Protein AF-0000000066118627 (afdb_homodimer)

Radius of gyration: 27.51 Å; Cα contacts (8 Å, |Δi|>4): 1069; chains: 2; bounding box: 54×76×59 Å

Organism: Salmonella typhi (NCBI:txid90370)

Structure (mmCIF, N/CA/C/O backbone):
data_AF-0000000066118627-model_v1
#
loop_
_entity.id
_entity.type
_entity.pdbx_description
1 polymer 'CDP-paratose synthase'
#
loop_
_atom_site.group_PDB
_atom_site.id
_atom_site.type_symbol
_atom_site.label_atom_id
_atom_site.label_alt_id
_atom_site.label_comp_id
_atom_site.label_asym_id
_atom_site.label_entity_id
_atom_site.label_seq_id
_atom_site.pdbx_PDB_ins_code
_atom_site.Cartn_x
_atom_site.Cartn_y
_atom_site.Cartn_z
_atom_site.occupancy
_atom_site.B_iso_or_equiv
_atom_site.auth_seq_id
_atom_site.auth_comp_id
_atom_site.auth_asym_id
_atom_site.auth_atom_id
_atom_site.pdbx_PDB_model_num
ATOM 1 N N . MET A 1 1 ? -20.125 -21.922 -14.266 1 96.94 1 MET A N 1
ATOM 2 C CA . MET A 1 1 ? -19.953 -20.672 -13.531 1 96.94 1 MET A CA 1
ATOM 3 C C . MET A 1 1 ? -19.266 -19.625 -14.398 1 96.94 1 MET A C 1
ATOM 5 O O . MET A 1 1 ? -18.734 -19.953 -15.469 1 96.94 1 MET A O 1
ATOM 9 N N . LYS A 1 2 ? -19.391 -18.406 -14 1 98.25 2 LYS A N 1
ATOM 10 C CA . LYS A 1 2 ? -18.656 -17.312 -14.641 1 98.25 2 LYS A CA 1
ATOM 11 C C . LYS A 1 2 ? -17.391 -16.969 -13.867 1 98.25 2 LYS A C 1
ATOM 13 O O . LYS A 1 2 ? -17.453 -16.641 -12.68 1 98.25 2 LYS A O 1
ATOM 18 N N . ILE A 1 3 ? -16.219 -17.047 -14.547 1 98.38 3 ILE A N 1
ATOM 19 C CA . ILE A 1 3 ? -14.938 -16.859 -13.891 1 98.38 3 ILE A CA 1
ATOM 20 C C . ILE A 1 3 ? -14.172 -15.727 -14.578 1 98.38 3 ILE A C 1
ATOM 22 O O . ILE A 1 3 ? -14.039 -15.711 -15.805 1 98.38 3 ILE A O 1
ATOM 26 N N . LEU A 1 4 ? -13.797 -14.734 -13.828 1 98.62 4 LEU A N 1
ATOM 27 C CA . LEU A 1 4 ? -12.906 -13.68 -14.305 1 98.62 4 LEU A CA 1
ATOM 28 C C . LEU A 1 4 ? -11.461 -13.969 -13.898 1 98.62 4 LEU A C 1
ATOM 30 O O . LEU A 1 4 ? -11.172 -14.141 -12.711 1 98.62 4 LEU A O 1
ATOM 34 N N . ILE A 1 5 ? -10.586 -14.055 -14.844 1 98.38 5 ILE A N 1
ATOM 35 C CA . ILE A 1 5 ? -9.164 -14.273 -14.578 1 98.38 5 ILE A CA 1
ATOM 36 C C . ILE A 1 5 ? -8.391 -12.977 -14.812 1 98.38 5 ILE A C 1
ATOM 38 O O . ILE A 1 5 ? -8.25 -12.531 -15.953 1 98.38 5 ILE A O 1
ATOM 42 N N . MET A 1 6 ? -7.891 -12.383 -13.703 1 98.5 6 MET A N 1
ATOM 43 C CA . MET A 1 6 ? -7.043 -11.195 -13.797 1 98.5 6 MET A CA 1
ATOM 44 C C . MET A 1 6 ? -5.594 -11.586 -14.07 1 98.5 6 MET A C 1
ATOM 46 O O . MET A 1 6 ? -5.031 -12.43 -13.367 1 98.5 6 MET A O 1
ATOM 50 N N . GLY A 1 7 ? -4.957 -10.938 -15 1 96.88 7 GLY A N 1
ATOM 51 C CA . GLY A 1 7 ? -3.639 -11.367 -15.438 1 96.88 7 GLY A CA 1
ATOM 52 C C . GLY A 1 7 ? -3.676 -12.539 -16.391 1 96.88 7 GLY A C 1
ATOM 53 O O . GLY A 1 7 ? -2.9 -13.492 -16.25 1 96.88 7 GLY A O 1
ATOM 54 N N . ALA A 1 8 ? -4.527 -12.469 -17.359 1 95.12 8 ALA A N 1
ATOM 55 C CA . ALA A 1 8 ? -4.887 -13.609 -18.188 1 95.12 8 ALA A CA 1
ATOM 56 C C . ALA A 1 8 ? -3.736 -14 -19.125 1 95.12 8 ALA A C 1
ATOM 58 O O . ALA A 1 8 ? -3.639 -15.156 -19.547 1 95.12 8 ALA A O 1
ATOM 59 N N . PHE A 1 9 ? -2.84 -13.07 -19.406 1 93.31 9 PHE A N 1
ATOM 60 C CA . PHE A 1 9 ? -1.783 -13.352 -20.359 1 93.31 9 PHE A CA 1
ATOM 61 C C . PHE A 1 9 ? -0.543 -13.891 -19.672 1 93.31 9 PHE A C 1
ATOM 63 O O . PHE A 1 9 ? 0.384 -14.375 -20.312 1 93.31 9 PHE A O 1
ATOM 70 N N . GLY A 1 10 ? -0.504 -13.797 -18.328 1 94.19 10 GLY A N 1
ATOM 71 C CA . GLY A 1 10 ? 0.622 -14.359 -17.609 1 94.19 10 GLY A CA 1
ATOM 72 C C . GLY A 1 10 ? 0.639 -15.875 -17.609 1 94.19 10 GLY A C 1
ATOM 73 O O . GLY A 1 10 ? -0.329 -16.516 -18.031 1 94.19 10 GLY A O 1
ATOM 74 N N . PHE A 1 11 ? 1.68 -16.438 -17.125 1 95.75 11 PHE A N 1
ATOM 75 C CA . PHE A 1 11 ? 1.848 -17.891 -17.125 1 95.75 11 PHE A CA 1
ATOM 76 C C . PHE A 1 11 ? 0.705 -18.578 -16.391 1 95.75 11 PHE A C 1
ATOM 78 O O . PHE A 1 11 ? -0.033 -19.375 -16.969 1 95.75 11 PHE A O 1
ATOM 85 N N . LEU A 1 12 ? 0.477 -18.188 -15.109 1 97.62 12 LEU A N 1
ATOM 86 C CA . LEU A 1 12 ? -0.581 -18.812 -14.32 1 97.62 12 LEU A CA 1
ATOM 87 C C . LEU A 1 12 ? -1.955 -18.469 -14.875 1 97.62 12 LEU A C 1
ATOM 89 O O . LEU A 1 12 ? -2.828 -19.328 -14.992 1 97.62 12 LEU A O 1
ATOM 93 N N . GLY A 1 13 ? -2.152 -17.188 -15.25 1 96.81 13 GLY A N 1
ATOM 94 C CA . GLY A 1 13 ? -3.43 -16.75 -15.789 1 96.81 13 GLY A CA 1
ATOM 95 C C . GLY A 1 13 ? -3.838 -17.5 -17.047 1 96.81 13 GLY A C 1
ATOM 96 O O . GLY A 1 13 ? -4.992 -17.922 -17.172 1 96.81 13 GLY A O 1
ATOM 97 N N . SER A 1 14 ? -2.863 -17.672 -17.938 1 95 14 SER A N 1
ATOM 98 C CA . SER A 1 14 ? -3.162 -18.375 -19.188 1 95 14 SER A CA 1
ATOM 99 C C . SER A 1 14 ? -3.471 -19.844 -18.938 1 95 14 SER A C 1
ATOM 101 O O . SER A 1 14 ? -4.355 -20.422 -19.578 1 95 14 SER A O 1
ATOM 103 N N . ARG A 1 15 ? -2.766 -20.469 -17.969 1 96.75 15 ARG A N 1
ATOM 104 C CA . ARG A 1 15 ? -3.006 -21.859 -17.625 1 96.75 15 ARG A CA 1
ATOM 105 C C . ARG A 1 15 ? -4.383 -22.047 -17 1 96.75 15 ARG A C 1
ATOM 107 O O . ARG A 1 15 ? -5.09 -23.016 -17.297 1 96.75 15 ARG A O 1
ATOM 114 N N . LEU A 1 16 ? -4.723 -21.109 -16.172 1 97.94 16 LEU A N 1
ATOM 115 C CA . LEU A 1 16 ? -6.031 -21.156 -15.531 1 97.94 16 LEU A CA 1
ATOM 116 C C . LEU A 1 16 ? -7.145 -20.953 -16.547 1 97.94 16 LEU A C 1
ATOM 118 O O . LEU A 1 16 ? -8.172 -21.625 -16.5 1 97.94 16 LEU A O 1
ATOM 122 N N . THR A 1 17 ? -6.926 -20.016 -17.438 1 96.44 17 THR A N 1
ATOM 123 C CA . THR A 1 17 ? -7.914 -19.766 -18.484 1 96.44 17 THR A CA 1
ATOM 124 C C . THR A 1 17 ? -8.164 -21.031 -19.297 1 96.44 17 THR A C 1
ATOM 126 O O . THR A 1 17 ? -9.312 -21.469 -19.438 1 96.44 17 THR A O 1
ATOM 129 N N . SER A 1 18 ? -7.125 -21.688 -19.75 1 94.88 18 SER A N 1
ATOM 130 C CA . SER A 1 18 ? -7.23 -22.906 -20.531 1 94.88 18 SER A CA 1
ATOM 131 C C . SER A 1 18 ? -7.891 -24.031 -19.734 1 94.88 18 SER A C 1
ATOM 133 O O . SER A 1 18 ? -8.695 -24.797 -20.266 1 94.88 18 SER A O 1
ATOM 135 N N . TYR A 1 19 ? -7.57 -24.109 -18.5 1 96.75 19 TYR A N 1
ATOM 136 C CA . TYR A 1 19 ? -8.062 -25.172 -17.625 1 96.75 19 TYR A CA 1
ATOM 137 C C . TYR A 1 19 ? -9.562 -25.047 -17.406 1 96.75 19 TYR A C 1
ATOM 139 O O . TYR A 1 19 ? -10.281 -26.031 -17.406 1 96.75 19 TYR A O 1
ATOM 147 N N . PHE A 1 20 ? -10.055 -23.812 -17.25 1 97.06 20 PHE A N 1
ATOM 148 C CA . PHE A 1 20 ? -11.43 -23.625 -16.812 1 97.06 20 PHE A CA 1
ATOM 149 C C . PHE A 1 20 ? -12.352 -23.375 -18 1 97.06 20 PHE A C 1
ATOM 151 O O . PHE A 1 20 ? -13.57 -23.531 -17.891 1 97.06 20 PHE A O 1
ATOM 158 N N . GLU A 1 21 ? -11.852 -23 -19.141 1 94.75 21 GLU A N 1
ATOM 159 C CA . GLU A 1 21 ? -12.664 -22.547 -20.25 1 94.75 21 GLU A CA 1
ATOM 160 C C . GLU A 1 21 ? -13.539 -23.672 -20.797 1 94.75 21 GLU A C 1
ATOM 162 O O . GLU A 1 21 ? -14.609 -23.422 -21.344 1 94.75 21 GLU A O 1
ATOM 167 N N . SER A 1 22 ? -13.141 -24.969 -20.625 1 93.31 22 SER A N 1
ATOM 168 C CA . SER A 1 22 ? -13.898 -26.094 -21.156 1 93.31 22 SER A CA 1
ATOM 169 C C . SER A 1 22 ? -15.141 -26.359 -20.312 1 93.31 22 SER A C 1
ATOM 171 O O . SER A 1 22 ? -16.094 -27 -20.766 1 93.31 22 SER A O 1
ATOM 173 N N . ARG A 1 23 ? -15.234 -25.812 -19.062 1 96.75 23 ARG A N 1
ATOM 174 C CA . ARG A 1 23 ? -16.297 -26.188 -18.141 1 96.75 23 ARG A CA 1
ATOM 175 C C . ARG A 1 23 ? -17.047 -24.953 -17.641 1 96.75 23 ARG A C 1
ATOM 177 O O . ARG A 1 23 ? -18.141 -25.062 -17.078 1 96.75 23 ARG A O 1
ATOM 184 N N . HIS A 1 24 ? -16.422 -23.812 -17.781 1 97.06 24 HIS A N 1
ATOM 185 C CA . HIS A 1 24 ? -16.984 -22.578 -17.266 1 97.06 24 HIS A CA 1
ATOM 186 C C . HIS A 1 24 ? -16.953 -21.469 -18.312 1 97.06 24 HIS A C 1
ATOM 188 O O . HIS A 1 24 ? -16.312 -21.625 -19.359 1 97.06 24 HIS A O 1
ATOM 194 N N . THR A 1 25 ? -17.766 -20.406 -18.141 1 97.38 25 THR A N 1
ATOM 195 C CA . THR A 1 25 ? -17.609 -19.172 -18.922 1 97.38 25 THR A CA 1
ATOM 196 C C . THR A 1 25 ? -16.5 -18.312 -18.344 1 97.38 25 THR A C 1
ATOM 198 O O . THR A 1 25 ? -16.609 -17.828 -17.219 1 97.38 25 THR A O 1
ATOM 201 N N . VAL A 1 26 ? -15.422 -18.156 -19.141 1 97.56 26 VAL A N 1
ATOM 202 C CA . VAL A 1 26 ? -14.234 -17.484 -18.625 1 97.56 26 VAL A CA 1
ATOM 203 C C . VAL A 1 26 ? -13.977 -16.203 -19.422 1 97.56 26 VAL A C 1
ATOM 205 O O . VAL A 1 26 ? -14.047 -16.188 -20.656 1 97.56 26 VAL A O 1
ATOM 208 N N . ILE A 1 27 ? -13.773 -15.094 -18.75 1 97.31 27 ILE A N 1
ATOM 209 C CA . ILE A 1 27 ? -13.281 -13.852 -19.344 1 97.31 27 ILE A CA 1
ATOM 210 C C . ILE A 1 27 ? -11.969 -13.445 -18.672 1 97.31 27 ILE A C 1
ATOM 212 O O . ILE A 1 27 ? -11.812 -13.602 -17.453 1 97.31 27 ILE A O 1
ATOM 216 N N . GLY A 1 28 ? -11.031 -12.977 -19.469 1 97.19 28 GLY A N 1
ATOM 217 C CA . GLY A 1 28 ? -9.766 -12.5 -18.938 1 97.19 28 GLY A CA 1
ATOM 218 C C . GLY A 1 28 ? -9.711 -11 -18.781 1 97.19 28 GLY A C 1
ATOM 219 O O . GLY A 1 28 ? -10.453 -10.266 -19.438 1 97.19 28 GLY A O 1
ATOM 220 N N . LEU A 1 29 ? -8.953 -10.531 -17.859 1 97.31 29 LEU A N 1
ATOM 221 C CA . LEU A 1 29 ? -8.578 -9.133 -17.703 1 97.31 29 LEU A CA 1
ATOM 222 C C . LEU A 1 29 ? -7.086 -8.938 -17.953 1 97.31 29 LEU A C 1
ATOM 224 O O . LEU A 1 29 ? -6.258 -9.688 -17.422 1 97.31 29 LEU A O 1
ATOM 228 N N . ALA A 1 30 ? -6.789 -8.008 -18.812 1 95.19 30 ALA A N 1
ATOM 229 C CA . ALA A 1 30 ? -5.387 -7.758 -19.141 1 95.19 30 ALA A CA 1
ATOM 230 C C . ALA A 1 30 ? -5.148 -6.273 -19.422 1 95.19 30 ALA A C 1
ATOM 232 O O . ALA A 1 30 ? -6.098 -5.52 -19.656 1 95.19 30 ALA A O 1
ATOM 233 N N . ARG A 1 31 ? -3.867 -5.812 -19.297 1 88.56 31 ARG A N 1
ATOM 234 C CA . ARG A 1 31 ? -3.504 -4.418 -19.531 1 88.56 31 ARG A CA 1
ATOM 235 C C . ARG A 1 31 ? -3.309 -4.141 -21.016 1 88.56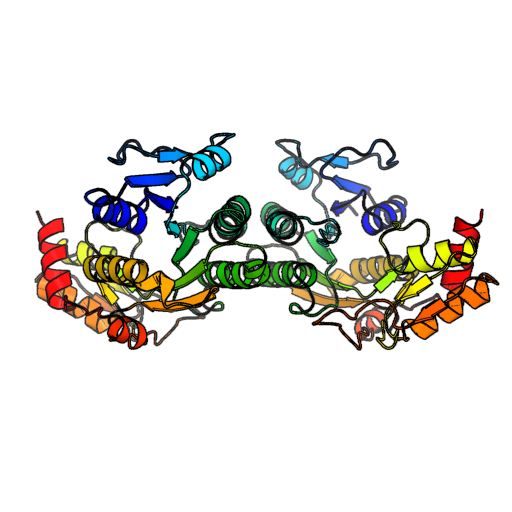 31 ARG A C 1
ATOM 237 O O . ARG A 1 31 ? -3.799 -3.139 -21.547 1 88.56 31 ARG A O 1
ATOM 244 N N . LYS A 1 32 ? -2.533 -4.961 -21.625 1 83.19 32 LYS A N 1
ATOM 245 C CA . LYS A 1 32 ? -2.197 -4.754 -23.031 1 83.19 32 LYS A CA 1
ATOM 246 C C . LYS A 1 32 ? -2.578 -5.973 -23.875 1 83.19 32 LYS A C 1
ATOM 248 O O . LYS A 1 32 ? -2.586 -7.098 -23.375 1 83.19 32 LYS A O 1
ATOM 253 N N . ARG A 1 33 ? -2.791 -5.648 -25.094 1 76.69 33 ARG A N 1
ATOM 254 C CA . ARG A 1 33 ? -3.131 -6.715 -26.031 1 76.69 33 ARG A CA 1
ATOM 255 C C . ARG A 1 33 ? -1.941 -7.641 -26.266 1 76.69 33 ARG A C 1
ATOM 257 O O . ARG A 1 33 ? -0.789 -7.203 -26.203 1 76.69 33 ARG A O 1
ATOM 264 N N . ASN A 1 34 ? -2.293 -8.812 -26.234 1 72.69 34 ASN A N 1
ATOM 265 C CA . ASN A 1 34 ? -1.331 -9.852 -26.594 1 72.69 34 ASN A CA 1
ATOM 266 C C . ASN A 1 34 ? -1.767 -10.602 -27.844 1 72.69 34 ASN A C 1
ATOM 268 O O . ASN A 1 34 ? -2.643 -11.469 -27.781 1 72.69 34 ASN A O 1
ATOM 272 N N . ASN A 1 35 ? -1.153 -10.203 -28.828 1 65.06 35 ASN A N 1
ATOM 273 C CA . ASN A 1 35 ? -1.538 -10.742 -30.125 1 65.06 35 ASN A CA 1
ATOM 274 C C . ASN A 1 35 ? -1.291 -12.25 -30.203 1 65.06 35 ASN A C 1
ATOM 276 O O . ASN A 1 35 ? -1.873 -12.938 -31.031 1 65.06 35 ASN A O 1
ATOM 280 N N . GLU A 1 36 ? -0.533 -12.727 -29.422 1 66.75 36 GLU A N 1
ATOM 281 C CA . GLU A 1 36 ? -0.174 -14.141 -29.469 1 66.75 36 GLU A CA 1
ATOM 282 C C . GLU A 1 36 ? -1.096 -14.977 -28.594 1 66.75 36 GLU A C 1
ATOM 284 O O . GLU A 1 36 ? -1.068 -16.203 -28.656 1 66.75 36 GLU A O 1
ATOM 289 N N . ALA A 1 37 ? -1.936 -14.203 -27.953 1 65.75 37 ALA A N 1
ATOM 290 C CA . ALA A 1 37 ? -2.742 -14.953 -27 1 65.75 37 ALA A CA 1
ATOM 291 C C . ALA A 1 37 ? -3.984 -15.539 -27.672 1 65.75 37 ALA A C 1
ATOM 293 O O . ALA A 1 37 ? -4.566 -14.914 -28.562 1 65.75 37 ALA A O 1
ATOM 294 N N . THR A 1 38 ? -4.301 -16.734 -27.297 1 64.94 38 THR A N 1
ATOM 295 C CA . THR A 1 38 ? -5.434 -17.469 -27.844 1 64.94 38 THR A CA 1
ATOM 296 C C . THR A 1 38 ? -6.688 -17.234 -27 1 64.94 38 THR A C 1
ATOM 298 O O . THR A 1 38 ? -7.719 -17.875 -27.234 1 64.94 38 THR A O 1
ATOM 301 N N . ILE A 1 39 ? -6.555 -16.328 -26.188 1 71.12 39 ILE A N 1
ATOM 302 C CA . ILE A 1 39 ? -7.699 -16.094 -25.312 1 71.12 39 ILE A CA 1
ATOM 303 C C . ILE A 1 39 ? -8.695 -15.172 -26 1 71.12 39 ILE A C 1
ATOM 305 O O . ILE A 1 39 ? -8.328 -14.078 -26.453 1 71.12 39 ILE A O 1
ATOM 309 N N . ASN A 1 40 ? -9.898 -15.594 -26.188 1 74 40 ASN A N 1
ATOM 310 C CA . ASN A 1 40 ? -10.852 -14.883 -27.031 1 74 40 ASN A CA 1
ATOM 311 C C . ASN A 1 40 ? -11.609 -13.82 -26.25 1 74 40 ASN A C 1
ATOM 313 O O . ASN A 1 40 ? -11.906 -12.742 -26.781 1 74 40 ASN A O 1
ATOM 317 N N . ASN A 1 41 ? -11.852 -14.023 -25.047 1 91.12 41 ASN A N 1
ATOM 318 C CA . ASN A 1 41 ? -12.688 -13.086 -24.297 1 91.12 41 ASN A CA 1
ATOM 319 C C . ASN A 1 41 ? -11.875 -12.336 -23.25 1 91.12 41 ASN A C 1
ATOM 321 O O . ASN A 1 41 ? -11.633 -12.852 -22.156 1 91.12 41 ASN A O 1
ATOM 325 N N . ILE A 1 42 ? -11.43 -11.062 -23.656 1 95.06 42 ILE A N 1
ATOM 326 C CA . ILE A 1 42 ? -10.555 -10.305 -22.766 1 95.06 42 ILE A CA 1
ATOM 327 C C . ILE A 1 42 ? -11.109 -8.898 -22.578 1 95.06 42 ILE A C 1
ATOM 329 O O . ILE A 1 42 ? -11.508 -8.242 -23.547 1 95.06 42 ILE A O 1
ATOM 333 N N . ILE A 1 43 ? -11.234 -8.516 -21.344 1 96.31 43 ILE A N 1
ATOM 334 C CA . ILE A 1 43 ? -11.438 -7.117 -20.984 1 96.31 43 ILE A CA 1
ATOM 335 C C . ILE A 1 43 ? -10.086 -6.43 -20.812 1 96.31 43 ILE A C 1
ATOM 337 O O . ILE A 1 43 ? -9.219 -6.926 -20.094 1 96.31 43 ILE A O 1
ATOM 341 N N . TYR A 1 44 ? -9.93 -5.34 -21.484 1 94.94 44 TYR A N 1
ATOM 342 C CA . TYR A 1 44 ? -8.68 -4.598 -21.359 1 94.94 44 TYR A CA 1
ATOM 343 C C . TYR A 1 44 ? -8.836 -3.424 -20.406 1 94.94 44 TYR A C 1
ATOM 345 O O . TYR A 1 44 ? -9.781 -2.646 -20.516 1 94.94 44 TYR A O 1
ATOM 353 N N . THR A 1 45 ? -7.875 -3.236 -19.453 1 95.25 45 THR A N 1
ATOM 354 C CA . THR A 1 45 ? -7.957 -2.203 -18.422 1 95.25 45 THR A CA 1
ATOM 355 C C . THR A 1 45 ? -7.75 -0.819 -19.031 1 95.25 45 THR A C 1
ATOM 357 O O . THR A 1 45 ? -7.984 0.196 -18.375 1 95.25 45 THR A O 1
ATOM 360 N N . THR A 1 46 ? -7.332 -0.715 -20.234 1 92.5 46 THR A N 1
ATOM 361 C CA . THR A 1 46 ? -7.137 0.554 -20.938 1 92.5 46 THR A CA 1
ATOM 362 C C . THR A 1 46 ? -8.469 1.114 -21.422 1 92.5 46 THR A C 1
ATOM 364 O O . THR A 1 46 ? -8.547 2.277 -21.828 1 92.5 46 THR A O 1
ATOM 367 N N . GLU A 1 47 ? -9.406 0.197 -21.391 1 93.12 47 GLU A N 1
ATOM 368 C CA . GLU A 1 47 ? -10.734 0.656 -21.797 1 93.12 47 GLU A CA 1
ATOM 369 C C . GLU A 1 47 ? -11.391 1.473 -20.672 1 93.12 47 GLU A C 1
ATOM 371 O O . GLU A 1 47 ? -11.258 1.144 -19.5 1 93.12 47 GLU A O 1
ATOM 376 N N . ASN A 1 48 ? -12.125 2.523 -21 1 92.88 48 ASN A N 1
ATOM 377 C CA . ASN A 1 48 ? -12.727 3.426 -20.031 1 92.88 48 ASN A CA 1
ATOM 378 C C . ASN A 1 48 ? -13.836 2.734 -19.234 1 92.88 48 ASN A C 1
ATOM 380 O O . ASN A 1 48 ? -14.109 3.104 -18.094 1 92.88 48 ASN A O 1
ATOM 384 N N . ASN A 1 49 ? -14.43 1.67 -19.797 1 96.75 49 ASN A N 1
ATOM 385 C CA . ASN A 1 49 ? -15.578 1.032 -19.156 1 96.75 49 ASN A CA 1
ATOM 386 C C . ASN A 1 49 ? -15.242 -0.386 -18.703 1 96.75 49 ASN A C 1
ATOM 388 O O . ASN A 1 49 ? -16.125 -1.247 -18.656 1 96.75 49 ASN A O 1
ATOM 392 N N . TRP A 1 50 ? -13.938 -0.633 -18.438 1 97.06 50 TRP A N 1
ATOM 393 C CA . TRP A 1 50 ? -13.531 -2.006 -18.156 1 97.06 50 TRP A CA 1
ATOM 394 C C . TRP A 1 50 ? -14.156 -2.502 -16.844 1 97.06 50 TRP A C 1
ATOM 396 O O . TRP A 1 50 ? -14.508 -3.678 -16.734 1 97.06 50 TRP A O 1
ATOM 406 N N . ILE A 1 51 ? -14.398 -1.587 -15.93 1 97.69 51 ILE A N 1
ATOM 407 C CA . ILE A 1 51 ? -15.039 -1.971 -14.68 1 97.69 51 ILE A CA 1
ATOM 408 C C . ILE A 1 51 ? -16.5 -2.336 -14.938 1 97.69 51 ILE A C 1
ATOM 410 O O . ILE A 1 51 ? -17 -3.336 -14.414 1 97.69 51 ILE A O 1
ATOM 414 N N . GLU A 1 52 ? -17.172 -1.525 -15.711 1 97.94 52 GLU A N 1
ATOM 415 C CA . GLU A 1 52 ? -18.562 -1.796 -16.078 1 97.94 52 GLU A CA 1
ATOM 416 C C . GLU A 1 52 ? -18.703 -3.156 -16.766 1 97.94 52 GLU A C 1
ATOM 418 O O . GLU A 1 52 ? -19.672 -3.875 -16.531 1 97.94 52 GLU A O 1
ATOM 423 N N . LYS A 1 53 ? -17.766 -3.494 -17.594 1 97.94 53 LYS A N 1
ATOM 424 C CA . LYS A 1 53 ? -17.781 -4.781 -18.281 1 97.94 53 LYS A CA 1
ATOM 425 C C . LYS A 1 53 ? -17.688 -5.938 -17.297 1 97.94 53 LYS A C 1
ATOM 427 O O . LYS A 1 53 ? -18.328 -6.973 -17.469 1 97.94 53 LYS A O 1
ATOM 432 N N . ILE A 1 54 ? -16.891 -5.773 -16.234 1 98.38 54 ILE A N 1
ATOM 433 C CA . ILE A 1 54 ? -16.766 -6.793 -15.195 1 98.38 54 ILE A CA 1
ATOM 434 C C . ILE A 1 54 ? -18.109 -6.945 -14.469 1 98.38 54 ILE A C 1
ATOM 436 O O . ILE A 1 54 ? -18.578 -8.062 -14.242 1 98.38 54 ILE A O 1
ATOM 440 N N . LEU A 1 55 ? -18.688 -5.801 -14.148 1 98.31 55 LEU A N 1
ATOM 441 C CA . LEU A 1 55 ? -19.969 -5.816 -13.438 1 98.31 55 LEU A CA 1
ATOM 442 C C . LEU A 1 55 ? -21.047 -6.473 -14.281 1 98.31 55 LEU A C 1
ATOM 444 O O . LEU A 1 55 ? -21.875 -7.227 -13.766 1 98.31 55 LEU A O 1
ATOM 448 N N . GLU A 1 56 ? -21.047 -6.184 -15.547 1 97.94 56 GLU A N 1
ATOM 449 C CA . GLU A 1 56 ? -22.016 -6.77 -16.469 1 97.94 56 GLU A CA 1
ATOM 450 C C . GLU A 1 56 ? -21.828 -8.281 -16.578 1 97.94 56 GLU A C 1
ATOM 452 O O . GLU A 1 56 ? -22.797 -9.023 -16.734 1 97.94 56 GLU A O 1
ATOM 457 N N . PHE A 1 57 ? -20.578 -8.734 -16.516 1 97.94 57 PHE A N 1
ATOM 458 C CA . PHE A 1 57 ? -20.25 -10.148 -16.594 1 97.94 57 PHE A CA 1
ATOM 459 C C . PHE A 1 57 ? -20.781 -10.898 -15.375 1 97.94 57 PHE A C 1
ATOM 461 O O . PHE A 1 57 ? -21.109 -12.086 -15.461 1 97.94 57 PHE A O 1
ATOM 468 N N . GLU A 1 58 ? -20.859 -10.172 -14.234 1 98.38 58 GLU A N 1
ATOM 469 C CA . GLU A 1 58 ? -21.344 -10.734 -12.977 1 98.38 58 GLU A CA 1
ATOM 470 C C . GLU A 1 58 ? -20.625 -12.031 -12.633 1 98.38 58 GLU A C 1
ATOM 472 O O . GLU A 1 58 ? -21.266 -13.078 -12.469 1 98.38 58 GLU A O 1
ATOM 477 N N . PRO A 1 59 ? -19.344 -11.969 -12.438 1 98.5 59 PRO A N 1
ATOM 478 C CA . PRO A 1 59 ? -18.609 -13.195 -12.148 1 98.5 59 PRO A CA 1
ATOM 479 C C . PRO A 1 59 ? -19 -13.836 -10.82 1 98.5 59 PRO A C 1
ATOM 481 O O . PRO A 1 59 ? -19.312 -13.125 -9.859 1 98.5 59 PRO A O 1
ATOM 484 N N . ASN A 1 60 ? -19 -15.18 -10.82 1 98.5 60 ASN A N 1
ATOM 485 C CA . ASN A 1 60 ? -19.109 -15.922 -9.57 1 98.5 60 ASN A CA 1
ATOM 486 C C . ASN A 1 60 ? -17.766 -16.016 -8.836 1 98.5 60 ASN A C 1
ATOM 488 O O . ASN A 1 60 ? -17.734 -15.984 -7.609 1 98.5 60 ASN A O 1
ATOM 492 N N . ILE A 1 61 ? -16.734 -16.141 -9.633 1 98.69 61 ILE A N 1
ATOM 493 C CA . ILE A 1 61 ? -15.375 -16.297 -9.141 1 98.69 61 ILE A CA 1
ATOM 494 C C . ILE A 1 61 ? -14.453 -15.32 -9.852 1 98.69 61 ILE A C 1
ATOM 496 O O . ILE A 1 61 ? -14.547 -15.133 -11.07 1 98.69 61 ILE A O 1
ATOM 500 N N . ILE A 1 62 ? -13.625 -14.688 -9.125 1 98.81 62 ILE A N 1
ATOM 501 C CA . ILE A 1 62 ? -12.531 -13.875 -9.648 1 98.81 62 ILE A CA 1
ATOM 502 C C . ILE A 1 62 ? -11.195 -14.422 -9.148 1 98.81 62 ILE A C 1
ATOM 504 O O . ILE A 1 62 ? -11 -14.602 -7.945 1 98.81 62 ILE A O 1
ATOM 508 N N . ILE A 1 63 ? -10.328 -14.734 -10.047 1 98.88 63 ILE A N 1
ATOM 509 C CA . ILE A 1 63 ? -8.984 -15.18 -9.695 1 98.88 63 ILE A CA 1
ATOM 510 C C . ILE A 1 63 ? -7.969 -14.125 -10.117 1 98.88 63 ILE A C 1
ATOM 512 O O . ILE A 1 63 ? -7.816 -13.836 -11.305 1 98.88 63 ILE A O 1
ATOM 516 N N . ASN A 1 64 ? -7.297 -13.578 -9.148 1 98.94 64 ASN A N 1
ATOM 517 C CA . ASN A 1 64 ? -6.277 -12.562 -9.414 1 98.94 64 ASN A CA 1
ATOM 518 C C . ASN A 1 64 ? -4.883 -13.18 -9.477 1 98.94 64 ASN A C 1
ATOM 520 O O . ASN A 1 64 ? -4.344 -13.617 -8.461 1 98.94 64 ASN A O 1
ATOM 524 N N . THR A 1 65 ? -4.316 -13.133 -10.641 1 98.75 65 THR A N 1
ATOM 525 C CA . THR A 1 65 ? -2.965 -13.664 -10.805 1 98.75 65 THR A CA 1
ATOM 526 C C . THR A 1 65 ? -1.987 -12.539 -11.148 1 98.75 65 THR A C 1
ATOM 528 O O . THR A 1 65 ? -0.83 -12.805 -11.484 1 98.75 65 THR A O 1
ATOM 531 N N . ILE A 1 66 ? -2.432 -11.305 -11.078 1 97.94 66 ILE A N 1
ATOM 532 C CA . ILE A 1 66 ? -1.576 -10.172 -11.406 1 97.94 66 ILE A CA 1
ATOM 533 C C . ILE A 1 66 ? -0.396 -10.117 -10.445 1 97.94 66 ILE A C 1
ATOM 535 O O . ILE A 1 66 ? -0.571 -10.258 -9.227 1 97.94 66 ILE A O 1
ATOM 539 N N . ALA A 1 67 ? 0.742 -9.93 -11.023 1 96.69 67 ALA A N 1
ATOM 540 C CA . ALA A 1 67 ? 1.938 -9.781 -10.203 1 96.69 67 ALA A CA 1
ATOM 541 C C . ALA A 1 67 ? 3.002 -8.961 -10.93 1 96.69 67 ALA A C 1
ATOM 543 O O . ALA A 1 67 ? 3.242 -9.156 -12.117 1 96.69 67 ALA A O 1
ATOM 544 N N . CYS A 1 68 ? 3.553 -8 -10.273 1 97.44 68 CYS A N 1
ATOM 545 C CA . CYS A 1 68 ? 4.809 -7.352 -10.633 1 97.44 68 CYS A CA 1
ATOM 546 C C . CYS A 1 68 ? 5.922 -7.742 -9.664 1 97.44 68 CYS A C 1
ATOM 548 O O . CYS A 1 68 ? 5.863 -7.406 -8.484 1 97.44 68 CYS A O 1
ATOM 550 N N . TYR A 1 69 ? 6.934 -8.391 -10.148 1 94.69 69 TYR A N 1
ATOM 551 C CA . TYR A 1 69 ? 7.945 -9 -9.289 1 94.69 69 TYR A CA 1
ATOM 552 C C . TYR A 1 69 ? 9.086 -8.023 -9.016 1 94.69 69 TYR A C 1
ATOM 554 O O . TYR A 1 69 ? 9.867 -8.219 -8.078 1 94.69 69 TYR A O 1
ATOM 562 N N . GLY A 1 70 ? 9.289 -7.031 -9.828 1 93.25 70 GLY A N 1
ATOM 563 C CA . GLY A 1 70 ? 10.352 -6.059 -9.664 1 93.25 70 GLY A CA 1
ATOM 564 C C . GLY A 1 70 ? 11.703 -6.559 -10.133 1 93.25 70 GLY A C 1
ATOM 565 O O . GLY A 1 70 ? 12.75 -6.066 -9.695 1 93.25 70 GLY A O 1
ATOM 566 N N . ARG A 1 71 ? 11.734 -7.57 -11.023 1 89.06 71 ARG A N 1
ATOM 567 C CA . ARG A 1 71 ? 12.977 -8.211 -11.438 1 89.06 71 ARG A CA 1
ATOM 568 C C . ARG A 1 71 ? 13.586 -7.492 -12.641 1 89.06 71 ARG A C 1
ATOM 570 O O . ARG A 1 71 ? 14.75 -7.723 -12.984 1 89.06 71 ARG A O 1
ATOM 577 N N . HIS A 1 72 ? 12.852 -6.645 -13.281 1 90.94 72 HIS A N 1
ATOM 578 C CA . HIS A 1 72 ? 13.312 -5.926 -14.469 1 90.94 72 HIS A CA 1
ATOM 579 C C . HIS A 1 72 ? 13.414 -4.43 -14.195 1 90.94 72 HIS A C 1
ATOM 581 O O . HIS A 1 72 ? 13.039 -3.609 -15.031 1 90.94 72 HIS A O 1
ATOM 587 N N . ASN A 1 73 ? 13.766 -4.07 -12.938 1 90.31 73 ASN A N 1
ATOM 588 C CA . ASN A 1 73 ? 14.016 -2.705 -12.5 1 90.31 73 ASN A CA 1
ATOM 589 C C . ASN A 1 73 ? 12.742 -1.87 -12.5 1 90.31 73 ASN A C 1
ATOM 591 O O . ASN A 1 73 ? 12.781 -0.664 -12.742 1 90.31 73 ASN A O 1
ATOM 595 N N . GLU A 1 74 ? 11.641 -2.574 -12.383 1 95.38 74 GLU A N 1
ATOM 596 C CA . GLU A 1 74 ? 10.406 -1.82 -12.188 1 95.38 74 GLU A CA 1
ATOM 597 C C . GLU A 1 74 ? 10.477 -0.95 -10.938 1 95.38 74 GLU A C 1
ATOM 599 O O . GLU A 1 74 ? 11.016 -1.372 -9.914 1 95.38 74 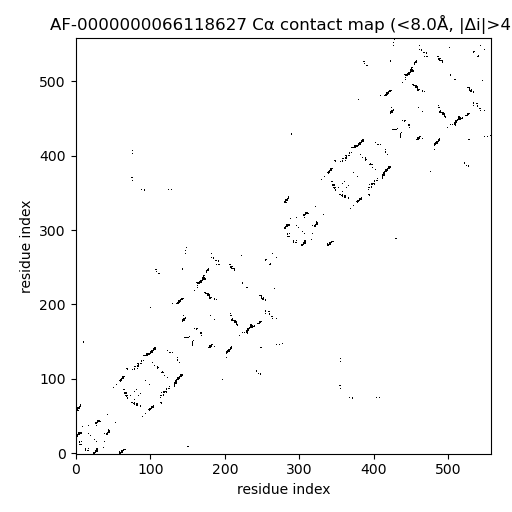GLU A O 1
ATOM 604 N N . PRO A 1 75 ? 9.961 0.265 -11.055 1 96.12 75 PRO A N 1
ATOM 605 C CA . PRO A 1 75 ? 9.906 1.094 -9.852 1 96.12 75 PRO A CA 1
ATOM 606 C C . PRO A 1 75 ? 8.922 0.563 -8.812 1 96.12 75 PRO A C 1
ATOM 608 O O . PRO A 1 75 ? 8.07 -0.265 -9.133 1 96.12 75 PRO A O 1
ATOM 611 N N . ALA A 1 76 ? 9.047 0.98 -7.582 1 97.75 76 ALA A N 1
ATOM 612 C CA . ALA A 1 76 ? 8.156 0.581 -6.496 1 97.75 76 ALA A CA 1
ATOM 613 C C . ALA A 1 76 ? 6.699 0.886 -6.844 1 97.75 76 ALA A C 1
ATOM 615 O O . ALA A 1 76 ? 5.801 0.11 -6.512 1 97.75 76 ALA A O 1
ATOM 616 N N . THR A 1 77 ? 6.473 1.984 -7.555 1 98.12 77 THR A N 1
ATOM 617 C CA . THR A 1 77 ? 5.117 2.391 -7.914 1 98.12 77 THR A CA 1
ATOM 618 C C . THR A 1 77 ? 4.461 1.347 -8.812 1 98.12 77 THR A C 1
ATOM 620 O O . THR A 1 77 ? 3.256 1.105 -8.711 1 98.12 77 THR A O 1
ATOM 623 N N . ALA A 1 78 ? 5.25 0.753 -9.688 1 98 78 ALA A N 1
ATOM 624 C CA . ALA A 1 78 ? 4.711 -0.296 -10.547 1 98 78 ALA A CA 1
ATOM 625 C C . ALA A 1 78 ? 4.242 -1.494 -9.727 1 98 78 ALA A C 1
ATOM 627 O O . ALA A 1 78 ? 3.203 -2.088 -10.023 1 98 78 ALA A O 1
ATOM 628 N N . LEU A 1 79 ? 4.996 -1.849 -8.734 1 98.56 79 LEU A N 1
ATOM 629 C CA . LEU A 1 79 ? 4.617 -2.947 -7.852 1 98.56 79 LEU A CA 1
ATOM 630 C C . LEU A 1 79 ? 3.365 -2.596 -7.055 1 98.56 79 LEU A C 1
ATOM 632 O O . LEU A 1 79 ? 2.445 -3.412 -6.945 1 98.56 79 LEU A O 1
ATOM 636 N N . ILE A 1 80 ? 3.295 -1.401 -6.516 1 98.62 80 ILE A N 1
ATOM 637 C CA . ILE A 1 80 ? 2.141 -0.959 -5.738 1 98.62 80 ILE A CA 1
ATOM 638 C C . ILE A 1 80 ? 0.89 -0.987 -6.613 1 98.62 80 ILE A C 1
ATOM 640 O O . ILE A 1 80 ? -0.158 -1.484 -6.195 1 98.62 80 ILE A O 1
ATOM 644 N N . GLU A 1 81 ? 1.001 -0.472 -7.801 1 98.31 81 GLU A N 1
ATOM 645 C CA . GLU A 1 81 ? -0.131 -0.389 -8.719 1 98.31 81 GLU A CA 1
ATOM 646 C C . GLU A 1 81 ? -0.628 -1.778 -9.109 1 98.31 81 GLU A C 1
ATOM 648 O O . GLU A 1 81 ? -1.832 -2.043 -9.086 1 98.31 81 GLU A O 1
ATOM 653 N N . SER A 1 82 ? 0.28 -2.646 -9.383 1 98.06 82 SER A N 1
ATOM 654 C CA . SER A 1 82 ? -0.073 -3.969 -9.891 1 98.06 82 SER A CA 1
ATOM 655 C C . SER A 1 82 ? -0.513 -4.895 -8.766 1 98.06 82 SER A C 1
ATOM 657 O O . SER A 1 82 ? -1.528 -5.586 -8.883 1 98.06 82 SER A O 1
ATOM 659 N N . ASN A 1 83 ? 0.251 -4.887 -7.676 1 98.62 83 ASN A N 1
ATOM 660 C CA . ASN A 1 83 ? 0.094 -5.922 -6.66 1 98.62 83 ASN A CA 1
ATOM 661 C C . ASN A 1 83 ? -0.891 -5.5 -5.574 1 98.62 83 ASN A C 1
ATOM 663 O O . ASN A 1 83 ? -1.405 -6.34 -4.836 1 98.62 83 ASN A O 1
ATOM 667 N N . ILE A 1 84 ? -1.124 -4.195 -5.441 1 98.69 84 ILE A N 1
ATOM 668 C CA . ILE A 1 84 ? -1.989 -3.727 -4.363 1 98.69 84 ILE A CA 1
ATOM 669 C C . ILE A 1 84 ? -3.211 -3.023 -4.953 1 98.69 84 ILE A C 1
ATOM 671 O O . ILE A 1 84 ? -4.336 -3.516 -4.832 1 98.69 84 ILE A O 1
ATOM 675 N N . LEU A 1 85 ? -2.969 -1.994 -5.719 1 98.56 85 LEU A N 1
ATOM 676 C CA . LEU A 1 85 ? -4.039 -1.089 -6.125 1 98.56 85 LEU A CA 1
ATOM 677 C C . LEU A 1 85 ? -5.027 -1.795 -7.043 1 98.56 85 LEU A C 1
ATOM 679 O O . LEU A 1 85 ? -6.242 -1.697 -6.848 1 98.56 85 LEU A O 1
ATOM 683 N N . MET A 1 86 ? -4.531 -2.498 -8.023 1 98.19 86 MET A N 1
ATOM 684 C CA . MET A 1 86 ? -5.387 -3.119 -9.031 1 98.19 86 MET A CA 1
ATOM 685 C C . MET A 1 86 ? -6.312 -4.152 -8.391 1 98.19 86 MET A C 1
ATOM 687 O O . MET A 1 86 ? -7.531 -4.102 -8.578 1 98.19 86 MET A O 1
ATOM 691 N N . PRO A 1 87 ? -5.785 -5.059 -7.594 1 98.5 87 PRO A N 1
ATOM 692 C CA . PRO A 1 87 ? -6.703 -6.02 -6.977 1 98.5 87 PRO A CA 1
ATOM 693 C C . PRO A 1 87 ? -7.723 -5.355 -6.055 1 98.5 87 PRO A C 1
ATOM 695 O O . PRO A 1 87 ? -8.891 -5.75 -6.031 1 98.5 87 PRO A O 1
ATOM 698 N N . ILE A 1 88 ? -7.328 -4.34 -5.277 1 98.62 88 ILE A N 1
ATOM 699 C CA . ILE A 1 88 ? -8.234 -3.664 -4.359 1 98.62 88 ILE A CA 1
ATOM 700 C C . ILE A 1 88 ? -9.305 -2.908 -5.152 1 98.62 88 ILE A C 1
ATOM 702 O O . ILE A 1 88 ? -10.469 -2.869 -4.75 1 98.62 88 ILE A O 1
ATOM 706 N N . ARG A 1 89 ? -8.898 -2.312 -6.254 1 98.19 89 ARG A N 1
ATOM 707 C CA . ARG A 1 89 ? -9.836 -1.596 -7.113 1 98.19 89 ARG A CA 1
ATOM 708 C C . ARG A 1 89 ? -10.938 -2.523 -7.613 1 98.19 89 ARG A C 1
ATOM 710 O O . ARG A 1 89 ? -12.117 -2.172 -7.57 1 98.19 89 ARG A O 1
ATOM 717 N N . VAL A 1 90 ? -10.578 -3.699 -8.094 1 98.56 90 VAL A N 1
ATOM 718 C CA . VAL A 1 90 ? -11.562 -4.656 -8.586 1 98.56 90 VAL A CA 1
ATOM 719 C C . VAL A 1 90 ? -12.445 -5.133 -7.43 1 98.56 90 VAL A C 1
ATOM 721 O O . VAL A 1 90 ? -13.672 -5.16 -7.547 1 98.56 90 VAL A O 1
ATOM 724 N N . LEU A 1 91 ? -11.812 -5.449 -6.305 1 98.5 91 LEU A N 1
ATOM 725 C CA . LEU A 1 91 ? -12.555 -5.918 -5.141 1 98.5 91 LEU A CA 1
ATOM 726 C C . LEU A 1 91 ? -13.609 -4.902 -4.723 1 98.5 91 LEU A C 1
ATOM 728 O O . LEU A 1 91 ? -14.766 -5.266 -4.488 1 98.5 91 LEU A O 1
ATOM 732 N N . GLU A 1 92 ? -13.242 -3.631 -4.727 1 97.88 92 GLU A N 1
ATOM 733 C CA . GLU A 1 92 ? -14.156 -2.562 -4.336 1 97.88 92 GLU A CA 1
ATOM 734 C C . GLU A 1 92 ? -15.266 -2.383 -5.371 1 97.88 92 GLU A C 1
ATOM 736 O O . GLU A 1 92 ? -16.422 -2.111 -5.016 1 97.88 92 GLU A O 1
ATOM 741 N N . SER A 1 93 ? -14.898 -2.523 -6.594 1 97.19 93 SER A N 1
ATOM 742 C CA . SER A 1 93 ? -15.836 -2.281 -7.684 1 97.19 93 SER A CA 1
ATOM 743 C C . SER A 1 93 ? -16.938 -3.34 -7.711 1 97.19 93 SER A C 1
ATOM 745 O O . SER A 1 93 ? -18.047 -3.074 -8.164 1 97.19 93 SER A O 1
ATOM 747 N N . ILE A 1 94 ? -16.641 -4.508 -7.184 1 97.19 94 ILE A N 1
ATOM 748 C CA . ILE A 1 94 ? -17.609 -5.594 -7.27 1 97.19 94 ILE A CA 1
ATOM 749 C C . ILE A 1 94 ? -18.234 -5.84 -5.895 1 97.19 94 ILE A C 1
ATOM 751 O O . ILE A 1 94 ? -18.719 -6.934 -5.613 1 97.19 94 ILE A O 1
ATOM 755 N N . SER A 1 95 ? -18.141 -4.875 -5.043 1 96 95 SER A N 1
ATOM 756 C CA . SER A 1 95 ? -18.531 -5.023 -3.643 1 96 95 SER A CA 1
ATOM 757 C C . SER A 1 95 ? -19.984 -5.445 -3.512 1 96 95 SER A C 1
ATOM 759 O O . SER A 1 95 ? -20.375 -6.055 -2.51 1 96 95 SER A O 1
ATOM 761 N N . SER A 1 96 ? -20.828 -5.168 -4.488 1 96.12 96 SER A N 1
ATOM 762 C CA . SER A 1 96 ? -22.25 -5.484 -4.422 1 96.12 96 SER A CA 1
ATOM 763 C C . SER A 1 96 ? -22.531 -6.875 -4.977 1 96.12 96 SER A C 1
ATOM 765 O O . SER A 1 96 ? -23.656 -7.379 -4.859 1 96.12 96 SER A O 1
ATOM 767 N N . LEU A 1 97 ? -21.578 -7.5 -5.609 1 97.38 97 LEU A N 1
ATOM 768 C CA . LEU A 1 97 ? -21.734 -8.836 -6.168 1 97.38 97 LEU A CA 1
ATOM 769 C C . LEU A 1 97 ? -21.375 -9.906 -5.141 1 97.38 97 LEU A C 1
ATOM 771 O O . LEU A 1 97 ? -20.422 -9.742 -4.375 1 97.38 97 LEU A O 1
ATOM 775 N N . ASP A 1 98 ? -22.156 -10.93 -5.156 1 97.31 98 ASP A N 1
ATOM 776 C CA . ASP A 1 98 ? -21.797 -12.078 -4.336 1 97.31 98 ASP A CA 1
ATOM 777 C C . ASP A 1 98 ? -20.766 -12.961 -5.039 1 97.31 98 ASP A C 1
ATOM 779 O O . ASP A 1 98 ? -21.078 -14.07 -5.48 1 97.31 98 ASP A O 1
ATOM 783 N N . ALA A 1 99 ? -19.578 -12.492 -5.188 1 98.06 99 ALA A N 1
ATOM 784 C CA . ALA A 1 99 ? -18.469 -13.156 -5.887 1 98.06 99 ALA A CA 1
ATOM 785 C C . ALA A 1 99 ? -17.375 -13.578 -4.906 1 98.06 99 ALA A C 1
ATOM 787 O O . ALA A 1 99 ? -17.203 -12.953 -3.861 1 98.06 99 ALA A O 1
ATOM 788 N N . VAL A 1 100 ? -16.734 -14.656 -5.195 1 98.56 100 VAL A N 1
ATOM 789 C CA . VAL A 1 100 ? -15.562 -15.086 -4.441 1 98.56 100 VAL A CA 1
ATOM 790 C C . VAL A 1 100 ? -14.297 -14.578 -5.129 1 98.56 100 VAL A C 1
ATOM 792 O O . VAL A 1 100 ? -14.047 -14.898 -6.293 1 98.56 100 VAL A O 1
ATOM 795 N N . PHE A 1 101 ? -13.586 -13.734 -4.398 1 98.81 101 PHE A N 1
ATOM 796 C CA . PHE A 1 101 ? -12.328 -13.195 -4.887 1 98.81 101 PHE A CA 1
ATOM 797 C C . PHE A 1 101 ? -11.148 -14.031 -4.391 1 98.81 101 PHE A C 1
ATOM 799 O O . PHE A 1 101 ? -10.836 -14.016 -3.199 1 98.81 101 PHE A O 1
ATOM 806 N N . ILE A 1 102 ? -10.523 -14.781 -5.266 1 98.88 102 ILE A N 1
ATOM 807 C CA . ILE A 1 102 ? -9.352 -15.586 -4.945 1 98.88 102 ILE A CA 1
ATOM 808 C C . ILE A 1 102 ? -8.086 -14.836 -5.355 1 98.88 102 ILE A C 1
ATOM 810 O O . ILE A 1 102 ? -7.855 -14.602 -6.543 1 98.88 102 ILE A O 1
ATOM 814 N N . ASN A 1 103 ? -7.293 -14.453 -4.41 1 98.88 103 ASN A N 1
ATOM 815 C CA . ASN A 1 103 ? -6.062 -13.711 -4.664 1 98.88 103 ASN A CA 1
ATOM 816 C C . ASN A 1 103 ? -4.836 -14.617 -4.605 1 98.88 103 ASN A C 1
ATOM 818 O O . ASN A 1 103 ? -4.551 -15.219 -3.564 1 98.88 103 ASN A O 1
ATOM 822 N N . CYS A 1 104 ? -4.164 -14.711 -5.719 1 98.88 104 CYS A N 1
ATOM 823 C CA . CYS A 1 104 ? -2.904 -15.445 -5.723 1 98.88 104 CYS A CA 1
ATOM 824 C C . CYS A 1 104 ? -1.803 -14.641 -5.043 1 98.88 104 CYS A C 1
ATOM 826 O O . CYS A 1 104 ? -1.178 -13.789 -5.668 1 98.88 104 CYS A O 1
ATOM 828 N N . GLY A 1 105 ? -1.563 -14.961 -3.789 1 98.19 105 GLY A N 1
ATOM 829 C CA . GLY A 1 105 ? -0.504 -14.328 -3.018 1 98.19 105 GLY A CA 1
ATOM 830 C C . GLY A 1 105 ? 0.805 -15.094 -3.064 1 98.19 105 GLY A C 1
ATOM 831 O O . GLY A 1 105 ? 1.161 -15.664 -4.102 1 98.19 105 GLY A O 1
ATOM 832 N N . THR A 1 106 ? 1.576 -14.969 -2.027 1 98.06 106 THR A N 1
ATOM 833 C CA . THR A 1 106 ? 2.881 -15.617 -1.943 1 98.06 106 THR A CA 1
ATOM 834 C C . THR A 1 106 ? 3.133 -16.141 -0.535 1 98.06 106 THR A C 1
ATOM 836 O O . THR A 1 106 ? 2.605 -15.609 0.44 1 98.06 106 THR A O 1
ATOM 839 N N . SER A 1 107 ? 3.879 -17.172 -0.479 1 97.88 107 SER A N 1
ATOM 840 C CA . SER A 1 107 ? 4.289 -17.719 0.806 1 97.88 107 SER A CA 1
ATOM 841 C C . SER A 1 107 ? 5.449 -16.938 1.406 1 97.88 107 SER A C 1
ATOM 843 O O . SER A 1 107 ? 5.781 -17.109 2.58 1 97.88 107 SER A O 1
ATOM 845 N N . LEU A 1 108 ? 6.059 -16.047 0.662 1 96.88 108 LEU A N 1
ATOM 846 C CA . LEU A 1 108 ? 7.23 -15.305 1.1 1 96.88 108 LEU A CA 1
ATOM 847 C C . LEU A 1 108 ? 6.859 -14.281 2.168 1 96.88 108 LEU A C 1
ATOM 849 O O . LEU A 1 108 ? 5.848 -13.586 2.043 1 96.88 108 LEU A O 1
ATOM 853 N N . PRO A 1 109 ? 7.66 -14.195 3.221 1 96.12 109 PRO A N 1
ATOM 854 C CA . PRO A 1 109 ? 7.445 -13.125 4.195 1 96.12 109 PRO A CA 1
ATOM 855 C C . PRO A 1 109 ? 7.652 -11.734 3.596 1 96.12 109 PRO A C 1
ATOM 857 O O . PRO A 1 109 ? 8.438 -11.57 2.656 1 96.12 109 PRO A O 1
ATOM 860 N N . PRO A 1 110 ? 7.004 -10.75 4.23 1 94.25 110 PRO A N 1
ATOM 861 C CA . PRO A 1 110 ? 7.02 -9.414 3.639 1 94.25 110 PRO A CA 1
ATOM 862 C C . PRO A 1 110 ? 8.414 -8.789 3.619 1 94.25 110 PRO A C 1
ATOM 864 O O . PRO A 1 110 ? 8.688 -7.898 2.812 1 94.25 110 PRO A O 1
ATOM 867 N N . ASN A 1 111 ? 9.359 -9.211 4.434 1 92.38 111 ASN A N 1
ATOM 868 C CA . ASN A 1 111 ? 10.688 -8.602 4.508 1 92.38 111 ASN A CA 1
ATOM 869 C C . ASN A 1 111 ? 11.633 -9.195 3.469 1 92.38 111 ASN A C 1
ATOM 871 O O . ASN A 1 111 ? 12.773 -8.734 3.328 1 92.38 111 ASN A O 1
ATOM 875 N N . THR A 1 112 ? 11.164 -10.172 2.666 1 93.69 112 THR A N 1
ATOM 876 C CA . THR A 1 112 ? 12.008 -10.859 1.696 1 93.69 112 THR A CA 1
ATOM 877 C C . THR A 1 112 ? 12.297 -9.961 0.498 1 93.69 112 THR A C 1
ATOM 879 O O . THR A 1 112 ? 13.406 -9.977 -0.044 1 93.69 112 THR A O 1
ATOM 882 N N . SER A 1 113 ? 11.32 -9.219 0.05 1 93.81 113 SER A N 1
ATOM 883 C CA . SER A 1 113 ? 11.422 -8.359 -1.123 1 93.81 113 SER A CA 1
ATOM 884 C C . SER A 1 113 ? 10.258 -7.379 -1.192 1 93.81 113 SER A C 1
ATOM 886 O O . SER A 1 113 ? 9.258 -7.547 -0.493 1 93.81 113 SER A O 1
ATOM 888 N N . LEU A 1 114 ? 10.438 -6.371 -2.029 1 95.69 114 LEU A N 1
ATOM 889 C CA . LEU A 1 114 ? 9.336 -5.43 -2.246 1 95.69 114 LEU A CA 1
ATOM 890 C C . LEU A 1 114 ? 8.133 -6.137 -2.861 1 95.69 114 LEU A C 1
ATOM 892 O O . LEU A 1 114 ? 6.988 -5.797 -2.555 1 95.69 114 LEU A O 1
ATOM 896 N N . TYR A 1 115 ? 8.375 -7.117 -3.668 1 96.62 115 TYR A N 1
ATOM 897 C CA . TYR A 1 115 ? 7.324 -7.965 -4.215 1 96.62 115 TYR A CA 1
ATOM 898 C C . TYR A 1 115 ? 6.535 -8.641 -3.104 1 96.62 115 TYR A C 1
ATOM 900 O O . TYR A 1 115 ? 5.312 -8.492 -3.02 1 96.62 115 TYR A O 1
ATOM 908 N N . ALA A 1 116 ? 7.234 -9.367 -2.279 1 97.06 116 ALA A N 1
ATOM 909 C CA . ALA A 1 116 ? 6.578 -10.078 -1.183 1 97.06 116 ALA A CA 1
ATOM 910 C C . ALA A 1 116 ? 5.801 -9.109 -0.292 1 97.06 116 ALA A C 1
ATOM 912 O O . ALA A 1 116 ? 4.672 -9.398 0.111 1 97.06 116 ALA A O 1
ATOM 913 N N . TYR A 1 117 ? 6.418 -7.988 -0.055 1 97.44 117 TYR A N 1
ATOM 914 C CA . TYR A 1 117 ? 5.777 -6.953 0.75 1 97.44 117 TYR A CA 1
ATOM 915 C C . TYR A 1 117 ? 4.449 -6.531 0.135 1 97.44 117 TYR A C 1
ATOM 917 O O . TYR A 1 117 ? 3.414 -6.555 0.802 1 97.44 117 TYR A O 1
ATOM 925 N N . THR A 1 118 ? 4.453 -6.168 -1.128 1 98.31 118 THR A N 1
ATOM 926 C CA . THR A 1 118 ? 3.258 -5.637 -1.777 1 98.31 118 THR A CA 1
ATOM 927 C C . THR A 1 118 ? 2.176 -6.707 -1.877 1 98.31 118 THR A C 1
ATOM 929 O O . THR A 1 118 ? 0.991 -6.422 -1.693 1 98.31 118 THR A O 1
ATOM 932 N N . LYS A 1 119 ? 2.541 -7.918 -2.133 1 98.38 119 LYS A N 1
ATOM 933 C CA . LYS A 1 119 ? 1.569 -9 -2.207 1 98.38 119 LYS A CA 1
ATOM 934 C C . LYS A 1 119 ? 0.89 -9.227 -0.858 1 98.38 119 LYS A C 1
ATOM 936 O O . LYS A 1 119 ? -0.318 -9.469 -0.798 1 98.38 119 LYS A O 1
ATOM 941 N N . GLN A 1 120 ? 1.67 -9.141 0.146 1 97.62 120 GLN A N 1
ATOM 942 C CA . GLN A 1 120 ? 1.111 -9.336 1.48 1 97.62 120 GLN A CA 1
ATOM 943 C C . GLN A 1 120 ? 0.216 -8.164 1.876 1 97.62 120 GLN A C 1
ATOM 945 O O . GLN A 1 120 ? -0.813 -8.359 2.527 1 97.62 120 GLN A O 1
ATOM 950 N N . LYS A 1 121 ? 0.611 -6.992 1.516 1 97.44 121 LYS A N 1
ATOM 951 C CA . LYS A 1 121 ? -0.163 -5.809 1.887 1 97.44 121 LYS A CA 1
ATOM 952 C C . LYS A 1 121 ? -1.514 -5.793 1.177 1 97.44 121 LYS A C 1
ATOM 954 O O . LYS A 1 121 ? -2.506 -5.316 1.731 1 97.44 121 LYS A O 1
ATOM 959 N N . ALA A 1 122 ? -1.567 -6.324 -0.037 1 98.12 122 ALA A N 1
ATOM 960 C CA . ALA A 1 122 ? -2.846 -6.453 -0.732 1 98.12 122 ALA A CA 1
ATOM 961 C C . ALA A 1 122 ? -3.846 -7.25 0.099 1 98.12 122 ALA A C 1
ATOM 963 O O . ALA A 1 122 ? -5.012 -6.867 0.213 1 98.12 122 ALA A O 1
ATOM 964 N N . ASN A 1 123 ? -3.436 -8.312 0.683 1 98.12 123 ASN A N 1
ATOM 965 C CA . ASN A 1 123 ? -4.297 -9.148 1.515 1 98.12 123 ASN A CA 1
ATOM 966 C C . ASN A 1 123 ? -4.719 -8.422 2.789 1 98.12 123 ASN A C 1
ATOM 968 O O . ASN A 1 123 ? -5.867 -8.531 3.221 1 98.12 123 ASN A O 1
ATOM 972 N N . GLU A 1 124 ? -3.748 -7.742 3.365 1 97 124 GLU A N 1
ATOM 973 C CA . GLU A 1 124 ? -4.055 -6.98 4.57 1 97 124 GLU A CA 1
ATOM 974 C C . GLU A 1 124 ? -5.133 -5.934 4.305 1 97 124 GLU A C 1
ATOM 976 O O . GLU A 1 124 ? -6.051 -5.762 5.109 1 97 124 GLU A O 1
ATOM 981 N N . LEU A 1 125 ? -5.004 -5.277 3.225 1 97.62 125 LEU A N 1
ATOM 982 C CA . LEU A 1 125 ? -5.957 -4.242 2.842 1 97.62 125 LEU A CA 1
ATOM 983 C C . LEU A 1 125 ? -7.32 -4.848 2.521 1 97.62 125 LEU A C 1
ATOM 985 O O . LEU A 1 125 ? -8.352 -4.289 2.891 1 97.62 125 LEU A O 1
ATOM 989 N N . ALA A 1 126 ? -7.277 -5.949 1.826 1 98.06 126 ALA A N 1
ATOM 990 C CA . ALA A 1 126 ? -8.531 -6.648 1.553 1 98.06 126 ALA A CA 1
ATOM 991 C C . ALA A 1 126 ? -9.25 -7.016 2.85 1 98.06 126 ALA A C 1
ATOM 993 O O . ALA A 1 126 ? -10.461 -6.844 2.963 1 98.06 126 ALA A O 1
ATOM 994 N N . ALA A 1 127 ? -8.531 -7.504 3.805 1 97 127 ALA A N 1
ATOM 995 C CA . ALA A 1 127 ? -9.094 -7.859 5.102 1 97 127 ALA A CA 1
ATOM 996 C C . ALA A 1 127 ? -9.734 -6.645 5.77 1 97 127 ALA A C 1
ATOM 998 O O . ALA A 1 127 ? -10.797 -6.758 6.395 1 97 127 ALA A O 1
ATOM 999 N N . ALA A 1 128 ? -9.117 -5.527 5.613 1 94.19 128 ALA A N 1
ATOM 1000 C CA . ALA A 1 128 ? -9.578 -4.297 6.254 1 94.19 128 ALA A CA 1
ATOM 1001 C C . ALA A 1 128 ? -10.906 -3.84 5.664 1 94.19 128 ALA A C 1
ATOM 1003 O O . ALA A 1 128 ? -11.68 -3.135 6.324 1 94.19 128 ALA A O 1
ATOM 1004 N N . ILE A 1 129 ? -11.234 -4.23 4.434 1 95.44 129 ILE A N 1
ATOM 1005 C CA . ILE A 1 129 ? -12.445 -3.709 3.807 1 95.44 129 ILE A CA 1
ATOM 1006 C C . ILE A 1 129 ? -13.43 -4.848 3.566 1 95.44 129 ILE A C 1
ATOM 1008 O O . ILE A 1 129 ? -14.461 -4.652 2.92 1 95.44 129 ILE A O 1
ATOM 1012 N N . ILE A 1 130 ? -13.164 -6.016 4.082 1 96.06 130 ILE A N 1
ATOM 1013 C CA . ILE A 1 130 ? -13.883 -7.234 3.736 1 96.06 130 ILE A CA 1
ATOM 1014 C C . ILE A 1 130 ? -15.352 -7.102 4.145 1 96.06 130 ILE A C 1
ATOM 1016 O O . ILE A 1 130 ? -16.234 -7.629 3.471 1 96.06 130 ILE A O 1
ATOM 1020 N N . ASP A 1 131 ? -15.625 -6.363 5.199 1 94.31 131 ASP A N 1
ATOM 1021 C CA . ASP A 1 131 ? -16.984 -6.211 5.703 1 94.31 131 ASP A CA 1
ATOM 1022 C C . ASP A 1 131 ? -17.844 -5.379 4.742 1 94.31 131 ASP A C 1
ATOM 1024 O O . ASP A 1 131 ? -19.062 -5.398 4.816 1 94.31 131 ASP A O 1
ATOM 1028 N N . LYS A 1 132 ? -17.172 -4.656 3.865 1 93.81 132 LYS A N 1
ATOM 1029 C CA . LYS A 1 132 ? -17.891 -3.795 2.924 1 93.81 132 LYS A CA 1
ATOM 1030 C C . LYS A 1 132 ? -18.203 -4.535 1.625 1 93.81 132 LYS A C 1
ATOM 1032 O O . LYS A 1 132 ? -18.844 -3.984 0.726 1 93.81 132 LYS A O 1
ATOM 1037 N N . VAL A 1 133 ? -17.734 -5.766 1.551 1 94 133 VAL A N 1
ATOM 1038 C CA . VAL A 1 133 ? -17.953 -6.551 0.339 1 94 133 VAL A CA 1
ATOM 1039 C C . VAL A 1 133 ? -19 -7.629 0.599 1 94 133 VAL A C 1
ATOM 1041 O O . VAL A 1 133 ? -19.047 -8.195 1.692 1 94 133 VAL A O 1
ATOM 1044 N N . CYS A 1 134 ? -19.781 -7.957 -0.359 1 92.81 134 CYS A N 1
ATOM 1045 C CA . CYS A 1 134 ? -20.828 -8.961 -0.214 1 92.81 134 CYS A CA 1
ATOM 1046 C C . CYS A 1 134 ? -20.234 -10.367 -0.273 1 92.81 134 CYS A C 1
ATOM 1048 O O . CYS A 1 134 ? -20.625 -11.234 0.514 1 92.81 134 CYS A O 1
ATOM 1050 N N . GLY A 1 135 ? -19.312 -10.578 -1.073 1 96.44 135 GLY A N 1
ATOM 1051 C CA . GLY A 1 135 ? -18.734 -11.898 -1.312 1 96.44 135 GLY A CA 1
ATOM 1052 C C . GLY A 1 135 ? -17.625 -12.25 -0.35 1 96.44 135 GLY A C 1
ATOM 1053 O O . GLY A 1 135 ? -17.641 -11.836 0.812 1 96.44 135 GLY A O 1
ATOM 1054 N N . LYS A 1 136 ? -16.734 -13.203 -0.788 1 98.06 136 LYS A N 1
ATOM 1055 C CA . LYS A 1 136 ? -15.625 -13.727 0.014 1 98.06 136 LYS A CA 1
ATOM 1056 C C . LYS A 1 136 ? -14.281 -13.383 -0.614 1 98.06 136 LYS A C 1
ATOM 1058 O O . LYS A 1 136 ? -14.203 -13.086 -1.808 1 98.06 136 LYS A O 1
ATOM 1063 N N . TYR A 1 137 ? -13.336 -13.32 0.227 1 98.69 137 TYR A N 1
ATOM 1064 C CA . TYR A 1 137 ? -11.945 -13.141 -0.183 1 98.69 137 TYR A CA 1
ATOM 1065 C C . TYR A 1 137 ? -11.078 -14.289 0.322 1 98.69 137 TYR A C 1
ATOM 1067 O O . TYR A 1 137 ? -10.969 -14.508 1.53 1 98.69 137 TYR A O 1
ATOM 1075 N N . ILE A 1 138 ? -10.477 -15.031 -0.602 1 98.75 138 ILE A N 1
ATOM 1076 C CA . ILE A 1 138 ? -9.594 -16.141 -0.259 1 98.75 138 ILE A CA 1
ATOM 1077 C C . ILE A 1 138 ? -8.18 -15.852 -0.737 1 98.75 138 ILE A C 1
ATOM 1079 O O . ILE A 1 138 ? -7.938 -15.695 -1.938 1 98.75 138 ILE A O 1
ATOM 1083 N N . GLU A 1 139 ? -7.238 -15.719 0.143 1 98.75 139 GLU A N 1
ATOM 1084 C CA . GLU A 1 139 ? -5.82 -15.578 -0.174 1 98.75 139 GLU A CA 1
ATOM 1085 C C . GLU A 1 139 ? -5.156 -16.938 -0.335 1 98.75 139 GLU A C 1
ATOM 1087 O O . GLU A 1 139 ? -5.258 -17.797 0.548 1 98.75 139 GLU A O 1
ATOM 1092 N N . LEU A 1 140 ? -4.531 -17.156 -1.408 1 98.88 140 LEU A N 1
ATOM 1093 C CA . LEU A 1 140 ? -3.689 -18.328 -1.582 1 98.88 140 LEU A CA 1
ATOM 1094 C C . LEU A 1 140 ? -2.223 -18 -1.331 1 98.88 140 LEU A C 1
ATOM 1096 O O . LEU A 1 140 ? -1.644 -17.156 -2.031 1 98.88 140 LEU A O 1
ATOM 1100 N N . LYS A 1 141 ? -1.653 -18.578 -0.319 1 98.75 141 LYS A N 1
ATOM 1101 C CA . LYS A 1 141 ? -0.212 -18.5 -0.105 1 98.75 141 LYS A CA 1
ATOM 1102 C C . LYS A 1 141 ? 0.533 -19.531 -0.949 1 98.75 141 LYS A C 1
ATOM 1104 O O . LYS A 1 141 ? 0.791 -20.641 -0.492 1 98.75 141 LYS A O 1
ATOM 1109 N N . LEU A 1 142 ? 0.872 -19.078 -2.115 1 98.81 142 LEU A N 1
ATOM 1110 C C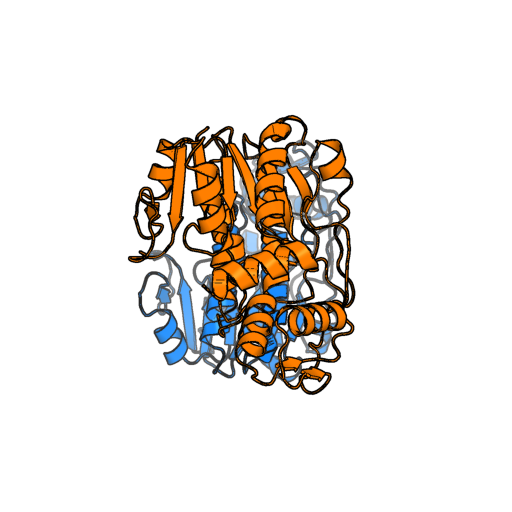A . LEU A 1 142 ? 1.403 -20 -3.115 1 98.81 142 LEU A CA 1
ATOM 1111 C C . LEU A 1 142 ? 2.891 -20.25 -2.889 1 98.81 142 LEU A C 1
ATOM 1113 O O . LEU A 1 1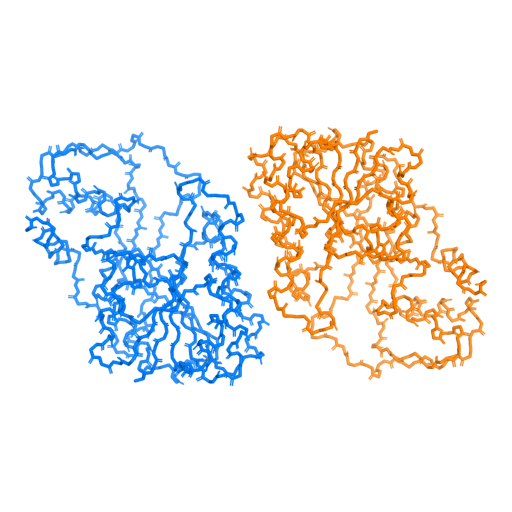42 ? 3.656 -19.312 -2.668 1 98.81 142 LEU A O 1
ATOM 1117 N N . GLU A 1 143 ? 3.252 -21.453 -2.908 1 98.56 143 GLU A N 1
ATOM 1118 C CA . GLU A 1 143 ? 4.656 -21.844 -2.951 1 98.56 143 GLU A CA 1
ATOM 1119 C C . GLU A 1 143 ? 5.203 -21.797 -4.375 1 98.56 143 GLU A C 1
ATOM 1121 O O . GLU A 1 143 ? 4.547 -21.266 -5.277 1 98.56 143 GLU A O 1
ATOM 1126 N N . HIS A 1 144 ? 6.383 -22.266 -4.613 1 97.94 144 HIS A N 1
ATOM 1127 C CA . HIS A 1 144 ? 7.105 -22.125 -5.875 1 97.94 144 HIS A CA 1
ATOM 1128 C C . HIS A 1 144 ? 6.523 -23.062 -6.938 1 97.94 144 HIS A C 1
ATOM 1130 O O . HIS A 1 144 ? 6.984 -24.188 -7.102 1 97.94 144 HIS A O 1
ATOM 1136 N N . PHE A 1 145 ? 5.559 -22.547 -7.695 1 98.44 145 PHE A N 1
ATOM 1137 C CA . PHE A 1 145 ? 4.984 -23.391 -8.734 1 98.44 145 PHE A CA 1
ATOM 1138 C C . PHE A 1 145 ? 5.77 -23.25 -10.039 1 98.44 145 PHE A C 1
ATOM 1140 O O . PHE A 1 145 ? 6.453 -22.25 -10.25 1 98.44 145 PHE A O 1
ATOM 1147 N N . TYR A 1 146 ? 5.672 -24.312 -10.883 1 98.06 146 TYR A N 1
ATOM 1148 C CA . TYR A 1 146 ? 6.461 -24.359 -12.109 1 98.06 146 TYR A CA 1
ATOM 1149 C C . TYR A 1 146 ? 5.781 -25.234 -13.156 1 98.06 146 TYR A C 1
ATOM 1151 O O . TYR A 1 146 ? 4.91 -26.047 -12.828 1 98.06 146 TYR A O 1
ATOM 1159 N N . GLY A 1 147 ? 6.133 -25.047 -14.328 1 97.88 147 GLY A N 1
ATOM 1160 C CA . GLY A 1 147 ? 5.586 -25.797 -15.453 1 97.88 147 GLY A CA 1
ATOM 1161 C C . GLY A 1 147 ? 6.254 -25.453 -16.766 1 97.88 147 GLY A C 1
ATOM 1162 O O . GLY A 1 147 ? 7.094 -24.562 -16.844 1 97.88 147 GLY A O 1
ATOM 1163 N N . ALA A 1 148 ? 5.832 -26.141 -17.797 1 96.88 148 ALA A N 1
ATOM 1164 C CA . ALA A 1 148 ? 6.418 -25.984 -19.125 1 96.88 148 ALA A CA 1
ATOM 1165 C C . ALA A 1 148 ? 6.082 -24.609 -19.719 1 96.88 148 ALA A C 1
ATOM 1167 O O . ALA A 1 148 ? 4.969 -24.109 -19.531 1 96.88 148 ALA A O 1
ATOM 1168 N N . PHE A 1 149 ? 7.035 -23.969 -20.328 1 94.38 149 PHE A N 1
ATOM 1169 C CA . PHE A 1 149 ? 6.902 -22.75 -21.125 1 94.38 149 PHE A CA 1
ATOM 1170 C C . PHE A 1 149 ? 6.684 -21.531 -20.25 1 94.38 149 PHE A C 1
ATOM 1172 O O . PHE A 1 149 ? 6.055 -20.562 -20.656 1 94.38 149 PHE A O 1
ATOM 1179 N N . ASP A 1 150 ? 7.055 -21.719 -18.953 1 95.19 150 ASP A N 1
ATOM 1180 C CA . ASP A 1 150 ? 7.137 -20.516 -18.125 1 95.19 150 ASP A CA 1
ATOM 1181 C C . ASP A 1 150 ? 8.273 -19.609 -18.594 1 95.19 150 ASP A C 1
ATOM 1183 O O . ASP A 1 150 ? 9.094 -20.016 -19.422 1 95.19 150 ASP A O 1
ATOM 1187 N N . GLY A 1 151 ? 8.297 -18.391 -18.203 1 90.62 151 GLY A N 1
ATOM 1188 C CA . GLY A 1 151 ? 9.234 -17.391 -18.688 1 90.62 151 GLY A CA 1
ATOM 1189 C C . GLY A 1 151 ? 10.68 -17.734 -18.375 1 90.62 151 GLY A C 1
ATOM 1190 O O . GLY A 1 151 ? 10.961 -18.438 -17.406 1 90.62 151 GLY A O 1
ATOM 1191 N N . ASP A 1 152 ? 11.578 -17.219 -19.062 1 85.75 152 ASP A N 1
ATOM 1192 C CA . ASP A 1 152 ? 13.008 -17.484 -18.969 1 85.75 152 ASP A CA 1
ATOM 1193 C C . ASP A 1 152 ? 13.594 -16.906 -17.688 1 85.75 152 ASP A C 1
ATOM 1195 O O . ASP A 1 152 ? 14.656 -17.328 -17.234 1 85.75 152 ASP A O 1
ATOM 1199 N N . ASP A 1 153 ? 12.938 -16.016 -17.172 1 88.94 153 ASP A N 1
ATOM 1200 C CA . ASP A 1 153 ? 13.461 -15.352 -15.984 1 88.94 153 ASP A CA 1
ATOM 1201 C C . ASP A 1 153 ? 13.094 -16.125 -14.719 1 88.94 153 ASP A C 1
ATOM 1203 O O . ASP A 1 153 ? 13.531 -15.758 -13.617 1 88.94 153 ASP A O 1
ATOM 1207 N N . LYS A 1 154 ? 12.406 -17.234 -14.93 1 93.88 154 LYS A N 1
ATOM 1208 C CA . LYS A 1 154 ? 12.047 -18.078 -13.805 1 93.88 154 LYS A CA 1
ATOM 1209 C C . LYS A 1 154 ? 13.148 -19.094 -13.5 1 93.88 154 LYS A C 1
ATOM 1211 O O . LYS A 1 154 ? 13.742 -19.656 -14.414 1 93.88 154 LYS A O 1
ATOM 1216 N N . PHE A 1 155 ? 13.367 -19.266 -12.266 1 95.44 155 PHE A N 1
ATOM 1217 C CA . PHE A 1 155 ? 14.453 -20.109 -11.797 1 95.44 155 PHE A CA 1
ATOM 1218 C C . PHE A 1 155 ? 14.352 -21.516 -12.406 1 95.44 155 PHE A C 1
ATOM 1220 O O . PHE A 1 155 ? 15.328 -22.016 -12.969 1 95.44 155 PHE A O 1
ATOM 1227 N N . THR A 1 156 ? 13.188 -22.141 -12.305 1 97.44 156 THR A N 1
ATOM 1228 C CA . THR A 1 156 ? 13.008 -23.516 -12.758 1 97.44 156 THR A CA 1
ATOM 1229 C C . THR A 1 156 ? 13.203 -23.625 -14.266 1 97.44 156 THR A C 1
ATOM 1231 O O . THR A 1 156 ? 13.898 -24.531 -14.75 1 97.44 156 THR A O 1
ATOM 1234 N N . SER A 1 157 ? 12.602 -22.672 -15 1 96.25 157 SER A N 1
ATOM 1235 C CA . SER A 1 157 ? 12.758 -22.641 -16.453 1 96.25 157 SER A CA 1
ATOM 1236 C C . SER A 1 157 ? 14.211 -22.453 -16.859 1 96.25 157 SER A C 1
ATOM 1238 O O . SER A 1 157 ? 14.703 -23.125 -17.766 1 96.25 157 SER A O 1
ATOM 1240 N N . MET A 1 158 ? 14.867 -21.547 -16.172 1 96.12 158 MET A N 1
ATOM 1241 C CA . MET A 1 158 ? 16.266 -21.266 -16.453 1 96.12 158 MET A CA 1
ATOM 1242 C C . MET A 1 158 ? 17.141 -22.5 -16.266 1 96.12 158 MET A C 1
ATOM 1244 O O . MET A 1 158 ? 17.938 -22.844 -17.141 1 96.12 158 MET A O 1
ATOM 1248 N N . VAL A 1 159 ? 16.969 -23.219 -15.203 1 97.25 159 VAL A N 1
ATOM 1249 C CA . VAL A 1 159 ? 17.766 -24.391 -14.898 1 97.25 159 VAL A CA 1
ATOM 1250 C C . VAL A 1 159 ? 17.5 -25.484 -15.945 1 97.25 159 VAL A C 1
ATOM 1252 O O . VAL A 1 159 ? 18.453 -26.047 -16.5 1 97.25 159 VAL A O 1
ATOM 1255 N N . ILE A 1 160 ? 16.25 -25.766 -16.25 1 97.31 160 ILE A N 1
ATOM 1256 C CA . ILE A 1 160 ? 15.859 -26.812 -17.188 1 97.31 160 ILE A CA 1
ATOM 1257 C C . ILE A 1 160 ? 16.469 -26.516 -18.562 1 97.31 160 ILE A C 1
ATOM 1259 O O . ILE A 1 160 ? 17.109 -27.375 -19.156 1 97.31 160 ILE A O 1
ATOM 1263 N N . ARG A 1 161 ? 16.328 -25.312 -19 1 97.25 161 ARG A N 1
ATOM 1264 C CA . ARG A 1 161 ? 16.75 -24.953 -20.344 1 97.25 161 ARG A CA 1
ATOM 1265 C C . ARG A 1 161 ? 18.266 -24.938 -20.453 1 97.25 161 ARG A C 1
ATOM 1267 O O . ARG A 1 161 ? 18.828 -25.344 -21.469 1 97.25 161 ARG A O 1
ATOM 1274 N N . ARG A 1 162 ? 18.922 -24.484 -19.438 1 96.88 162 ARG A N 1
ATOM 1275 C CA . ARG A 1 162 ? 20.375 -24.5 -19.453 1 96.88 162 ARG A CA 1
ATOM 1276 C C . ARG A 1 162 ? 20.906 -25.922 -19.453 1 96.88 162 ARG A C 1
ATOM 1278 O O . ARG A 1 162 ? 21.875 -26.234 -20.141 1 96.88 162 ARG A O 1
ATOM 1285 N N . CYS A 1 163 ? 20.328 -26.781 -18.719 1 96.88 163 CYS A N 1
ATOM 1286 C CA . CYS A 1 163 ? 20.734 -28.172 -18.703 1 96.88 163 CYS A CA 1
ATOM 1287 C C . CYS A 1 163 ? 20.484 -28.844 -20.062 1 96.88 163 CYS A C 1
ATOM 1289 O O . CYS A 1 163 ? 21.328 -29.562 -20.562 1 96.88 163 CYS A O 1
ATOM 1291 N N . LEU A 1 164 ? 19.328 -28.562 -20.625 1 96.38 164 LEU A N 1
ATOM 1292 C CA . LEU A 1 164 ? 18.984 -29.141 -21.922 1 96.38 164 LEU A CA 1
ATOM 1293 C C . LEU A 1 164 ? 19.984 -28.719 -23 1 96.38 164 LEU A C 1
ATOM 1295 O O . LEU A 1 164 ? 20.266 -29.469 -23.938 1 96.38 164 LEU A O 1
ATOM 1299 N N . SER A 1 165 ? 20.516 -27.562 -22.828 1 96.44 165 SER A N 1
ATOM 1300 C CA . SER A 1 165 ? 21.438 -27.016 -23.812 1 96.44 165 SER A CA 1
ATOM 1301 C C . SER A 1 165 ? 22.891 -27.203 -23.375 1 96.44 165 SER A C 1
ATOM 1303 O O . SER A 1 165 ? 23.812 -26.656 -24 1 96.44 165 SER A O 1
ATOM 1305 N N . ASN A 1 166 ? 23.094 -27.828 -22.328 1 97.5 166 ASN A N 1
ATOM 1306 C CA . ASN A 1 166 ? 24.406 -28.109 -21.766 1 97.5 166 ASN A CA 1
ATOM 1307 C C . ASN A 1 166 ? 25.188 -26.828 -21.469 1 97.5 166 ASN A C 1
ATOM 1309 O O . ASN A 1 166 ? 26.391 -26.75 -21.734 1 97.5 166 ASN A O 1
ATOM 1313 N N . GLN A 1 167 ? 24.484 -25.812 -21.094 1 97.56 167 GLN A N 1
ATOM 1314 C CA . GLN A 1 167 ? 25.094 -24.562 -20.672 1 97.56 167 GLN A CA 1
ATOM 1315 C C . GLN A 1 167 ? 25.359 -24.562 -19.156 1 97.56 167 GLN A C 1
ATOM 1317 O O . GLN A 1 167 ? 24.656 -25.234 -18.406 1 97.56 167 GLN A O 1
ATOM 1322 N N . PRO A 1 168 ? 26.359 -23.812 -18.75 1 97.88 168 PRO A N 1
ATOM 1323 C CA . PRO A 1 168 ? 26.625 -23.75 -17.312 1 97.88 168 PRO A CA 1
ATOM 1324 C C . PRO A 1 168 ? 25.469 -23.141 -16.516 1 97.88 168 PRO A C 1
ATOM 1326 O O . PRO A 1 168 ? 24.781 -22.25 -17.016 1 97.88 168 PRO A O 1
ATOM 1329 N N . VAL A 1 169 ? 25.266 -23.625 -15.344 1 97.5 169 VAL A N 1
ATOM 1330 C CA . VAL A 1 169 ? 24.266 -23.094 -14.43 1 97.5 169 VAL A CA 1
ATOM 1331 C C . VAL A 1 169 ? 24.938 -22.484 -13.211 1 97.5 169 VAL A C 1
ATOM 1333 O O . VAL A 1 169 ? 25.531 -23.188 -12.391 1 97.5 169 VAL A O 1
ATOM 1336 N N . LYS A 1 170 ? 24.922 -21.172 -13.117 1 97 170 LYS A N 1
ATOM 1337 C CA . LYS A 1 170 ? 25.531 -20.453 -12 1 97 170 LYS A CA 1
ATOM 1338 C C . LYS A 1 170 ? 24.5 -20.188 -10.898 1 97 170 LYS A C 1
ATOM 1340 O O . LYS A 1 170 ? 23.438 -19.625 -11.164 1 97 170 LYS A O 1
ATOM 1345 N N . LEU A 1 171 ? 24.859 -20.562 -9.68 1 97.12 171 LEU A N 1
ATOM 1346 C CA . LEU A 1 171 ? 23.859 -20.516 -8.609 1 97.12 171 LEU A CA 1
ATOM 1347 C C . LEU A 1 171 ? 24.469 -19.984 -7.32 1 97.12 171 LEU A C 1
ATOM 1349 O O . LEU A 1 171 ? 25.688 -19.797 -7.227 1 97.12 171 LEU A O 1
ATOM 1353 N N . THR A 1 172 ? 23.594 -19.688 -6.379 1 95.94 172 THR A N 1
ATOM 1354 C CA . THR A 1 172 ? 24 -19.469 -4.992 1 95.94 172 THR A CA 1
ATOM 1355 C C . THR A 1 172 ? 24.469 -20.781 -4.363 1 95.94 172 THR A C 1
ATOM 1357 O O . THR A 1 172 ? 24.844 -21.719 -5.07 1 95.94 172 THR A O 1
ATOM 1360 N N . SER A 1 173 ? 24.5 -20.844 -3.029 1 95.31 173 SER A N 1
ATOM 1361 C CA . SER A 1 173 ? 24.922 -22.078 -2.363 1 95.31 173 SER A CA 1
ATOM 1362 C C . SER A 1 173 ? 23.953 -23.203 -2.643 1 95.31 173 SER A C 1
ATOM 1364 O O . SER A 1 173 ? 24.328 -24.375 -2.6 1 95.31 173 SER A O 1
ATOM 1366 N N . GLY A 1 174 ? 22.734 -22.812 -2.822 1 96.44 174 GLY A N 1
ATOM 1367 C CA . GLY A 1 174 ? 21.703 -23.797 -3.143 1 96.44 174 GLY A CA 1
ATOM 1368 C C . GLY A 1 174 ? 21.203 -24.547 -1.93 1 96.44 174 GLY A C 1
ATOM 1369 O O . GLY A 1 174 ? 20.578 -25.609 -2.064 1 96.44 174 GLY A O 1
ATOM 1370 N N . LEU A 1 175 ? 21.438 -24 -0.828 1 96.56 175 LEU A N 1
ATOM 1371 C CA . LEU A 1 175 ? 21.062 -24.688 0.405 1 96.56 175 LEU A CA 1
ATOM 1372 C C . LEU A 1 175 ? 19.625 -24.359 0.805 1 96.56 175 LEU A C 1
ATOM 1374 O O . LEU A 1 175 ? 19.031 -25.078 1.612 1 96.56 175 LEU A O 1
ATOM 1378 N N . GLN A 1 176 ? 19.078 -23.281 0.35 1 96.75 176 GLN A N 1
ATOM 1379 C CA . GLN A 1 176 ? 17.703 -22.891 0.654 1 96.75 176 GLN A CA 1
ATOM 1380 C C . GLN A 1 176 ? 16.719 -23.953 0.156 1 96.75 176 GLN A C 1
ATOM 1382 O O . GLN A 1 176 ? 16.953 -24.578 -0.884 1 96.75 176 GLN A O 1
ATOM 1387 N N . GLN A 1 177 ? 15.75 -24.203 0.921 1 98.44 177 GLN A N 1
ATOM 1388 C CA . GLN A 1 177 ? 14.734 -25.203 0.602 1 98.44 177 GLN A CA 1
ATOM 1389 C C . GLN A 1 177 ? 13.422 -24.547 0.19 1 98.44 177 GLN A C 1
ATOM 1391 O O . GLN A 1 177 ? 12.984 -23.578 0.814 1 98.44 177 GLN A O 1
ATOM 1396 N N . ARG A 1 178 ? 12.867 -25.062 -0.859 1 98.25 178 ARG A N 1
ATOM 1397 C CA . ARG A 1 178 ? 11.617 -24.547 -1.407 1 98.25 178 ARG A CA 1
ATOM 1398 C C . ARG A 1 178 ? 10.617 -25.672 -1.638 1 98.25 178 ARG A C 1
ATOM 1400 O O . ARG A 1 178 ? 11.008 -26.812 -1.871 1 98.25 178 ARG A O 1
ATOM 1407 N N . ASP A 1 179 ? 9.422 -25.375 -1.455 1 98.75 179 ASP A N 1
ATOM 1408 C CA . ASP A 1 179 ? 8.305 -26.234 -1.832 1 98.75 179 ASP A CA 1
ATOM 1409 C C . ASP A 1 179 ? 7.883 -25.984 -3.277 1 98.75 179 ASP A C 1
ATOM 1411 O O . ASP A 1 179 ? 7.18 -25.016 -3.562 1 98.75 179 ASP A O 1
ATOM 1415 N N . PHE A 1 180 ? 8.328 -26.891 -4.207 1 98.56 180 PHE A N 1
ATOM 1416 C CA . PHE A 1 180 ? 8.008 -26.781 -5.625 1 98.56 180 PHE A CA 1
ATOM 1417 C C . PHE A 1 180 ? 6.68 -27.469 -5.934 1 98.56 180 PHE A C 1
ATOM 1419 O O . PHE A 1 180 ? 6.508 -28.656 -5.652 1 98.56 180 PHE A O 1
ATOM 1426 N N . LEU A 1 181 ? 5.789 -26.75 -6.473 1 98.69 181 LEU A N 1
ATOM 1427 C CA . LEU A 1 181 ? 4.469 -27.281 -6.805 1 98.69 181 LEU A CA 1
ATOM 1428 C C . LEU A 1 181 ? 4.246 -27.281 -8.312 1 98.69 181 LEU A C 1
ATOM 1430 O O . LEU A 1 181 ? 4.27 -26.219 -8.945 1 98.69 181 LEU A O 1
ATOM 1434 N N . TYR A 1 182 ? 4.039 -28.438 -8.867 1 98.75 182 TYR A N 1
ATOM 1435 C CA . TYR A 1 182 ? 3.811 -28.547 -10.305 1 98.75 182 TYR A CA 1
ATOM 1436 C C . TYR A 1 182 ? 2.521 -27.844 -10.703 1 98.75 182 TYR A C 1
ATOM 1438 O O . TYR A 1 182 ? 1.505 -27.953 -10.016 1 98.75 182 TYR A O 1
ATOM 1446 N N . ILE A 1 183 ? 2.473 -27.141 -11.875 1 98.69 183 ILE A N 1
ATOM 1447 C CA . ILE A 1 183 ? 1.384 -26.297 -12.344 1 98.69 183 ILE A CA 1
ATOM 1448 C C . ILE A 1 183 ? 0.098 -27.109 -12.445 1 98.69 183 ILE A C 1
ATOM 1450 O O . ILE A 1 183 ? -0.985 -26.625 -12.117 1 98.69 183 ILE A O 1
ATOM 1454 N N . LYS A 1 184 ? 0.154 -28.344 -12.852 1 98.62 184 LYS A N 1
ATOM 1455 C CA . LYS A 1 184 ? -1.045 -29.172 -12.992 1 98.62 184 LYS A CA 1
ATOM 1456 C C . LYS A 1 184 ? -1.67 -29.469 -11.633 1 98.62 184 LYS A C 1
ATOM 1458 O O . LYS A 1 184 ? -2.895 -29.531 -11.508 1 98.62 184 LYS A O 1
ATOM 1463 N N . ASP A 1 185 ? -0.821 -29.703 -10.633 1 98.81 185 ASP A N 1
ATOM 1464 C CA . ASP A 1 185 ? -1.334 -29.875 -9.273 1 98.81 185 ASP A CA 1
ATOM 1465 C C . ASP A 1 185 ? -1.952 -28.578 -8.75 1 98.81 185 ASP A C 1
ATOM 1467 O O . ASP A 1 185 ? -2.963 -28.609 -8.047 1 98.81 185 ASP A O 1
ATOM 1471 N N . LEU A 1 186 ? -1.335 -27.453 -9.062 1 98.88 186 LEU A N 1
ATOM 1472 C CA . LEU A 1 186 ? -1.876 -26.156 -8.648 1 98.88 186 LEU A CA 1
ATOM 1473 C C . LEU A 1 186 ? -3.26 -25.938 -9.242 1 98.88 186 LEU A C 1
ATOM 1475 O O . LEU A 1 186 ? -4.168 -25.469 -8.555 1 98.88 186 LEU A O 1
ATOM 1479 N N . LEU A 1 187 ? -3.457 -26.281 -10.547 1 98.75 187 LEU A N 1
ATOM 1480 C CA . LEU A 1 187 ? -4.738 -26.109 -11.219 1 98.75 187 LEU A CA 1
ATOM 1481 C C . LEU A 1 187 ? -5.832 -26.922 -10.539 1 98.75 187 LEU A C 1
ATOM 1483 O O . LEU A 1 187 ? -6.949 -26.438 -10.344 1 98.75 187 LEU A O 1
ATOM 1487 N N . THR A 1 188 ? -5.469 -28.172 -10.133 1 98.62 188 THR A N 1
ATOM 1488 C CA . THR A 1 188 ? -6.461 -29 -9.461 1 98.62 188 THR A CA 1
ATOM 1489 C C . THR A 1 188 ? -6.758 -28.469 -8.062 1 98.62 188 THR A C 1
ATOM 1491 O O . THR A 1 188 ? -7.863 -28.641 -7.547 1 98.62 188 THR A O 1
ATOM 1494 N N . ALA A 1 189 ? -5.766 -27.797 -7.434 1 98.81 189 ALA A N 1
ATOM 1495 C CA . ALA A 1 189 ? -6.008 -27.156 -6.141 1 98.81 189 ALA A CA 1
ATOM 1496 C C . ALA A 1 189 ? -7.043 -26.047 -6.266 1 98.81 189 ALA A C 1
ATOM 1498 O O . ALA A 1 189 ? -7.941 -25.922 -5.43 1 98.81 189 ALA A O 1
ATOM 1499 N N . PHE A 1 190 ? -6.941 -25.188 -7.324 1 98.81 190 PHE A N 1
ATOM 1500 C CA . PHE A 1 190 ? -7.938 -24.156 -7.578 1 98.81 190 PHE A CA 1
ATOM 1501 C C . PHE A 1 190 ? -9.328 -24.766 -7.703 1 98.81 190 PHE A C 1
ATOM 1503 O O . PHE A 1 190 ? -10.289 -24.266 -7.105 1 98.81 190 PHE A O 1
ATOM 1510 N N . ASP A 1 191 ? -9.383 -25.844 -8.5 1 97.88 191 ASP A N 1
ATOM 1511 C CA . ASP A 1 191 ? -10.656 -26.516 -8.734 1 97.88 191 ASP A CA 1
ATOM 1512 C C . ASP A 1 191 ? -11.273 -26.984 -7.414 1 97.88 191 ASP A C 1
ATOM 1514 O O . ASP A 1 191 ? -12.461 -26.766 -7.176 1 97.88 191 ASP A O 1
ATOM 1518 N N . CYS A 1 192 ? -10.461 -27.578 -6.594 1 98.38 192 CYS A N 1
ATOM 1519 C CA . CYS A 1 192 ? -10.906 -28.094 -5.305 1 98.38 192 CYS A CA 1
ATOM 1520 C C . CYS A 1 192 ? -11.359 -26.953 -4.395 1 98.38 192 CYS A C 1
ATOM 1522 O O . CYS A 1 192 ? -12.406 -27.047 -3.754 1 98.38 192 CYS A O 1
ATOM 1524 N N . ILE A 1 193 ? -10.633 -25.859 -4.297 1 98.69 193 ILE A N 1
ATOM 1525 C CA . ILE A 1 193 ? -10.953 -24.703 -3.467 1 98.69 193 ILE A CA 1
ATOM 1526 C C . ILE A 1 193 ? -12.266 -24.078 -3.928 1 98.69 193 ILE A C 1
ATOM 1528 O O . ILE A 1 193 ? -13.148 -23.797 -3.111 1 98.69 193 ILE A O 1
ATOM 1532 N N . ILE A 1 194 ? -12.445 -23.906 -5.258 1 98.5 194 ILE A N 1
ATOM 1533 C CA . ILE A 1 194 ? -13.633 -23.281 -5.84 1 98.5 194 ILE A CA 1
ATOM 1534 C C . ILE A 1 194 ? -14.859 -24.141 -5.516 1 98.5 194 ILE A C 1
ATOM 1536 O O . ILE A 1 194 ? -15.914 -23.609 -5.172 1 98.5 194 ILE A O 1
ATOM 1540 N N . SER A 1 195 ? -14.68 -25.484 -5.535 1 97.81 195 SER A N 1
ATOM 1541 C CA . SER A 1 195 ? -15.781 -26.391 -5.27 1 97.81 195 SER A CA 1
ATOM 1542 C C . SER A 1 195 ? -16.188 -26.359 -3.801 1 97.81 195 SER A C 1
ATOM 1544 O O . SER A 1 195 ? -17.266 -26.828 -3.439 1 97.81 195 SER A O 1
ATOM 1546 N N . ASN A 1 196 ? -15.305 -25.828 -2.967 1 98.12 196 ASN A N 1
ATOM 1547 C CA . ASN A 1 196 ? -15.555 -25.875 -1.53 1 98.12 196 ASN A CA 1
ATOM 1548 C C . ASN A 1 196 ? -15.625 -24.469 -0.936 1 98.12 196 ASN A C 1
ATOM 1550 O O . ASN A 1 196 ? -15.461 -24.281 0.271 1 98.12 196 ASN A O 1
ATOM 1554 N N . VAL A 1 197 ? -15.82 -23.453 -1.686 1 96.56 197 VAL A N 1
ATOM 1555 C CA . VAL A 1 197 ? -15.711 -22.062 -1.249 1 96.56 197 VAL A CA 1
ATOM 1556 C C . VAL A 1 197 ? -16.719 -21.781 -0.136 1 96.56 197 VAL A C 1
ATOM 1558 O O . VAL A 1 197 ? -16.453 -20.984 0.76 1 96.56 197 VAL A O 1
ATOM 1561 N N . ASN A 1 198 ? -17.859 -22.391 -0.177 1 95.44 198 ASN A N 1
ATOM 1562 C CA . ASN A 1 198 ? -18.922 -22.172 0.804 1 95.44 198 ASN A CA 1
ATOM 1563 C C . ASN A 1 198 ? -18.484 -22.578 2.207 1 95.44 198 ASN A C 1
ATOM 1565 O O . ASN A 1 198 ? -19.031 -22.109 3.199 1 95.44 198 ASN A O 1
ATOM 1569 N N . ASN A 1 199 ? -17.438 -23.438 2.283 1 96 199 ASN A N 1
ATOM 1570 C CA . ASN A 1 199 ? -16.969 -23.938 3.568 1 96 199 ASN A CA 1
ATOM 1571 C C . ASN A 1 199 ? -15.984 -22.953 4.219 1 96 199 ASN A C 1
ATOM 1573 O O . ASN A 1 199 ? -15.617 -23.125 5.383 1 96 199 ASN A O 1
ATOM 1577 N N . PHE A 1 200 ? -15.562 -21.953 3.561 1 97.31 200 PHE A N 1
ATOM 1578 C CA . PHE A 1 200 ? -14.578 -21 4.078 1 97.31 200 PHE A CA 1
ATOM 1579 C C . PHE A 1 200 ? -15.258 -19.766 4.641 1 97.31 200 PHE A C 1
ATOM 1581 O O . PHE A 1 200 ? -16.344 -19.391 4.188 1 97.31 200 PHE A O 1
ATOM 1588 N N . PRO A 1 201 ? -14.68 -19.203 5.637 1 97.44 201 PRO A N 1
ATOM 1589 C CA . PRO A 1 201 ? -15.203 -17.922 6.109 1 97.44 201 PRO A CA 1
ATOM 1590 C C . PRO A 1 201 ? -15.07 -16.812 5.07 1 97.44 201 PRO A C 1
ATOM 1592 O O . PRO A 1 201 ? -14.531 -17.031 3.988 1 97.44 201 PRO A O 1
ATOM 1595 N N . LYS A 1 202 ? -15.68 -15.68 5.383 1 97.44 202 LYS A N 1
ATOM 1596 C CA . LYS A 1 202 ? -15.734 -14.539 4.477 1 97.44 202 LYS A CA 1
ATOM 1597 C C . LYS A 1 202 ? -14.336 -14.133 4.016 1 97.44 202 LYS A C 1
ATOM 1599 O O . LYS A 1 202 ? -14.133 -13.805 2.846 1 97.44 202 LYS A O 1
ATOM 1604 N N . PHE A 1 203 ? -13.344 -14.109 4.934 1 98.44 203 PHE A N 1
ATOM 1605 C CA . PHE A 1 203 ? -11.93 -13.914 4.656 1 98.44 203 PHE A CA 1
ATOM 1606 C C . PHE A 1 203 ? -11.117 -15.117 5.121 1 98.44 203 PHE A C 1
ATOM 1608 O O . PHE A 1 203 ? -11.211 -15.523 6.281 1 98.44 203 PHE A O 1
ATOM 1615 N N . HIS A 1 204 ? -10.289 -15.672 4.211 1 98.31 204 HIS A N 1
ATOM 1616 C CA . HIS A 1 204 ? -9.547 -16.875 4.566 1 98.31 204 HIS A CA 1
ATOM 1617 C C . HIS A 1 204 ? -8.242 -16.969 3.787 1 98.31 204 HIS A C 1
ATOM 1619 O O . HIS A 1 204 ? -8.164 -16.516 2.643 1 98.31 204 HIS A O 1
ATOM 1625 N N . SER A 1 205 ? -7.211 -17.5 4.426 1 98.38 205 SER A N 1
ATOM 1626 C CA . SER A 1 205 ? -5.93 -17.766 3.781 1 98.38 205 SER A CA 1
ATOM 1627 C C . SER A 1 205 ? -5.652 -19.266 3.711 1 98.38 205 SER A C 1
ATOM 1629 O O . SER A 1 205 ? -5.883 -20 4.68 1 98.38 205 SER A O 1
ATOM 1631 N N . ILE A 1 206 ? -5.211 -19.719 2.623 1 98.62 206 ILE A N 1
ATOM 1632 C CA . ILE A 1 206 ? -4.891 -21.125 2.406 1 98.62 206 ILE A CA 1
ATOM 1633 C C . ILE A 1 206 ? -3.457 -21.266 1.895 1 98.62 206 ILE A C 1
ATOM 1635 O O . ILE A 1 206 ? -3.066 -20.578 0.947 1 98.62 206 ILE A O 1
ATOM 1639 N N . GLU A 1 207 ? -2.648 -22.062 2.521 1 98.81 207 GLU A N 1
ATOM 1640 C CA . GLU A 1 207 ? -1.332 -22.391 1.985 1 98.81 207 GLU A CA 1
ATOM 1641 C C . GLU A 1 207 ? -1.435 -23.422 0.872 1 98.81 207 GLU A C 1
ATOM 1643 O O . GLU A 1 207 ? -2.156 -24.422 1.004 1 98.81 207 GLU A O 1
ATOM 1648 N N . VAL A 1 208 ? -0.782 -23.172 -0.233 1 98.88 208 VAL A N 1
ATOM 1649 C CA . VAL A 1 208 ? -0.854 -24.062 -1.383 1 98.88 208 VAL A CA 1
ATOM 1650 C C . VAL A 1 208 ? 0.555 -24.453 -1.831 1 98.88 208 VAL A C 1
ATOM 1652 O O . VAL A 1 208 ? 1.333 -23.594 -2.252 1 98.88 208 VAL A O 1
ATOM 1655 N N . GLY A 1 209 ? 0.906 -25.641 -1.779 1 98.75 209 GLY A N 1
ATOM 1656 C CA . GLY A 1 209 ? 2.186 -26.219 -2.156 1 98.75 209 GLY A CA 1
ATOM 1657 C C . GLY A 1 209 ? 2.145 -27.734 -2.281 1 98.75 209 GLY A C 1
ATOM 1658 O O . GLY A 1 209 ? 1.066 -28.328 -2.268 1 98.75 209 GLY A O 1
ATOM 1659 N N . SER A 1 210 ? 3.273 -28.312 -2.479 1 98.25 210 SER A N 1
ATOM 1660 C CA . SER A 1 210 ? 3.369 -29.766 -2.553 1 98.25 210 SER A CA 1
ATOM 1661 C C . SER A 1 210 ? 3.334 -30.391 -1.165 1 98.25 210 SER A C 1
ATOM 1663 O O . SER A 1 210 ? 3.033 -31.578 -1.022 1 98.25 210 SER A O 1
ATOM 1665 N N . GLY A 1 211 ? 3.695 -29.625 -0.186 1 98.12 211 GLY A N 1
ATOM 1666 C CA . GLY A 1 211 ? 3.791 -30.141 1.174 1 98.12 211 GLY A CA 1
ATOM 1667 C C . GLY A 1 211 ? 5.156 -30.703 1.505 1 98.12 211 GLY A C 1
ATOM 1668 O O . GLY A 1 211 ? 5.371 -31.219 2.605 1 98.12 211 GLY A O 1
ATOM 1669 N N . GLU A 1 212 ? 6.039 -30.609 0.516 1 97.81 212 GLU A N 1
ATOM 1670 C CA . GLU A 1 212 ? 7.41 -31.062 0.688 1 97.81 212 GLU A CA 1
ATOM 1671 C C . GLU A 1 212 ? 8.414 -30.031 0.185 1 97.81 212 GLU A C 1
ATOM 1673 O O . GLU A 1 212 ? 8.227 -29.453 -0.885 1 97.81 212 GLU A O 1
ATOM 1678 N N . ALA A 1 213 ? 9.398 -29.781 1.002 1 98.5 213 ALA A N 1
ATOM 1679 C CA . ALA A 1 213 ? 10.453 -28.859 0.598 1 98.5 213 ALA A CA 1
ATOM 1680 C C . ALA A 1 213 ? 11.742 -29.594 0.269 1 98.5 213 ALA A C 1
ATOM 1682 O O . ALA A 1 213 ? 12.117 -30.547 0.964 1 98.5 213 ALA A O 1
ATOM 1683 N N . ILE A 1 214 ? 12.352 -29.188 -0.781 1 98.38 214 ILE A N 1
ATOM 1684 C CA . ILE A 1 214 ? 13.656 -29.719 -1.153 1 98.38 214 ILE A CA 1
ATOM 1685 C C . ILE A 1 214 ? 14.641 -28.578 -1.37 1 98.38 214 ILE A C 1
ATOM 1687 O O . ILE A 1 214 ? 14.227 -27.438 -1.577 1 98.38 214 ILE A O 1
ATOM 1691 N N . SER A 1 215 ? 15.891 -28.859 -1.311 1 98.19 215 SER A N 1
ATOM 1692 C CA . SER A 1 215 ? 16.891 -27.828 -1.531 1 98.19 215 SER A CA 1
ATOM 1693 C C . SER A 1 215 ? 16.984 -27.453 -3.008 1 98.19 215 SER A C 1
ATOM 1695 O O . SER A 1 215 ? 16.641 -28.25 -3.877 1 98.19 215 SER A O 1
ATOM 1697 N N . ILE A 1 216 ? 17.453 -26.281 -3.24 1 97.94 216 ILE A N 1
ATOM 1698 C CA . ILE A 1 216 ? 17.734 -25.844 -4.602 1 97.94 216 ILE A CA 1
ATOM 1699 C C . ILE A 1 216 ? 18.719 -26.812 -5.254 1 97.94 216 ILE A C 1
ATOM 1701 O O . ILE A 1 216 ? 18.562 -27.156 -6.43 1 97.94 216 ILE A O 1
ATOM 1705 N N . ARG A 1 217 ? 19.672 -27.297 -4.504 1 98 217 ARG A N 1
ATOM 1706 C CA . ARG A 1 217 ? 20.641 -28.266 -5 1 98 217 ARG A CA 1
ATOM 1707 C C . ARG A 1 217 ? 19.953 -29.531 -5.492 1 98 217 ARG A C 1
ATOM 1709 O O . ARG A 1 217 ? 20.281 -30.047 -6.57 1 98 217 ARG A O 1
ATOM 1716 N N . GLU A 1 218 ? 19.094 -30 -4.637 1 98 218 GLU A N 1
ATOM 1717 C CA . GLU A 1 218 ? 18.375 -31.219 -5 1 98 218 GLU A CA 1
ATOM 1718 C C . GLU A 1 218 ? 17.578 -31.016 -6.285 1 98 218 GLU A C 1
ATOM 1720 O O . GLU A 1 218 ? 17.531 -31.906 -7.141 1 98 218 GLU A O 1
ATOM 1725 N N . TYR A 1 219 ? 16.875 -29.859 -6.422 1 98.38 219 TYR A N 1
ATOM 1726 C CA . TYR A 1 219 ? 16.141 -29.547 -7.633 1 98.38 219 TYR A CA 1
ATOM 1727 C C . TYR A 1 219 ? 17.047 -29.578 -8.859 1 98.38 219 TYR A C 1
ATOM 1729 O O . TYR A 1 219 ? 16.734 -30.234 -9.852 1 98.38 219 TYR A O 1
ATOM 1737 N N . VAL A 1 220 ? 18.172 -28.891 -8.734 1 98.25 220 VAL A N 1
ATOM 1738 C CA . VAL A 1 220 ? 19.094 -28.734 -9.859 1 98.25 220 VAL A CA 1
ATOM 1739 C C . VAL A 1 220 ? 19.688 -30.094 -10.234 1 98.25 220 VAL A C 1
ATOM 1741 O O . VAL A 1 220 ? 19.766 -30.438 -11.414 1 98.25 220 VAL A O 1
ATOM 1744 N N . ASP A 1 221 ? 20.047 -30.812 -9.25 1 97.88 221 ASP A N 1
ATOM 1745 C CA . ASP A 1 221 ? 20.594 -32.156 -9.484 1 97.88 221 ASP A CA 1
ATOM 1746 C C . ASP A 1 221 ? 19.578 -33.062 -10.18 1 97.88 221 ASP A C 1
ATOM 1748 O O . ASP A 1 221 ? 19.938 -33.812 -11.07 1 97.88 221 ASP A O 1
ATOM 1752 N N . THR A 1 222 ? 18.375 -33 -9.727 1 98.25 222 THR A N 1
ATOM 1753 C CA . THR A 1 222 ? 17.312 -33.781 -10.336 1 98.25 222 THR A CA 1
ATOM 1754 C C . THR A 1 222 ? 17.125 -33.406 -11.805 1 98.25 222 THR A C 1
ATOM 1756 O O . THR A 1 222 ? 17.016 -34.312 -12.664 1 98.25 222 THR A O 1
ATOM 1759 N N . VAL A 1 223 ? 17.109 -32.125 -12.109 1 98.06 223 VAL A N 1
ATOM 1760 C CA . VAL A 1 223 ? 16.953 -31.656 -13.484 1 98.06 223 VAL A CA 1
ATOM 1761 C C . VAL A 1 223 ? 18.125 -32.156 -14.336 1 98.06 223 VAL A C 1
ATOM 1763 O O . VAL A 1 223 ? 17.906 -32.688 -15.438 1 98.06 223 VAL A O 1
ATOM 1766 N N . LYS A 1 224 ? 19.344 -32.062 -13.797 1 98.06 224 LYS A N 1
ATOM 1767 C CA . LYS A 1 224 ? 20.516 -32.5 -14.531 1 98.06 224 LYS A CA 1
ATOM 1768 C C . LYS A 1 224 ? 20.453 -33.969 -14.844 1 98.06 224 LYS A C 1
ATOM 1770 O O . LYS A 1 224 ? 20.781 -34.406 -15.953 1 98.06 224 LYS A O 1
ATOM 1775 N N . ASN A 1 225 ? 20.078 -34.688 -13.867 1 97.62 225 ASN A N 1
ATOM 1776 C CA . ASN A 1 225 ? 20 -36.156 -14.023 1 97.62 225 ASN A CA 1
ATOM 1777 C C . ASN A 1 225 ? 18.969 -36.531 -15.086 1 97.62 225 ASN A C 1
ATOM 1779 O O . ASN A 1 225 ? 19.25 -37.375 -15.953 1 97.62 225 ASN A O 1
ATOM 1783 N N . ILE A 1 226 ? 17.766 -35.938 -15.039 1 97.19 226 ILE A N 1
ATOM 1784 C CA . ILE A 1 226 ? 16.688 -36.281 -15.945 1 97.19 226 ILE A CA 1
ATOM 1785 C C . ILE A 1 226 ? 17.047 -35.875 -17.375 1 97.19 226 ILE A C 1
ATOM 1787 O O . ILE A 1 226 ? 16.734 -36.594 -18.328 1 97.19 226 ILE A O 1
ATOM 1791 N N . THR A 1 227 ? 17.75 -34.781 -17.531 1 96.75 227 THR A N 1
ATOM 1792 C CA . THR A 1 227 ? 18.109 -34.25 -18.844 1 96.75 227 THR A CA 1
ATOM 1793 C C . THR A 1 227 ? 19.359 -34.938 -19.375 1 96.75 227 THR A C 1
ATOM 1795 O O . THR A 1 227 ? 19.75 -34.781 -20.531 1 96.75 227 THR A O 1
ATOM 1798 N N . LYS A 1 228 ? 20.016 -35.719 -18.484 1 96.88 228 LYS A N 1
ATOM 1799 C CA . LYS A 1 228 ? 21.312 -36.281 -18.812 1 96.88 228 LYS A CA 1
ATOM 1800 C C . LYS A 1 228 ? 22.281 -35.219 -19.344 1 96.88 228 LYS A C 1
ATOM 1802 O O . LYS A 1 228 ? 22.938 -35.406 -20.359 1 96.88 228 LYS A O 1
ATOM 1807 N N . SER A 1 229 ? 22.297 -34.125 -18.672 1 96.5 229 SER A N 1
ATOM 1808 C CA . SER A 1 229 ? 23.016 -32.938 -19.109 1 96.5 229 SER A CA 1
ATOM 1809 C C . SER A 1 229 ? 24.5 -33.031 -18.766 1 96.5 229 SER A C 1
ATOM 1811 O O . SER A 1 229 ? 24.859 -33.562 -17.719 1 96.5 229 SER A O 1
ATOM 1813 N N . ASN A 1 230 ? 25.312 -32.438 -19.578 1 97.31 230 ASN A N 1
ATOM 1814 C CA . ASN A 1 230 ? 26.734 -32.25 -19.281 1 97.31 230 ASN A CA 1
ATOM 1815 C C . ASN A 1 230 ? 27 -30.844 -18.734 1 97.31 230 ASN A C 1
ATOM 1817 O O . ASN A 1 230 ? 28.156 -30.422 -18.656 1 97.31 230 ASN A O 1
ATOM 1821 N N . SER A 1 231 ? 25.984 -30.141 -18.375 1 97.12 231 SER A N 1
ATOM 1822 C CA . SER A 1 231 ? 26.125 -28.781 -17.859 1 97.12 231 SER A CA 1
ATOM 1823 C C . SER A 1 231 ? 27 -28.75 -16.609 1 97.12 231 SER A C 1
ATOM 1825 O O . SER A 1 231 ? 26.875 -29.625 -15.742 1 97.12 231 SER A O 1
ATOM 1827 N N . ILE A 1 232 ? 27.844 -27.781 -16.484 1 97.81 232 ILE A N 1
ATOM 1828 C CA . ILE A 1 232 ? 28.594 -27.547 -15.266 1 97.81 232 ILE A CA 1
ATOM 1829 C C . ILE A 1 232 ? 27.75 -26.766 -14.273 1 97.81 232 ILE A C 1
ATOM 1831 O O . ILE A 1 232 ? 27.281 -25.656 -14.57 1 97.81 232 ILE A O 1
ATOM 1835 N N . ILE A 1 233 ? 27.469 -27.375 -13.148 1 97.75 233 ILE A N 1
ATOM 1836 C CA . ILE A 1 233 ? 26.703 -26.719 -12.094 1 97.75 233 ILE A CA 1
ATOM 1837 C C . ILE A 1 233 ? 27.656 -26 -11.133 1 97.75 233 ILE A C 1
ATOM 1839 O O . ILE A 1 233 ? 28.5 -26.641 -10.5 1 97.75 233 ILE A O 1
ATOM 1843 N N . GLU A 1 234 ? 27.547 -24.734 -11.078 1 97.69 234 GLU A N 1
ATOM 1844 C CA . GLU A 1 234 ? 28.438 -23.953 -10.227 1 97.69 234 GLU A CA 1
ATOM 1845 C C . GLU A 1 234 ? 27.672 -23.359 -9.039 1 97.69 234 GLU A C 1
ATOM 1847 O O . GLU A 1 234 ? 27.141 -22.25 -9.125 1 97.69 234 GLU A O 1
ATOM 1852 N N . PHE A 1 235 ? 27.797 -24.016 -7.867 1 96.75 235 PHE A N 1
ATOM 1853 C CA . PHE A 1 235 ? 27.172 -23.516 -6.648 1 96.75 235 PHE A CA 1
ATOM 1854 C C . PHE A 1 235 ? 28.062 -22.5 -5.961 1 96.75 235 PHE A C 1
ATOM 1856 O O . PHE A 1 235 ? 29.281 -22.672 -5.91 1 96.75 235 PHE A O 1
ATOM 1863 N N . GLY A 1 236 ? 27.484 -21.406 -5.465 1 95.62 236 GLY A N 1
ATOM 1864 C CA . GLY A 1 236 ? 28.203 -20.453 -4.633 1 95.62 236 GLY A CA 1
ATOM 1865 C C . GLY A 1 236 ? 28.812 -19.312 -5.422 1 95.62 236 GLY A C 1
ATOM 1866 O O . GLY A 1 236 ? 29.453 -18.422 -4.848 1 95.62 236 GLY A O 1
ATOM 1867 N N . VAL A 1 237 ? 28.625 -19.312 -6.754 1 96.06 237 VAL A N 1
ATOM 1868 C CA . VAL A 1 237 ? 29.266 -18.297 -7.582 1 96.06 237 VAL A CA 1
ATOM 1869 C C . VAL A 1 237 ? 28.375 -17.047 -7.621 1 96.06 237 VAL A C 1
ATOM 1871 O O . VAL A 1 237 ? 28.859 -15.945 -7.922 1 96.06 237 VAL A O 1
ATOM 1874 N N . VAL A 1 238 ? 27.125 -17.281 -7.395 1 94.5 238 VAL A N 1
ATOM 1875 C CA . VAL A 1 238 ? 26.203 -16.156 -7.281 1 94.5 238 VAL A CA 1
ATOM 1876 C C . VAL A 1 238 ? 26.031 -15.773 -5.812 1 94.5 238 VAL A C 1
ATOM 1878 O O . VAL A 1 238 ? 25.875 -16.641 -4.949 1 94.5 238 VAL A O 1
ATOM 1881 N N . LYS A 1 239 ? 26.125 -14.477 -5.477 1 92.25 239 LYS A N 1
ATOM 1882 C CA . LYS A 1 239 ? 25.953 -13.992 -4.109 1 92.25 239 LYS A CA 1
ATOM 1883 C C . LYS A 1 239 ? 24.531 -14.266 -3.6 1 92.25 239 LYS A C 1
ATOM 1885 O O . LYS A 1 239 ? 23.562 -14.117 -4.344 1 92.25 239 LYS A O 1
ATOM 1890 N N . GLU A 1 240 ? 24.469 -14.633 -2.316 1 89.5 240 GLU A N 1
ATOM 1891 C CA . GLU A 1 240 ? 23.156 -14.812 -1.702 1 89.5 240 GLU A CA 1
ATOM 1892 C C . GLU A 1 240 ? 22.406 -13.484 -1.61 1 89.5 240 GLU A C 1
ATOM 1894 O O . GLU A 1 240 ? 23.016 -12.422 -1.489 1 89.5 240 GLU A O 1
ATOM 1899 N N . ARG A 1 241 ? 21.188 -13.531 -1.565 1 85 241 ARG A N 1
ATOM 1900 C CA . ARG A 1 241 ? 20.375 -12.344 -1.312 1 85 241 ARG A CA 1
ATOM 1901 C C . ARG A 1 241 ? 20.391 -11.977 0.169 1 85 241 ARG A C 1
ATOM 1903 O O . ARG A 1 241 ? 20.406 -12.859 1.031 1 85 241 ARG A O 1
ATOM 1910 N N . VAL A 1 242 ? 20.5 -10.734 0.616 1 80.81 242 VAL A N 1
ATOM 1911 C CA . VAL A 1 242 ? 20.594 -10.234 1.985 1 80.81 242 VAL A CA 1
ATOM 1912 C C . VAL A 1 242 ? 19.469 -10.828 2.826 1 80.81 242 VAL A C 1
ATOM 1914 O O . VAL A 1 242 ? 19.703 -11.266 3.959 1 80.81 242 VAL A O 1
ATOM 1917 N N . ASN A 1 243 ? 18.172 -11.086 2.33 1 86.94 243 ASN A N 1
ATOM 1918 C CA . ASN A 1 243 ? 17.016 -11.609 3.049 1 86.94 243 ASN A CA 1
ATOM 1919 C C . ASN A 1 243 ? 16.516 -12.914 2.434 1 86.94 243 ASN A C 1
ATOM 1921 O O . ASN A 1 243 ? 15.305 -13.148 2.371 1 86.94 243 ASN A O 1
ATOM 1925 N N . GLU A 1 244 ? 17.516 -13.75 2.289 1 90.69 244 GLU A N 1
ATOM 1926 C CA . GLU A 1 244 ? 17.156 -15.008 1.647 1 90.69 244 GLU A CA 1
ATOM 1927 C C . GLU A 1 244 ? 16.359 -15.906 2.6 1 90.69 244 GLU A C 1
ATOM 1929 O O . GLU A 1 244 ? 16.781 -16.125 3.738 1 90.69 244 GLU A O 1
ATOM 1934 N N . LEU A 1 245 ? 15.258 -16.344 2.117 1 94.12 245 LEU A N 1
ATOM 1935 C CA . LEU A 1 245 ? 14.469 -17.328 2.854 1 94.12 245 LEU A CA 1
ATOM 1936 C C . LEU A 1 245 ? 15.078 -18.719 2.73 1 94.12 245 LEU A C 1
ATOM 1938 O O . LEU A 1 245 ? 15.203 -19.25 1.626 1 94.12 245 LEU A O 1
ATOM 1942 N N . MET A 1 246 ? 15.383 -19.297 3.859 1 96 246 MET A N 1
ATOM 1943 C CA . MET A 1 246 ? 16.141 -20.547 3.809 1 96 246 MET A CA 1
ATOM 1944 C C . MET A 1 246 ? 15.195 -21.734 3.771 1 96 246 MET A C 1
ATOM 1946 O O . MET A 1 246 ? 15.602 -22.844 3.395 1 96 246 MET A O 1
ATOM 1950 N N . TYR A 1 247 ? 14.008 -21.547 4.289 1 98 247 TYR A N 1
ATOM 1951 C CA . TYR A 1 247 ? 13.055 -22.656 4.305 1 98 247 TYR A CA 1
ATOM 1952 C C . TYR A 1 247 ? 11.641 -22.156 4.039 1 98 247 TYR A C 1
ATOM 1954 O O . TYR A 1 247 ? 11.18 -21.203 4.68 1 98 247 TYR A O 1
ATOM 1962 N N . SER A 1 248 ? 10.953 -22.688 3.115 1 98.19 248 SER A N 1
ATOM 1963 C CA . SER A 1 248 ? 9.555 -22.422 2.807 1 98.19 248 SER A CA 1
ATOM 1964 C C . SER A 1 248 ? 8.828 -23.688 2.383 1 98.19 248 SER A C 1
ATOM 1966 O O . SER A 1 248 ? 9.266 -24.391 1.468 1 98.19 248 SER A O 1
ATOM 1968 N N . CYS A 1 249 ? 7.734 -24 3.074 1 98.75 249 CYS A N 1
ATOM 1969 C CA . CYS A 1 249 ? 6.945 -25.188 2.807 1 98.75 249 CYS A CA 1
ATOM 1970 C C . CYS A 1 249 ? 5.5 -25 3.25 1 98.75 249 CYS A C 1
ATOM 1972 O O . CYS A 1 249 ? 5.242 -24.531 4.359 1 98.75 249 CYS A O 1
ATOM 1974 N N . ALA A 1 250 ? 4.586 -25.391 2.422 1 98.75 250 ALA A N 1
ATOM 1975 C CA . ALA A 1 250 ? 3.168 -25.203 2.725 1 98.75 250 ALA A CA 1
ATOM 1976 C C . ALA A 1 250 ? 2.668 -26.297 3.674 1 98.75 250 ALA A C 1
ATOM 1978 O O . ALA A 1 250 ? 3.047 -27.453 3.547 1 98.75 250 ALA A O 1
ATOM 1979 N N . ASP A 1 251 ? 1.881 -25.906 4.621 1 98.62 251 ASP A N 1
ATOM 1980 C CA . ASP A 1 251 ? 1.015 -26.844 5.312 1 98.62 251 ASP A CA 1
ATOM 1981 C C . ASP A 1 251 ? -0.235 -27.156 4.488 1 98.62 251 ASP A C 1
ATOM 1983 O O . ASP A 1 251 ? -1.147 -26.328 4.406 1 98.62 251 ASP A O 1
ATOM 1987 N N . ILE A 1 252 ? -0.327 -28.375 3.955 1 98.38 252 ILE A N 1
ATOM 1988 C CA . ILE A 1 252 ? -1.371 -28.656 2.975 1 98.38 252 ILE A CA 1
ATOM 1989 C C . ILE A 1 252 ? -2.527 -29.391 3.643 1 98.38 252 ILE A C 1
ATOM 1991 O O . ILE A 1 252 ? -3.383 -29.969 2.963 1 98.38 252 ILE A O 1
ATOM 1995 N N . ALA A 1 253 ? -2.574 -29.406 4.93 1 98 253 ALA A N 1
ATOM 1996 C CA . ALA A 1 253 ? -3.609 -30.125 5.672 1 98 253 ALA A CA 1
ATOM 1997 C C . ALA A 1 253 ? -5 -29.641 5.273 1 98 253 ALA A C 1
ATOM 1999 O O . ALA A 1 253 ? -5.918 -30.453 5.109 1 98 253 ALA A O 1
ATOM 2000 N N . GLU A 1 254 ? -5.188 -28.391 5.148 1 97.5 254 GLU A N 1
ATOM 2001 C CA . GLU A 1 254 ? -6.484 -27.828 4.797 1 97.5 254 GLU A CA 1
ATOM 2002 C C . GLU A 1 254 ? -6.922 -28.266 3.404 1 97.5 254 GLU A C 1
ATOM 2004 O O . GLU A 1 254 ? -8.102 -28.531 3.174 1 97.5 254 GLU A O 1
ATOM 2009 N N . LEU A 1 255 ? -6.039 -28.266 2.463 1 98.31 255 LEU A N 1
ATOM 2010 C CA . LEU A 1 255 ? -6.34 -28.734 1.118 1 98.31 255 LEU A CA 1
ATOM 2011 C C . LEU A 1 255 ? -6.738 -30.219 1.14 1 98.31 255 LEU A C 1
ATOM 2013 O O . LEU A 1 255 ? -7.703 -30.609 0.48 1 98.31 255 LEU A O 1
ATOM 2017 N N . GLU A 1 256 ? -5.992 -30.969 1.93 1 98.12 256 GLU A N 1
ATOM 2018 C CA . GLU A 1 256 ? -6.301 -32.375 2.055 1 98.12 256 GLU A CA 1
ATOM 2019 C C . GLU A 1 256 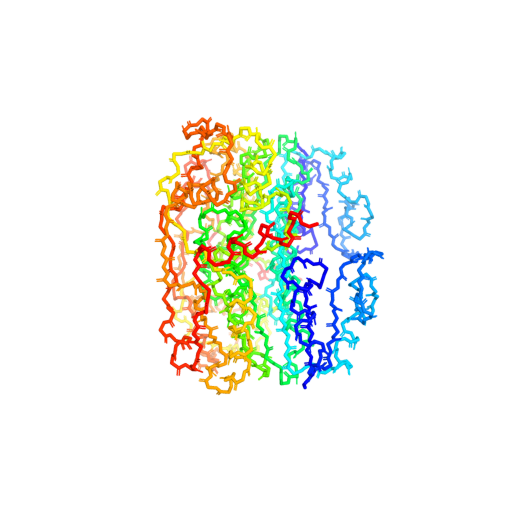? -7.684 -32.594 2.654 1 98.12 256 GLU A C 1
ATOM 2021 O O . GLU A 1 256 ? -8.422 -33.5 2.23 1 98.12 256 GLU A O 1
ATOM 2026 N N . LYS A 1 257 ? -8.023 -31.797 3.57 1 97.5 257 LYS A N 1
ATOM 2027 C CA . LYS A 1 257 ? -9.32 -31.891 4.242 1 97.5 257 LYS A CA 1
ATOM 2028 C C . LYS A 1 257 ? -10.469 -31.703 3.256 1 97.5 257 LYS A C 1
ATOM 2030 O O . LYS A 1 257 ? -11.531 -32.312 3.416 1 97.5 257 LYS A O 1
ATOM 2035 N N . ILE A 1 258 ? -10.258 -30.938 2.246 1 97.62 258 ILE A N 1
ATOM 2036 C CA . ILE A 1 258 ? -11.352 -30.672 1.312 1 97.62 258 ILE A CA 1
ATOM 2037 C C . ILE A 1 258 ? -11.227 -31.594 0.1 1 97.62 258 ILE A C 1
ATOM 2039 O O . ILE A 1 258 ? -11.891 -31.375 -0.919 1 97.62 258 ILE A O 1
ATOM 2043 N N . GLY A 1 259 ? -10.25 -32.531 0.141 1 97.94 259 GLY A N 1
ATOM 2044 C CA . GLY A 1 259 ? -10.227 -33.594 -0.842 1 97.94 259 GLY A CA 1
ATOM 2045 C C . GLY A 1 259 ? -9.133 -33.438 -1.874 1 97.94 259 GLY A C 1
ATOM 2046 O O . GLY A 1 259 ? -9.039 -34.219 -2.816 1 97.94 259 GLY A O 1
ATOM 2047 N N . TRP A 1 260 ? -8.281 -32.406 -1.778 1 98.44 260 TRP A N 1
ATOM 2048 C CA . TRP A 1 260 ? -7.195 -32.219 -2.738 1 98.44 260 TRP A CA 1
ATOM 2049 C C . TRP A 1 260 ? -6.043 -33.156 -2.447 1 98.44 260 TRP A C 1
ATOM 2051 O O . TRP A 1 260 ? -5.719 -33.406 -1.284 1 98.44 260 TRP A O 1
ATOM 2061 N N . LYS A 1 261 ? -5.395 -33.656 -3.494 1 96.81 261 LYS A N 1
ATOM 2062 C CA . LYS A 1 261 ? -4.199 -34.5 -3.396 1 96.81 261 LYS A CA 1
ATOM 2063 C C . LYS A 1 261 ? -3.199 -34.156 -4.496 1 96.81 261 LYS A C 1
ATOM 2065 O O . LYS A 1 261 ? -3.58 -33.969 -5.656 1 96.81 261 LYS A O 1
ATOM 2070 N N . ARG A 1 262 ? -2.033 -34.031 -4.055 1 96.44 262 ARG A N 1
ATOM 2071 C CA . ARG A 1 262 ? -0.967 -33.875 -5.039 1 96.44 262 ARG A CA 1
ATOM 2072 C C . ARG A 1 262 ? -0.834 -35.156 -5.898 1 96.44 262 ARG A C 1
ATOM 2074 O O . ARG A 1 262 ? -0.907 -36.25 -5.383 1 96.44 262 ARG A O 1
ATOM 2081 N N . GLU A 1 263 ? -0.6 -34.969 -7.188 1 97.75 263 GLU A N 1
ATOM 2082 C CA . GLU A 1 263 ? -0.557 -36.156 -8.07 1 97.75 263 GLU A CA 1
ATOM 2083 C C . GLU A 1 263 ? 0.827 -36.312 -8.688 1 97.75 263 GLU A C 1
ATOM 2085 O O . GLU A 1 263 ? 1.168 -37.406 -9.172 1 97.75 263 GLU A O 1
ATOM 2090 N N . PHE A 1 264 ? 1.626 -35.312 -8.688 1 98.12 264 PHE A N 1
ATOM 2091 C CA . PHE A 1 264 ? 2.9 -35.344 -9.398 1 98.12 264 PHE A CA 1
ATOM 2092 C C . PHE A 1 264 ? 4.066 -35.25 -8.422 1 98.12 264 PHE A C 1
ATOM 2094 O O . PHE A 1 264 ? 4.098 -34.375 -7.562 1 98.12 264 PHE A O 1
ATOM 2101 N N . SER A 1 265 ? 5 -36.156 -8.516 1 97.5 265 SER A N 1
ATOM 2102 C CA . SER A 1 265 ? 6.301 -36 -7.875 1 97.5 265 SER A CA 1
ATOM 2103 C C . SER A 1 265 ? 7.184 -35.031 -8.648 1 97.5 265 SER A C 1
ATOM 2105 O O . SER A 1 265 ? 6.859 -34.656 -9.781 1 97.5 265 SER A O 1
ATOM 2107 N N . LEU A 1 266 ? 8.273 -34.656 -7.988 1 97.88 266 LEU A N 1
ATOM 2108 C CA . LEU A 1 266 ? 9.211 -33.781 -8.672 1 97.88 266 LEU A CA 1
ATOM 2109 C C . LEU A 1 266 ? 9.703 -34.406 -9.969 1 97.88 266 LEU A C 1
ATOM 2111 O O . LEU A 1 266 ? 9.711 -33.75 -11.016 1 97.88 266 LEU A O 1
ATOM 2115 N N . VAL A 1 267 ? 10.039 -35.656 -9.953 1 97.81 267 VAL A N 1
ATOM 2116 C CA . VAL A 1 267 ? 10.602 -36.344 -11.102 1 97.81 267 VAL A CA 1
ATOM 2117 C C . VAL A 1 267 ? 9.547 -36.469 -12.211 1 97.81 267 VAL A C 1
ATOM 2119 O O . VAL A 1 267 ? 9.844 -36.219 -13.375 1 97.81 267 VAL A O 1
ATOM 2122 N N . ASP A 1 268 ? 8.266 -36.844 -11.852 1 98 268 ASP A N 1
ATOM 2123 C CA . ASP A 1 268 ? 7.188 -36.969 -12.828 1 98 268 ASP A CA 1
ATOM 2124 C C . ASP A 1 268 ? 6.938 -35.625 -13.523 1 98 268 ASP A C 1
ATOM 2126 O O . ASP A 1 268 ? 6.793 -35.562 -14.742 1 98 268 ASP A O 1
ATOM 2130 N N . ALA A 1 269 ? 6.875 -34.562 -12.719 1 98.31 269 ALA A N 1
ATOM 2131 C CA . ALA A 1 269 ? 6.609 -33.219 -13.242 1 98.31 269 ALA A CA 1
ATOM 2132 C C . ALA A 1 269 ? 7.711 -32.781 -14.195 1 98.31 269 ALA A C 1
ATOM 2134 O O . ALA A 1 269 ? 7.43 -32.344 -15.312 1 98.31 269 ALA A O 1
ATOM 2135 N N . LEU A 1 270 ? 8.961 -32.969 -13.797 1 98.12 270 LEU A N 1
ATOM 2136 C CA . LEU A 1 270 ? 10.102 -32.562 -14.594 1 98.12 270 LEU A CA 1
ATOM 2137 C C . LEU A 1 270 ? 10.203 -33.375 -15.883 1 98.12 270 LEU A C 1
ATOM 2139 O O . LEU A 1 270 ? 10.516 -32.812 -16.938 1 98.12 270 LEU A O 1
ATOM 2143 N N . THR A 1 271 ? 9.953 -34.656 -15.773 1 97.94 271 THR A N 1
ATOM 2144 C CA . THR A 1 271 ? 9.961 -35.5 -16.969 1 97.94 271 THR A CA 1
ATOM 2145 C C . THR A 1 271 ? 8.945 -35 -17.984 1 97.94 271 THR A C 1
ATOM 2147 O O . THR A 1 271 ? 9.266 -34.875 -19.172 1 97.94 271 THR A O 1
ATOM 2150 N N . GLU A 1 272 ? 7.781 -34.719 -17.5 1 97.81 272 GLU A N 1
ATOM 2151 C CA . GLU A 1 272 ? 6.734 -34.219 -18.375 1 97.81 272 GLU A CA 1
ATOM 2152 C C . GLU A 1 272 ? 7.129 -32.875 -19 1 97.81 272 GLU A C 1
ATOM 2154 O O . GLU A 1 272 ? 6.926 -32.656 -20.203 1 97.81 272 GLU A O 1
ATOM 2159 N N . ILE A 1 273 ? 7.656 -31.953 -18.203 1 97.88 273 ILE A N 1
ATOM 2160 C CA . ILE A 1 273 ? 8.047 -30.609 -18.656 1 97.88 273 ILE A CA 1
ATOM 2161 C C . ILE A 1 273 ? 9.109 -30.734 -19.75 1 97.88 273 ILE A C 1
ATOM 2163 O O . ILE A 1 273 ? 9.016 -30.094 -20.797 1 97.88 273 ILE A O 1
ATOM 2167 N N . ILE A 1 274 ? 10.102 -31.594 -19.484 1 96.06 274 ILE A N 1
ATOM 2168 C CA . ILE A 1 274 ? 11.227 -31.766 -20.406 1 96.06 274 ILE A CA 1
ATOM 2169 C C . ILE A 1 274 ? 10.742 -32.375 -21.719 1 96.06 274 ILE A C 1
ATOM 2171 O O . ILE A 1 274 ? 11.203 -32 -22.797 1 96.06 274 ILE A O 1
ATOM 2175 N N . GLU A 1 275 ? 9.789 -33.312 -21.594 1 96.12 275 GLU A N 1
ATOM 2176 C CA . GLU A 1 275 ? 9.195 -33.906 -22.797 1 96.12 275 GLU A CA 1
ATOM 2177 C C . GLU A 1 275 ? 8.43 -32.844 -23.594 1 96.12 275 GLU A C 1
ATOM 2179 O O . GLU A 1 275 ? 8.523 -32.812 -24.828 1 96.12 275 GLU A O 1
ATOM 2184 N N . GLU A 1 276 ? 7.688 -32 -22.906 1 94.44 276 GLU A N 1
ATOM 2185 C CA . GLU A 1 276 ? 6.902 -30.969 -23.562 1 94.44 276 GLU A CA 1
ATOM 2186 C C . GLU A 1 276 ? 7.801 -29.922 -24.219 1 94.44 276 GLU A C 1
ATOM 2188 O O . GLU A 1 276 ? 7.508 -29.453 -25.328 1 94.44 276 GLU A O 1
ATOM 2193 N N . GLU A 1 277 ? 8.82 -29.547 -23.531 1 91.25 277 GLU A N 1
ATOM 2194 C CA . GLU A 1 277 ? 9.68 -28.469 -24.031 1 91.25 277 GLU A CA 1
ATOM 2195 C C . GLU A 1 277 ? 10.688 -28.984 -25.031 1 91.25 277 GLU A C 1
ATOM 2197 O O . GLU A 1 277 ? 11.18 -28.234 -25.875 1 91.25 277 GLU A O 1
ATOM 2202 N N . GLY A 1 278 ? 11.242 -30.25 -24.766 1 79.69 278 GLY A N 1
ATOM 2203 C CA . GLY A 1 278 ? 12.156 -30.859 -25.703 1 79.69 278 GLY A CA 1
ATOM 2204 C C . GLY A 1 278 ? 11.508 -31.219 -27.031 1 79.69 278 GLY A C 1
ATOM 2205 O O . GLY A 1 278 ? 12.195 -31.578 -27.984 1 79.69 278 GLY A O 1
ATOM 2206 N N . LYS A 1 279 ? 10.117 -31.25 -27.188 1 64.06 279 LYS A N 1
ATOM 2207 C CA . LYS A 1 279 ? 9.414 -31.484 -28.453 1 64.06 279 LYS A CA 1
ATOM 2208 C C . LYS A 1 279 ? 9.344 -30.203 -29.281 1 64.06 279 LYS A C 1
ATOM 2210 O O . LYS A 1 279 ? 9.227 -29.109 -28.734 1 64.06 279 LYS A O 1
ATOM 2215 N N . MET B 1 1 ? 15.914 28.922 -0.631 1 96.94 1 MET B N 1
ATOM 2216 C CA . MET B 1 1 ? 15.812 27.547 -1.108 1 96.94 1 MET B CA 1
ATOM 2217 C C . MET B 1 1 ? 14.57 27.359 -1.975 1 96.94 1 MET B C 1
ATOM 2219 O O . MET B 1 1 ? 13.695 28.219 -2.008 1 96.94 1 MET B O 1
ATOM 2223 N N . LYS B 1 2 ? 14.586 26.312 -2.744 1 98.25 2 LYS B N 1
ATOM 2224 C CA . LYS B 1 2 ? 13.414 25.906 -3.508 1 98.25 2 LYS B CA 1
ATOM 2225 C C . LYS B 1 2 ? 12.625 24.828 -2.775 1 98.25 2 LYS B C 1
ATOM 2227 O O . LYS B 1 2 ? 13.164 23.766 -2.467 1 98.25 2 LYS B O 1
ATOM 2232 N N . ILE B 1 3 ? 11.328 25.125 -2.496 1 98.38 3 ILE B N 1
ATOM 2233 C CA . ILE B 1 3 ? 10.5 24.203 -1.711 1 98.38 3 ILE B CA 1
ATOM 2234 C C . ILE B 1 3 ? 9.266 23.812 -2.512 1 98.38 3 ILE B C 1
ATOM 2236 O O . ILE B 1 3 ? 8.562 24.672 -3.049 1 98.38 3 ILE B O 1
ATOM 2240 N N . LEU B 1 4 ? 9.07 22.547 -2.699 1 98.62 4 LEU B N 1
ATOM 2241 C CA . LEU B 1 4 ? 7.836 22.016 -3.277 1 98.62 4 LEU B CA 1
ATOM 2242 C C . LEU B 1 4 ? 6.875 21.562 -2.184 1 98.62 4 LEU B C 1
ATOM 2244 O O . LEU B 1 4 ? 7.234 20.734 -1.339 1 98.62 4 LEU B O 1
ATOM 2248 N N . ILE B 1 5 ? 5.703 22.109 -2.156 1 98.38 5 ILE B N 1
ATOM 2249 C CA . ILE B 1 5 ? 4.676 21.719 -1.194 1 98.38 5 ILE B CA 1
ATOM 2250 C C . ILE B 1 5 ? 3.605 20.875 -1.892 1 98.38 5 ILE B C 1
ATOM 2252 O O . ILE B 1 5 ? 2.834 21.406 -2.703 1 98.38 5 ILE B O 1
ATOM 2256 N N . MET B 1 6 ? 3.574 19.578 -1.558 1 98.5 6 MET B N 1
ATOM 2257 C CA . MET B 1 6 ? 2.531 18.688 -2.074 1 98.5 6 MET B CA 1
ATOM 2258 C C . MET B 1 6 ? 1.264 18.797 -1.233 1 98.5 6 MET B C 1
ATOM 2260 O O . MET B 1 6 ? 1.315 18.688 -0.007 1 98.5 6 MET B O 1
ATOM 2264 N N . GLY B 1 7 ? 0.13 18.922 -1.866 1 96.81 7 GLY B N 1
ATOM 2265 C CA . GLY B 1 7 ? -1.097 19.203 -1.139 1 96.81 7 GLY B CA 1
ATOM 2266 C C . GLY B 1 7 ? -1.242 20.656 -0.757 1 96.81 7 GLY B C 1
ATOM 2267 O O . GLY B 1 7 ? -1.607 20.984 0.376 1 96.81 7 GLY B O 1
ATOM 2268 N N . ALA B 1 8 ? -0.99 21.531 -1.679 1 95.12 8 ALA B N 1
ATOM 2269 C CA . ALA B 1 8 ? -0.808 22.953 -1.406 1 95.12 8 ALA B CA 1
ATOM 2270 C C . ALA B 1 8 ? -2.131 23.609 -1.021 1 95.12 8 ALA B C 1
ATOM 2272 O O . ALA B 1 8 ? -2.145 24.625 -0.335 1 95.12 8 ALA B O 1
ATOM 2273 N N . PHE B 1 9 ? -3.246 23.016 -1.421 1 93.25 9 PHE B N 1
ATOM 2274 C CA . PHE B 1 9 ? -4.531 23.656 -1.176 1 93.25 9 PHE B CA 1
ATOM 2275 C C . PHE B 1 9 ? -5.129 23.188 0.147 1 93.25 9 PHE B C 1
ATOM 2277 O O . PHE B 1 9 ? -6.113 23.75 0.624 1 93.25 9 PHE B O 1
ATOM 2284 N N . GLY B 1 10 ? -4.555 22.141 0.745 1 94.19 10 GLY B N 1
ATOM 2285 C CA . GLY B 1 10 ? -5.035 21.703 2.045 1 94.19 10 GLY B CA 1
ATOM 2286 C C . GLY B 1 10 ? -4.699 22.656 3.166 1 94.19 10 GLY B C 1
ATOM 2287 O O . GLY B 1 10 ? -3.936 23.609 2.967 1 94.19 10 GLY B O 1
ATOM 2288 N N . PHE B 1 11 ? -5.203 22.422 4.32 1 95.69 11 PHE B N 1
ATOM 2289 C CA . PHE B 1 11 ? -5.004 23.297 5.465 1 95.69 11 PHE B CA 1
ATOM 2290 C C . PHE B 1 11 ? -3.523 23.453 5.781 1 95.69 11 PHE B C 1
ATOM 2292 O O . PHE B 1 11 ? -2.988 24.562 5.742 1 95.69 11 PHE B O 1
ATOM 2299 N N . LEU B 1 12 ? -2.82 22.328 6.012 1 97.62 12 LEU B N 1
ATOM 2300 C CA . LEU B 1 12 ? -1.403 22.406 6.348 1 97.62 12 LEU B CA 1
ATOM 2301 C C . LEU B 1 12 ? -0.588 22.906 5.164 1 97.62 12 LEU B C 1
ATOM 2303 O O . LEU B 1 12 ? 0.304 23.734 5.328 1 97.62 12 LEU B O 1
ATOM 2307 N N . GLY B 1 13 ? -0.9 22.406 3.959 1 96.81 13 GLY B N 1
ATOM 2308 C CA . GLY B 1 13 ? -0.178 22.828 2.768 1 96.81 13 GLY B CA 1
ATOM 2309 C C . GLY B 1 13 ? -0.25 24.328 2.521 1 96.81 13 GLY B C 1
ATOM 2310 O O . GLY B 1 13 ? 0.763 24.969 2.217 1 96.81 13 GLY B O 1
ATOM 2311 N N . SER B 1 14 ? -1.452 24.859 2.674 1 95 14 SER B N 1
ATOM 2312 C CA . SER B 1 14 ? -1.623 26.297 2.441 1 95 14 SER B CA 1
ATOM 2313 C C . SER B 1 14 ? -0.897 27.125 3.5 1 95 14 SER B C 1
ATOM 2315 O O . SER B 1 14 ? -0.315 28.156 3.193 1 95 14 SER B O 1
ATOM 2317 N N . ARG B 1 15 ? -0.9 26.641 4.754 1 96.75 15 ARG B N 1
ATOM 2318 C CA . ARG B 1 15 ? -0.204 27.344 5.832 1 96.75 15 ARG B CA 1
ATOM 2319 C C . ARG B 1 15 ? 1.305 27.312 5.617 1 96.75 15 ARG B C 1
ATOM 2321 O O . ARG B 1 15 ? 1.987 28.312 5.848 1 96.75 15 ARG B O 1
ATOM 2328 N N . LEU B 1 16 ? 1.771 26.188 5.168 1 97.94 16 LEU B N 1
ATOM 2329 C CA . LEU B 1 16 ? 3.197 26.047 4.887 1 97.94 16 LEU B CA 1
ATOM 2330 C C . LEU B 1 16 ? 3.607 26.938 3.715 1 97.94 16 LEU B C 1
ATOM 2332 O O . LEU B 1 16 ? 4.664 27.578 3.75 1 97.94 16 LEU B O 1
ATOM 2336 N N . THR B 1 17 ? 2.773 26.938 2.699 1 96.38 17 THR B N 1
ATOM 2337 C CA . THR B 1 17 ? 3.057 27.797 1.546 1 96.38 17 THR B CA 1
ATOM 2338 C C . THR B 1 17 ? 3.186 29.25 1.968 1 96.38 17 THR B C 1
ATOM 2340 O O . THR B 1 17 ? 4.188 29.906 1.667 1 96.38 17 THR B O 1
ATOM 2343 N N . SER B 1 18 ? 2.246 29.75 2.721 1 94.94 18 SER B N 1
ATOM 2344 C CA . SER B 1 18 ? 2.25 31.125 3.189 1 94.94 18 SER B CA 1
ATOM 2345 C C . SER B 1 18 ? 3.455 31.406 4.082 1 94.94 18 SER B C 1
ATOM 2347 O O . SER B 1 18 ? 4.059 32.469 4.004 1 94.94 18 SER B O 1
ATOM 2349 N N . TYR B 1 19 ? 3.785 30.469 4.883 1 96.75 19 TYR B N 1
ATOM 2350 C CA . TYR B 1 19 ? 4.863 30.625 5.855 1 96.75 19 TYR B CA 1
ATOM 2351 C C . TYR B 1 19 ? 6.215 30.734 5.156 1 96.75 19 TYR B C 1
ATOM 2353 O O . TYR B 1 19 ? 7.062 31.531 5.543 1 96.75 19 TYR B O 1
ATOM 2361 N N . PHE B 1 20 ? 6.414 29.953 4.094 1 97.06 20 PHE B N 1
ATOM 2362 C CA . PHE B 1 20 ? 7.746 29.828 3.516 1 97.06 20 PHE B CA 1
ATOM 2363 C C . PHE B 1 20 ? 7.91 30.75 2.32 1 97.06 20 PHE B C 1
ATOM 2365 O O . PHE B 1 20 ? 9.031 31.062 1.909 1 97.06 20 PHE B O 1
ATOM 2372 N N . GLU B 1 21 ? 6.848 31.234 1.735 1 94.75 21 GLU B N 1
ATOM 2373 C CA . GLU B 1 21 ? 6.898 31.953 0.47 1 94.75 21 GLU B CA 1
ATOM 2374 C C . GLU B 1 21 ? 7.648 33.281 0.622 1 94.75 21 GLU B C 1
ATOM 2376 O O . GLU B 1 21 ? 8.234 33.781 -0.339 1 94.75 21 GLU B O 1
ATOM 2381 N N . SER B 1 22 ? 7.691 33.906 1.841 1 93.31 22 SER B N 1
ATOM 2382 C CA . SER B 1 22 ? 8.352 35.188 2.053 1 93.31 22 SER B CA 1
ATOM 2383 C C . SER B 1 22 ? 9.867 35.031 2.072 1 93.31 22 SER B C 1
ATOM 2385 O O . SER B 1 22 ? 10.594 36 1.867 1 93.31 22 SER B O 1
ATOM 2387 N N . ARG B 1 23 ? 10.422 33.781 2.227 1 96.75 23 ARG B N 1
ATOM 2388 C CA . ARG B 1 23 ? 11.852 33.594 2.436 1 96.75 23 ARG B CA 1
ATOM 2389 C C . ARG B 1 23 ? 12.43 32.625 1.419 1 96.75 23 ARG B C 1
ATOM 2391 O O . ARG B 1 23 ? 13.648 32.531 1.245 1 96.75 23 ARG B O 1
ATOM 2398 N N . HIS B 1 24 ? 11.555 31.844 0.807 1 97.06 24 HIS B N 1
ATOM 2399 C CA . HIS B 1 24 ? 11.984 30.797 -0.112 1 97.06 24 HIS B CA 1
ATOM 2400 C C . HIS B 1 24 ? 11.195 30.859 -1.417 1 97.06 24 HIS B C 1
ATOM 2402 O O . HIS B 1 24 ? 10.203 31.578 -1.516 1 97.06 24 HIS B O 1
ATOM 2408 N N . THR B 1 25 ? 11.719 30.266 -2.51 1 97.31 25 THR B N 1
ATOM 2409 C CA . THR B 1 25 ? 10.938 30.016 -3.719 1 97.31 25 THR B CA 1
ATOM 2410 C C . THR B 1 25 ? 10.062 28.766 -3.551 1 97.31 25 THR B C 1
ATOM 2412 O O . THR B 1 25 ? 10.578 27.656 -3.414 1 97.31 25 THR B O 1
ATOM 2415 N N . VAL B 1 26 ? 8.734 29 -3.539 1 97.56 26 VAL B N 1
ATOM 2416 C CA . VAL B 1 26 ? 7.809 27.922 -3.215 1 97.56 26 VAL B CA 1
ATOM 2417 C C . VAL B 1 26 ? 6.918 27.625 -4.418 1 97.56 26 VAL B C 1
ATOM 2419 O O . VAL B 1 26 ? 6.391 28.531 -5.051 1 97.56 26 VAL B O 1
ATOM 2422 N N . ILE B 1 27 ? 6.793 26.391 -4.809 1 97.31 27 ILE B N 1
ATOM 2423 C CA . ILE B 1 27 ? 5.805 25.906 -5.77 1 97.31 27 ILE B CA 1
ATOM 2424 C C . ILE B 1 27 ? 4.918 24.859 -5.117 1 97.31 27 ILE B C 1
ATOM 2426 O O . ILE B 1 27 ? 5.398 24.031 -4.34 1 97.31 27 ILE B O 1
ATOM 2430 N N . GLY B 1 28 ? 3.631 24.922 -5.414 1 97.19 28 GLY B N 1
ATOM 2431 C CA . GLY B 1 28 ? 2.695 23.938 -4.898 1 97.19 28 GLY B CA 1
ATOM 2432 C C . GLY B 1 28 ? 2.369 22.844 -5.902 1 97.19 28 GLY B C 1
ATOM 2433 O O . GLY B 1 28 ? 2.516 23.047 -7.109 1 97.19 28 GLY B O 1
ATOM 2434 N N . LEU B 1 29 ? 2.066 21.703 -5.438 1 97.25 29 LEU B N 1
ATOM 2435 C CA . LEU B 1 29 ? 1.491 20.594 -6.203 1 97.25 29 LEU B CA 1
ATOM 2436 C C . LEU B 1 29 ? 0.059 20.328 -5.762 1 97.25 29 LEU B C 1
ATOM 2438 O O . LEU B 1 29 ? -0.216 20.219 -4.566 1 97.25 29 LEU B O 1
ATOM 2442 N N . ALA B 1 30 ? -0.823 20.281 -6.711 1 95.25 30 ALA B N 1
ATOM 2443 C CA . ALA B 1 30 ? -2.227 20.047 -6.391 1 95.25 30 ALA B CA 1
ATOM 2444 C C . ALA B 1 30 ? -2.908 19.25 -7.5 1 95.25 30 ALA B C 1
ATOM 2446 O O . ALA B 1 30 ? -2.395 19.156 -8.617 1 95.25 30 ALA B O 1
ATOM 2447 N N . ARG B 1 31 ? -4.047 18.562 -7.164 1 89.19 31 ARG B N 1
ATOM 2448 C CA . ARG B 1 31 ? -4.793 17.766 -8.125 1 89.19 31 ARG B CA 1
ATOM 2449 C C . ARG B 1 31 ? -5.738 18.625 -8.945 1 89.19 31 ARG B C 1
ATOM 2451 O O . ARG B 1 31 ? -5.82 18.484 -10.172 1 89.19 31 ARG B O 1
ATOM 2458 N N . LYS B 1 32 ? -6.543 19.438 -8.297 1 83.94 32 LYS B N 1
ATOM 2459 C CA . LYS B 1 32 ? -7.555 20.25 -8.953 1 83.94 32 LYS B CA 1
ATOM 2460 C C . LYS B 1 32 ? -7.328 21.734 -8.664 1 83.94 32 LYS B C 1
ATOM 2462 O O . LYS B 1 32 ? -6.797 22.094 -7.617 1 83.94 32 LYS B O 1
ATOM 2467 N N . ARG B 1 33 ? -7.742 22.453 -9.617 1 76.25 33 ARG B N 1
ATOM 2468 C CA . ARG B 1 33 ? -7.645 23.906 -9.461 1 76.25 33 ARG B CA 1
ATOM 2469 C C . ARG B 1 33 ? -8.539 24.391 -8.336 1 76.25 33 ARG B C 1
ATOM 2471 O O . ARG B 1 33 ? -9.594 23.812 -8.07 1 76.25 33 ARG B O 1
ATOM 2478 N N . ASN B 1 34 ? -7.949 25.188 -7.582 1 71.94 34 ASN B N 1
ATOM 2479 C CA . ASN B 1 34 ? -8.695 25.906 -6.543 1 71.94 34 ASN B CA 1
ATOM 2480 C C . ASN B 1 34 ? -8.734 27.406 -6.809 1 71.94 34 ASN B C 1
ATOM 2482 O O . ASN B 1 34 ? -7.754 28.109 -6.555 1 71.94 34 ASN B O 1
ATOM 2486 N N . ASN B 1 35 ? -9.805 27.719 -7.301 1 64.25 35 ASN B N 1
ATOM 2487 C CA . ASN B 1 35 ? -9.961 29.109 -7.719 1 64.25 35 ASN B CA 1
ATOM 2488 C C . ASN B 1 35 ? -9.859 30.062 -6.531 1 64.25 35 ASN B C 1
ATOM 2490 O O . ASN B 1 35 ? -9.586 31.25 -6.707 1 64.25 35 ASN B O 1
ATOM 2494 N N . GLU B 1 36 ? -10.016 29.625 -5.445 1 66.19 36 GLU B N 1
ATOM 2495 C CA . GLU B 1 36 ? -10.016 30.484 -4.266 1 66.19 36 GLU B CA 1
ATOM 2496 C C . GLU B 1 36 ? -8.617 30.578 -3.66 1 66.19 36 GLU B C 1
ATOM 2498 O O . GLU B 1 36 ? -8.375 31.406 -2.777 1 66.19 36 GLU B O 1
ATOM 2503 N N . ALA B 1 37 ? -7.789 29.797 -4.316 1 65.12 37 ALA B N 1
ATOM 2504 C CA . ALA B 1 37 ? -6.477 29.766 -3.68 1 65.12 37 ALA B CA 1
ATOM 2505 C C . ALA B 1 37 ? -5.598 30.922 -4.172 1 65.12 37 ALA B C 1
ATOM 2507 O O . ALA B 1 37 ? -5.672 31.297 -5.34 1 65.12 37 ALA B O 1
ATOM 2508 N N . THR B 1 38 ? -4.867 31.484 -3.266 1 64.38 38 THR B N 1
ATOM 2509 C CA . THR B 1 38 ? -3.988 32.625 -3.529 1 64.38 38 THR B CA 1
ATOM 2510 C C . THR B 1 38 ? -2.586 32.156 -3.896 1 64.38 38 THR B C 1
ATOM 2512 O O . THR B 1 38 ? -1.666 32.969 -4.031 1 64.38 38 THR B O 1
ATOM 2515 N N . ILE B 1 39 ? -2.521 30.938 -4.09 1 70.38 39 ILE B N 1
ATOM 2516 C CA . ILE B 1 39 ? -1.189 30.422 -4.383 1 70.38 39 ILE B CA 1
ATOM 2517 C C . ILE B 1 39 ? -0.896 30.562 -5.875 1 70.38 39 ILE B C 1
ATOM 2519 O O . ILE B 1 39 ? -1.679 30.109 -6.711 1 70.38 39 ILE B O 1
ATOM 2523 N N . ASN B 1 40 ? 0.123 31.266 -6.223 1 73.62 40 ASN B N 1
ATOM 2524 C CA . ASN B 1 40 ? 0.358 31.656 -7.609 1 73.62 40 ASN B CA 1
ATOM 2525 C C . ASN B 1 40 ? 1.118 30.562 -8.375 1 73.62 40 ASN B C 1
ATOM 2527 O O . ASN B 1 40 ? 0.866 30.344 -9.555 1 73.62 40 ASN B O 1
ATOM 2531 N N . ASN B 1 41 ? 1.938 29.875 -7.754 1 91.06 41 ASN B N 1
ATOM 2532 C CA . ASN B 1 41 ? 2.777 28.922 -8.477 1 91.06 41 ASN B CA 1
ATOM 2533 C C . ASN B 1 41 ? 2.412 27.484 -8.125 1 91.06 41 ASN B C 1
ATOM 2535 O O . ASN B 1 41 ? 2.836 26.953 -7.098 1 91.06 41 ASN B O 1
ATOM 2539 N N . ILE B 1 42 ? 1.543 26.859 -9.047 1 95 42 ILE B N 1
ATOM 2540 C CA . ILE B 1 42 ? 1.042 25.531 -8.75 1 95 42 ILE B CA 1
ATOM 2541 C C . ILE B 1 42 ? 1.271 24.609 -9.953 1 95 42 ILE B C 1
ATOM 2543 O O . ILE B 1 42 ? 0.997 25 -11.094 1 95 42 ILE B O 1
ATOM 2547 N N . ILE B 1 43 ? 1.867 23.5 -9.695 1 96.31 43 ILE B N 1
ATOM 2548 C CA . ILE B 1 43 ? 1.882 22.391 -10.641 1 96.31 43 ILE B CA 1
ATOM 2549 C C . ILE B 1 43 ? 0.657 21.5 -10.414 1 96.31 43 ILE B C 1
ATOM 2551 O O . ILE B 1 43 ? 0.381 21.094 -9.289 1 96.31 43 ILE B O 1
ATOM 2555 N N . TYR B 1 44 ? -0.059 21.281 -11.469 1 94.88 44 TYR B N 1
ATOM 2556 C CA . TYR B 1 44 ? -1.234 20.422 -11.359 1 94.88 44 TYR B CA 1
ATOM 2557 C C . TYR B 1 44 ? -0.924 19 -11.828 1 94.88 44 TYR B C 1
ATOM 2559 O O . TYR B 1 44 ? -0.357 18.812 -12.906 1 94.88 44 TYR B O 1
ATOM 2567 N N . THR B 1 45 ? -1.329 17.953 -11.055 1 95.31 45 THR B N 1
ATOM 2568 C CA . THR B 1 45 ? -1.015 16.562 -11.352 1 95.31 45 THR B CA 1
ATOM 2569 C C . THR B 1 45 ? -1.806 16.078 -12.562 1 95.31 45 THR B C 1
ATOM 2571 O O . THR B 1 45 ? -1.527 15 -13.102 1 95.31 45 THR B O 1
ATOM 2574 N N . THR B 1 46 ? -2.766 16.797 -13.016 1 92.5 46 THR B N 1
ATOM 2575 C CA . THR B 1 46 ? -3.562 16.453 -14.188 1 92.5 46 THR B CA 1
ATOM 2576 C C . THR B 1 46 ? -2.803 16.766 -15.477 1 92.5 46 THR B C 1
ATOM 2578 O O . THR B 1 46 ? -3.203 16.344 -16.562 1 92.5 46 THR B O 1
ATOM 2581 N N . GLU B 1 47 ? -1.776 17.562 -15.234 1 93.06 47 GLU B N 1
ATOM 2582 C CA . GLU B 1 47 ? -0.943 17.859 -16.391 1 93.06 47 GLU B CA 1
ATOM 2583 C C . GLU B 1 47 ? -0.054 16.672 -16.766 1 93.06 47 GLU B C 1
ATOM 2585 O O . GLU B 1 47 ? 0.47 15.992 -15.875 1 93.06 47 GLU B O 1
ATOM 2590 N N . ASN B 1 48 ? 0.173 16.406 -18.031 1 92.88 48 ASN B N 1
ATOM 2591 C CA . ASN B 1 48 ? 0.937 15.258 -18.5 1 92.88 48 ASN B CA 1
ATOM 2592 C C . ASN B 1 48 ? 2.414 15.375 -18.141 1 92.88 48 ASN B C 1
ATOM 2594 O O . ASN B 1 48 ? 3.104 14.367 -17.984 1 92.88 48 ASN B O 1
ATOM 2598 N N . ASN B 1 49 ? 2.904 16.609 -17.922 1 96.69 49 ASN B N 1
ATOM 2599 C CA . ASN B 1 49 ? 4.328 16.828 -17.688 1 96.69 49 ASN B CA 1
ATOM 2600 C C . ASN B 1 49 ? 4.598 17.312 -16.266 1 96.69 49 ASN B C 1
ATOM 2602 O O . ASN B 1 49 ? 5.57 18.031 -16.031 1 96.69 49 ASN B O 1
ATOM 2606 N N . TRP B 1 50 ? 3.672 16.969 -15.344 1 97 50 TRP B N 1
ATOM 2607 C CA . TRP B 1 50 ? 3.783 17.547 -14.008 1 97 50 TRP B CA 1
ATOM 2608 C C . TRP B 1 50 ? 5.047 17.047 -13.305 1 97 50 TRP B C 1
ATOM 2610 O O . TRP B 1 50 ? 5.68 17.797 -12.555 1 97 50 TRP B O 1
ATOM 2620 N N . ILE B 1 51 ? 5.477 15.836 -13.648 1 97.69 51 ILE B N 1
ATOM 2621 C CA . ILE B 1 51 ? 6.707 15.312 -13.062 1 97.69 51 ILE B CA 1
ATOM 2622 C C . ILE B 1 51 ? 7.906 16.078 -13.609 1 97.69 51 ILE B C 1
ATOM 2624 O O . ILE B 1 51 ? 8.812 16.453 -12.859 1 97.69 51 ILE B O 1
ATOM 2628 N N . GLU B 1 52 ? 7.918 16.297 -14.906 1 97.94 52 GLU B N 1
ATOM 2629 C CA . GLU B 1 52 ? 8.984 17.062 -15.547 1 97.94 52 GLU B CA 1
ATOM 2630 C C . GLU B 1 52 ? 9.094 18.453 -14.945 1 97.94 52 GLU B C 1
ATOM 2632 O O . GLU B 1 52 ? 10.203 18.969 -14.766 1 97.94 52 GLU B O 1
ATOM 2637 N N . LYS B 1 53 ? 7.996 19.078 -14.656 1 97.94 53 LYS B N 1
ATOM 2638 C CA . LYS B 1 53 ? 7.984 20.406 -14.055 1 97.94 53 LYS B CA 1
ATOM 2639 C C . LYS B 1 53 ? 8.641 20.391 -12.68 1 97.94 53 LYS B C 1
ATOM 2641 O O . LYS B 1 53 ? 9.344 21.328 -12.312 1 97.94 53 LYS B O 1
ATOM 2646 N N . ILE B 1 54 ? 8.438 19.328 -11.906 1 98.38 54 ILE B N 1
ATOM 2647 C CA . ILE B 1 54 ? 9.078 19.188 -10.602 1 98.38 54 ILE B CA 1
ATOM 2648 C C . ILE B 1 54 ? 10.586 19.062 -10.781 1 98.38 54 ILE B C 1
ATOM 2650 O O . ILE B 1 54 ? 11.352 19.719 -10.07 1 98.38 54 ILE B O 1
ATOM 2654 N N . LEU B 1 55 ? 10.961 18.219 -11.734 1 98.31 55 LEU B N 1
ATOM 2655 C CA . LEU B 1 55 ? 12.383 18.016 -11.984 1 98.31 55 LEU B CA 1
ATOM 2656 C C . LEU B 1 55 ? 13.055 19.297 -12.438 1 98.31 55 LEU B C 1
ATOM 2658 O O . LEU B 1 55 ? 14.18 19.594 -12.023 1 98.31 55 LEU B O 1
ATOM 2662 N N . GLU B 1 56 ? 12.375 20.047 -13.258 1 97.94 56 GLU B N 1
ATOM 2663 C CA . GLU B 1 56 ? 12.898 21.328 -13.734 1 97.94 56 GLU B CA 1
ATOM 2664 C C . GLU B 1 56 ? 13.047 22.328 -12.594 1 97.94 56 GLU B C 1
ATOM 2666 O O . GLU B 1 56 ? 13.977 23.141 -12.578 1 97.94 56 GLU B O 1
ATOM 2671 N N . PHE B 1 57 ? 12.133 22.281 -11.633 1 97.94 57 PHE B N 1
ATOM 2672 C CA . PHE B 1 57 ? 12.156 23.172 -10.484 1 97.94 57 PHE B CA 1
ATOM 2673 C C . PHE B 1 57 ? 13.352 22.875 -9.594 1 97.94 57 PHE B C 1
ATOM 2675 O O . PHE B 1 57 ? 13.875 23.766 -8.922 1 97.94 57 PHE B O 1
ATOM 2682 N N . GLU B 1 58 ? 13.789 21.578 -9.602 1 98.38 58 GLU B N 1
ATOM 2683 C CA . GLU B 1 58 ? 14.938 21.125 -8.82 1 98.38 58 GLU B CA 1
ATOM 2684 C C . GLU B 1 58 ? 14.797 21.547 -7.352 1 98.38 58 GLU B C 1
ATOM 2686 O O . GLU B 1 58 ? 15.664 22.234 -6.812 1 98.38 58 GLU B O 1
ATOM 2691 N N . PRO B 1 59 ? 13.789 21.062 -6.688 1 98.5 59 PRO B N 1
ATOM 2692 C CA . PRO B 1 59 ? 13.586 21.469 -5.293 1 98.5 59 PRO B CA 1
ATOM 2693 C C . PRO B 1 59 ? 14.703 20.984 -4.371 1 98.5 59 PRO B C 1
ATOM 2695 O O . PRO B 1 59 ? 15.25 19.891 -4.574 1 98.5 59 PRO B O 1
ATOM 2698 N N . ASN B 1 60 ? 15.016 21.844 -3.381 1 98.5 60 ASN B N 1
ATOM 2699 C CA . ASN B 1 60 ? 15.891 21.422 -2.285 1 98.5 60 ASN B CA 1
ATOM 2700 C C . ASN B 1 60 ? 15.117 20.625 -1.233 1 98.5 60 ASN B C 1
ATOM 2702 O O . ASN B 1 60 ? 15.664 19.703 -0.634 1 98.5 60 ASN B O 1
ATOM 2706 N N . ILE B 1 61 ? 13.891 21.062 -1.029 1 98.69 61 ILE B N 1
ATOM 2707 C CA . ILE B 1 61 ? 13.008 20.484 -0.025 1 98.69 61 ILE B CA 1
ATOM 2708 C C . ILE B 1 61 ? 11.656 20.156 -0.654 1 98.69 61 ILE B C 1
ATOM 2710 O O . ILE B 1 61 ? 11.117 20.953 -1.425 1 98.69 61 ILE B O 1
ATOM 2714 N N . ILE B 1 62 ? 11.148 19.031 -0.37 1 98.81 62 ILE B N 1
ATOM 2715 C CA . ILE B 1 62 ? 9.781 18.641 -0.704 1 98.81 62 ILE B CA 1
ATOM 2716 C C . ILE B 1 62 ? 9.016 18.297 0.573 1 98.81 62 ILE B C 1
ATOM 2718 O O . ILE B 1 62 ? 9.461 17.484 1.381 1 98.81 62 ILE B O 1
ATOM 2722 N N . ILE B 1 63 ? 7.934 18.953 0.778 1 98.88 63 ILE B N 1
ATOM 2723 C CA . ILE B 1 63 ? 7.062 18.672 1.913 1 98.88 63 ILE B CA 1
ATOM 2724 C C . ILE B 1 63 ? 5.754 18.062 1.417 1 98.88 63 ILE B C 1
ATOM 2726 O O . ILE B 1 63 ? 4.992 18.719 0.698 1 98.88 63 ILE B O 1
ATOM 2730 N N . ASN B 1 64 ? 5.512 16.844 1.799 1 98.94 64 ASN B N 1
ATOM 2731 C CA . ASN B 1 64 ? 4.285 16.156 1.411 1 98.94 64 ASN B CA 1
ATOM 2732 C C . ASN B 1 64 ? 3.217 16.266 2.494 1 98.94 64 ASN B C 1
ATOM 2734 O O . ASN B 1 64 ? 3.348 15.672 3.564 1 98.94 64 ASN B O 1
ATOM 2738 N N . THR B 1 65 ? 2.18 16.953 2.174 1 98.75 65 THR B N 1
ATOM 2739 C CA . THR B 1 65 ? 1.079 17.094 3.123 1 98.75 65 THR B CA 1
ATOM 2740 C C . THR B 1 65 ? -0.177 16.406 2.594 1 98.75 65 THR B C 1
ATOM 2742 O O . THR B 1 65 ? -1.258 16.547 3.17 1 98.75 65 THR B O 1
ATOM 2745 N N . ILE B 1 66 ? -0.064 15.68 1.496 1 97.94 66 ILE B N 1
ATOM 2746 C CA . ILE B 1 66 ? -1.213 15 0.909 1 97.94 66 ILE B CA 1
ATOM 2747 C C . ILE B 1 66 ? -1.767 13.977 1.898 1 97.94 66 ILE B C 1
ATOM 2749 O O . ILE B 1 66 ? -1.008 13.219 2.508 1 97.94 66 ILE B O 1
ATOM 2753 N N . ALA B 1 67 ? -3.055 14.008 2.016 1 96.69 67 ALA B N 1
ATOM 2754 C CA . ALA B 1 67 ? -3.713 13.031 2.877 1 96.69 67 ALA B CA 1
ATOM 2755 C C . ALA B 1 67 ? -5.152 12.789 2.432 1 96.69 67 ALA B C 1
ATOM 2757 O O . ALA B 1 67 ? -5.875 13.734 2.109 1 96.69 67 ALA B O 1
ATOM 2758 N N . CYS B 1 68 ? -5.535 11.57 2.312 1 97.44 68 CYS B N 1
ATOM 2759 C CA . CYS B 1 68 ? -6.922 11.133 2.262 1 97.44 68 CYS B CA 1
ATOM 2760 C C . CYS B 1 68 ? -7.312 10.406 3.547 1 97.44 68 CYS B C 1
ATOM 2762 O O . CYS B 1 68 ? -6.777 9.344 3.852 1 97.44 68 CYS B O 1
ATOM 2764 N N . TYR B 1 69 ? -8.242 10.93 4.277 1 94.81 69 TYR B N 1
ATOM 2765 C CA . TYR B 1 69 ? -8.555 10.453 5.621 1 94.81 69 TYR B CA 1
ATOM 2766 C C . TYR B 1 69 ? -9.617 9.359 5.578 1 94.81 69 TYR B C 1
ATOM 2768 O O . TYR B 1 69 ? -9.781 8.617 6.551 1 94.81 69 TYR B O 1
ATOM 2776 N N . GLY B 1 70 ? -10.414 9.281 4.547 1 93.38 70 GLY B N 1
ATOM 2777 C CA . GLY B 1 70 ? -11.461 8.281 4.422 1 93.38 70 GLY B CA 1
ATOM 2778 C C . GLY B 1 70 ? -12.711 8.633 5.211 1 93.38 70 GLY B C 1
ATOM 2779 O O . GLY B 1 70 ? -13.477 7.746 5.594 1 93.38 70 GLY B O 1
ATOM 2780 N N . ARG B 1 71 ? -12.938 9.93 5.516 1 89.19 71 ARG B N 1
ATOM 2781 C CA . ARG B 1 71 ? -14.039 10.352 6.371 1 89.19 71 ARG B CA 1
ATOM 2782 C C . ARG B 1 71 ? -15.297 10.633 5.551 1 89.19 71 ARG B C 1
ATOM 2784 O O . ARG B 1 71 ? -16.391 10.758 6.105 1 89.19 71 ARG B O 1
ATOM 2791 N N . HIS B 1 72 ? -15.18 10.734 4.262 1 91.12 72 HIS B N 1
ATOM 2792 C CA . HIS B 1 72 ? -16.297 11.039 3.375 1 91.12 72 HIS B CA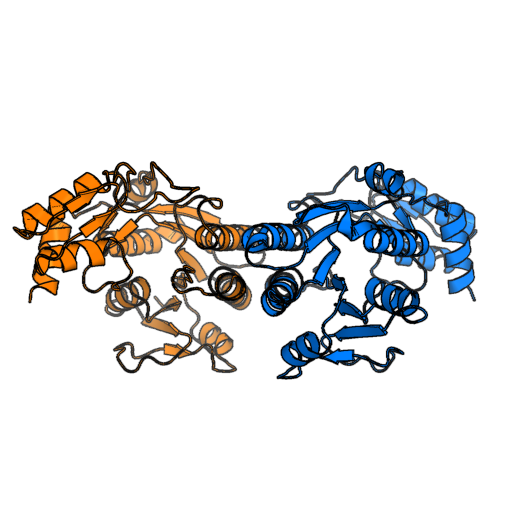 1
ATOM 2793 C C . HIS B 1 72 ? -16.609 9.859 2.461 1 91.12 72 HIS B C 1
ATOM 2795 O O . HIS B 1 72 ? -16.875 10.039 1.271 1 91.12 72 HIS B O 1
ATOM 2801 N N . ASN B 1 73 ? -16.391 8.633 2.967 1 90.38 73 ASN B N 1
ATOM 2802 C CA . ASN B 1 73 ? -16.719 7.383 2.293 1 90.38 73 ASN B CA 1
ATOM 2803 C C . ASN B 1 73 ? -15.828 7.145 1.08 1 90.38 73 ASN B C 1
ATOM 2805 O O . ASN B 1 73 ? -16.25 6.543 0.095 1 90.38 73 ASN B O 1
ATOM 2809 N N . GLU B 1 74 ? -14.68 7.773 1.125 1 95.38 74 GLU B N 1
ATOM 2810 C CA . GLU B 1 74 ? -13.711 7.438 0.081 1 95.38 74 GLU B CA 1
ATOM 2811 C C . GLU B 1 74 ? -13.391 5.945 0.089 1 95.38 74 GLU B C 1
ATOM 2813 O O . GLU B 1 74 ? -13.266 5.34 1.154 1 95.38 74 GLU B O 1
ATOM 2818 N N . PRO B 1 75 ? -13.281 5.387 -1.104 1 96.19 75 PRO B N 1
ATOM 2819 C CA . PRO B 1 75 ? -12.867 3.982 -1.146 1 96.19 75 PRO B CA 1
ATOM 2820 C C . PRO B 1 75 ? -11.414 3.785 -0.717 1 96.19 75 PRO B C 1
ATOM 2822 O O . PRO B 1 75 ? -10.641 4.75 -0.665 1 96.19 75 PRO B O 1
ATOM 2825 N N . ALA B 1 76 ? -11.031 2.582 -0.375 1 97.75 76 ALA B N 1
ATOM 2826 C CA . ALA B 1 76 ? -9.672 2.248 0.021 1 97.75 76 ALA B CA 1
ATOM 2827 C C . ALA B 1 76 ? -8.672 2.65 -1.06 1 97.75 76 ALA B C 1
ATOM 2829 O O . ALA B 1 76 ? -7.566 3.111 -0.753 1 97.75 76 ALA B O 1
ATOM 2830 N N . THR B 1 77 ? -9.07 2.523 -2.32 1 98.19 77 THR B N 1
ATOM 2831 C CA . THR B 1 77 ? -8.188 2.848 -3.436 1 98.19 77 THR B CA 1
ATOM 2832 C C . THR B 1 77 ? -7.809 4.324 -3.412 1 98.19 77 THR B C 1
ATO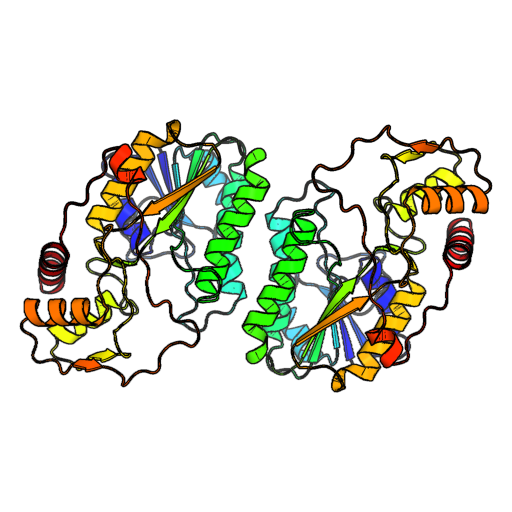M 2834 O O . THR B 1 77 ? -6.684 4.688 -3.762 1 98.19 77 THR B O 1
ATOM 2837 N N . ALA B 1 78 ? -8.758 5.16 -3.02 1 98 78 ALA B N 1
ATOM 2838 C CA . ALA B 1 78 ? -8.461 6.59 -2.92 1 98 78 ALA B CA 1
ATOM 2839 C C . ALA B 1 78 ? -7.391 6.859 -1.866 1 98 78 ALA B C 1
ATOM 2841 O O . ALA B 1 78 ? -6.512 7.699 -2.068 1 98 78 ALA B O 1
ATOM 2842 N N . LEU B 1 79 ? -7.473 6.172 -0.773 1 98.56 79 LEU B N 1
ATOM 2843 C CA . LEU B 1 79 ? -6.477 6.309 0.282 1 98.56 79 LEU B CA 1
ATOM 2844 C C . LEU B 1 79 ? -5.117 5.797 -0.185 1 98.56 79 LEU B C 1
ATOM 2846 O O . LEU B 1 79 ? -4.094 6.449 0.031 1 98.56 79 LEU B O 1
ATOM 2850 N N . ILE B 1 80 ? -5.086 4.66 -0.829 1 98.62 80 ILE B N 1
ATOM 2851 C CA . ILE B 1 80 ? -3.84 4.082 -1.325 1 98.62 80 ILE B CA 1
ATOM 2852 C C . ILE B 1 80 ? -3.189 5.035 -2.322 1 98.62 80 ILE B C 1
ATOM 2854 O O . ILE B 1 80 ? -1.984 5.293 -2.252 1 98.62 80 ILE B O 1
ATOM 2858 N N . GLU B 1 81 ? -3.969 5.555 -3.223 1 98.31 81 GLU B N 1
ATOM 2859 C CA . GLU B 1 81 ? -3.465 6.441 -4.266 1 98.31 81 GLU B CA 1
ATOM 2860 C C . GLU B 1 81 ? -2.904 7.73 -3.67 1 98.31 81 GLU B C 1
ATOM 2862 O O . GLU B 1 81 ? -1.81 8.164 -4.035 1 98.31 81 GLU B O 1
ATOM 2867 N N . SER B 1 82 ? -3.598 8.273 -2.736 1 98.06 82 SER B N 1
ATOM 2868 C CA . SER B 1 82 ? -3.232 9.57 -2.178 1 98.06 82 SER B CA 1
ATOM 2869 C C . SER B 1 82 ? -2.105 9.438 -1.16 1 98.06 82 SER B C 1
ATOM 2871 O O . SER B 1 82 ? -1.138 10.195 -1.193 1 98.06 82 SER B O 1
ATOM 2873 N N . ASN B 1 83 ? -2.232 8.453 -0.283 1 98.62 83 ASN B N 1
ATOM 2874 C CA . ASN B 1 83 ? -1.374 8.406 0.895 1 98.62 83 ASN B CA 1
ATOM 2875 C C . ASN B 1 83 ? -0.123 7.566 0.643 1 98.62 83 ASN B C 1
ATOM 2877 O O . ASN B 1 83 ? 0.862 7.68 1.375 1 98.62 83 ASN B O 1
ATOM 2881 N N . ILE B 1 84 ? -0.17 6.691 -0.362 1 98.69 84 ILE B N 1
ATOM 2882 C CA . ILE B 1 84 ? 0.963 5.801 -0.596 1 98.69 84 ILE B CA 1
ATOM 2883 C C . ILE B 1 84 ? 1.557 6.074 -1.976 1 98.69 84 ILE B C 1
ATOM 2885 O O . ILE B 1 84 ? 2.686 6.562 -2.088 1 98.69 84 ILE B O 1
ATOM 2889 N N . LEU B 1 85 ? 0.745 5.93 -2.986 1 98.56 85 LEU B N 1
ATOM 2890 C CA . LEU B 1 85 ? 1.246 5.902 -4.355 1 98.56 85 LEU B CA 1
ATOM 2891 C C . LEU B 1 85 ? 1.817 7.262 -4.754 1 98.56 85 LEU B C 1
ATOM 2893 O O . LEU B 1 85 ? 2.918 7.34 -5.305 1 98.56 85 LEU B O 1
ATOM 2897 N N . MET B 1 86 ? 1.097 8.312 -4.465 1 98.25 86 MET B N 1
ATOM 2898 C CA . MET B 1 86 ? 1.492 9.648 -4.898 1 98.25 86 MET B CA 1
ATOM 2899 C C . MET B 1 86 ? 2.822 10.055 -4.273 1 98.25 86 MET B C 1
ATOM 2901 O O . MET B 1 86 ? 3.752 10.445 -4.984 1 98.25 86 MET B O 1
ATOM 2905 N N . PRO B 1 87 ? 2.969 9.922 -2.975 1 98.5 87 PRO B N 1
ATOM 2906 C CA . PRO B 1 87 ? 4.266 10.289 -2.406 1 98.5 87 PRO B CA 1
ATOM 2907 C C . PRO B 1 87 ? 5.41 9.43 -2.934 1 98.5 87 PRO B C 1
ATOM 2909 O O . PRO B 1 87 ? 6.504 9.938 -3.186 1 98.5 87 PRO B O 1
ATOM 2912 N N . ILE B 1 88 ? 5.203 8.117 -3.119 1 98.62 88 ILE B N 1
ATOM 2913 C CA . ILE B 1 88 ? 6.25 7.23 -3.604 1 98.62 88 ILE B CA 1
ATOM 2914 C C . ILE B 1 88 ? 6.602 7.578 -5.047 1 98.62 88 ILE B C 1
ATOM 2916 O O . ILE B 1 88 ? 7.77 7.535 -5.438 1 98.62 88 ILE B O 1
ATOM 2920 N N . ARG B 1 89 ? 5.598 7.914 -5.82 1 98.19 89 ARG B N 1
ATOM 2921 C CA . ARG B 1 89 ? 5.812 8.312 -7.207 1 98.19 89 ARG B CA 1
ATOM 2922 C C . ARG B 1 89 ? 6.73 9.523 -7.297 1 98.19 89 ARG B C 1
ATOM 2924 O O . ARG B 1 89 ? 7.668 9.547 -8.094 1 98.19 89 ARG B O 1
ATOM 2931 N N . VAL B 1 90 ? 6.48 10.539 -6.496 1 98.62 90 VAL B N 1
ATOM 2932 C CA . VAL B 1 90 ? 7.305 11.742 -6.5 1 98.62 90 VAL B CA 1
ATOM 2933 C C . VAL B 1 90 ? 8.711 11.406 -6.012 1 98.62 90 VAL B C 1
ATOM 2935 O O . VAL B 1 90 ? 9.703 11.797 -6.633 1 98.62 90 VAL B O 1
ATOM 2938 N N . LEU B 1 91 ? 8.781 10.641 -4.93 1 98.56 91 LEU B N 1
ATOM 2939 C CA . LEU B 1 91 ? 10.078 10.258 -4.371 1 98.56 91 LEU B CA 1
ATOM 2940 C C . LEU B 1 91 ? 10.93 9.555 -5.418 1 98.56 91 LEU B C 1
ATOM 2942 O O . LEU B 1 91 ? 12.109 9.883 -5.586 1 98.56 91 LEU B O 1
ATOM 2946 N N . GLU B 1 92 ? 10.32 8.664 -6.188 1 97.94 92 GLU B N 1
ATOM 2947 C CA . GLU B 1 92 ? 11.031 7.91 -7.223 1 97.94 92 GLU B CA 1
ATOM 2948 C C . GLU B 1 92 ? 11.438 8.82 -8.383 1 97.94 92 GLU B C 1
ATOM 2950 O O . GLU B 1 92 ? 12.516 8.656 -8.953 1 97.94 92 GLU B O 1
ATOM 2955 N N . SER B 1 93 ? 10.578 9.711 -8.688 1 97.25 93 SER B N 1
ATOM 2956 C CA . SER B 1 93 ? 10.797 10.578 -9.844 1 97.25 93 SER B CA 1
ATOM 2957 C C . SER B 1 93 ? 11.961 11.531 -9.602 1 97.25 93 SER B C 1
ATOM 2959 O O . SER B 1 93 ? 12.633 11.961 -10.547 1 97.25 93 SER B O 1
ATOM 2961 N N . ILE B 1 94 ? 12.242 11.82 -8.352 1 97.25 94 ILE B N 1
ATOM 2962 C CA . ILE B 1 94 ? 13.281 12.805 -8.055 1 97.25 94 ILE B CA 1
ATOM 2963 C C . ILE B 1 94 ? 14.516 12.094 -7.504 1 97.25 94 ILE B C 1
ATOM 2965 O O . ILE B 1 94 ? 15.328 12.703 -6.797 1 97.25 94 ILE B O 1
ATOM 2969 N N . SER B 1 95 ? 14.625 10.828 -7.754 1 96.12 95 SER B N 1
ATOM 2970 C CA . SER B 1 95 ? 15.648 9.977 -7.152 1 96.12 95 SER B CA 1
ATOM 2971 C C . SER B 1 95 ? 17.047 10.5 -7.465 1 96.12 95 SER B C 1
ATOM 2973 O O . SER B 1 95 ? 17.984 10.242 -6.715 1 96.12 95 SER B O 1
ATOM 2975 N N . SER B 1 96 ? 17.234 11.25 -8.539 1 96.31 96 SER B N 1
ATOM 2976 C CA . SER B 1 96 ? 18.547 11.734 -8.953 1 96.31 96 SER B CA 1
ATOM 2977 C C . SER B 1 96 ? 18.844 13.094 -8.336 1 96.31 96 SER B C 1
ATOM 2979 O O . SER B 1 96 ? 19.969 13.594 -8.438 1 96.31 96 SER B O 1
ATOM 2981 N N . LEU B 1 97 ? 17.875 13.734 -7.727 1 97.44 97 LEU B N 1
ATOM 2982 C CA . LEU B 1 97 ? 18.047 15.031 -7.094 1 97.44 97 LEU B CA 1
ATOM 2983 C C . LEU B 1 97 ? 18.484 14.875 -5.641 1 97.44 97 LEU B C 1
ATOM 2985 O O . LEU B 1 97 ? 18 13.984 -4.938 1 97.44 97 LEU B O 1
ATOM 2989 N N . ASP B 1 98 ? 19.391 15.719 -5.27 1 97.31 98 ASP B N 1
ATOM 2990 C CA . ASP B 1 98 ? 19.75 15.773 -3.855 1 97.31 98 ASP B CA 1
ATOM 2991 C C . ASP B 1 98 ? 18.734 16.594 -3.062 1 97.31 98 ASP B C 1
ATOM 2993 O O . ASP B 1 98 ? 19.047 17.703 -2.617 1 97.31 98 ASP B O 1
ATOM 2997 N N . ALA B 1 99 ? 17.547 16.125 -2.904 1 98.06 99 ALA B N 1
ATOM 2998 C CA . ALA B 1 99 ? 16.438 16.812 -2.234 1 98.06 99 ALA B CA 1
ATOM 2999 C C . ALA B 1 99 ? 16.078 16.109 -0.927 1 98.06 99 ALA B C 1
ATOM 3001 O O . ALA B 1 99 ? 16.281 14.891 -0.793 1 98.06 99 ALA B O 1
ATOM 3002 N N . VAL B 1 100 ? 15.656 16.844 0.03 1 98.56 100 VAL B N 1
ATOM 3003 C CA . VAL B 1 100 ? 15.117 16.297 1.269 1 98.56 100 VAL B CA 1
ATOM 3004 C C . VAL B 1 100 ? 13.602 16.188 1.166 1 98.56 100 VAL B C 1
ATOM 3006 O O . VAL B 1 100 ? 12.906 17.188 0.961 1 98.56 100 VAL B O 1
ATOM 3009 N N . PHE B 1 101 ? 13.141 14.938 1.232 1 98.88 101 PHE B N 1
ATOM 3010 C CA . PHE B 1 101 ? 11.711 14.656 1.199 1 98.88 101 PHE B CA 1
ATOM 3011 C C . PHE B 1 101 ? 11.141 14.539 2.611 1 98.88 101 PHE B C 1
ATOM 3013 O O . PHE B 1 101 ? 11.445 13.586 3.33 1 98.88 101 PHE B O 1
ATOM 3020 N N . ILE B 1 102 ? 10.383 15.531 3.041 1 98.88 102 ILE B N 1
ATOM 3021 C CA . ILE B 1 102 ? 9.727 15.523 4.344 1 98.88 102 ILE B CA 1
ATOM 3022 C C . ILE B 1 102 ? 8.281 15.047 4.195 1 98.88 102 ILE B C 1
ATOM 3024 O O . ILE B 1 102 ? 7.465 15.719 3.559 1 98.88 102 ILE B O 1
ATOM 3028 N N . ASN B 1 103 ? 7.969 13.914 4.742 1 98.88 103 ASN B N 1
ATOM 3029 C CA . ASN B 1 103 ? 6.633 13.344 4.656 1 98.88 103 ASN B CA 1
ATOM 3030 C C . ASN B 1 103 ? 5.836 13.594 5.934 1 98.88 103 ASN B C 1
ATOM 3032 O O . ASN B 1 103 ? 6.227 13.141 7.016 1 98.88 103 ASN B O 1
ATOM 3036 N N . CYS B 1 104 ? 4.754 14.312 5.781 1 98.88 104 CYS B N 1
ATOM 3037 C CA . CYS B 1 104 ? 3.859 14.492 6.918 1 98.88 104 CYS B CA 1
ATOM 3038 C C . CYS B 1 104 ? 3.055 13.227 7.184 1 98.88 104 CYS B C 1
ATOM 3040 O O . CYS B 1 104 ? 2.021 13 6.551 1 98.88 104 CYS B O 1
ATOM 3042 N N . GLY B 1 105 ? 3.518 12.453 8.141 1 98.25 105 GLY B N 1
ATOM 3043 C CA . GLY B 1 105 ? 2.838 11.234 8.555 1 98.25 105 GLY B CA 1
ATOM 3044 C C . GLY B 1 105 ? 1.885 11.453 9.719 1 98.25 105 GLY B C 1
ATOM 3045 O O . GLY B 1 105 ? 1.228 12.492 9.805 1 98.25 105 GLY B O 1
ATOM 3046 N N . THR B 1 106 ? 1.699 10.422 10.492 1 98.06 106 THR B N 1
ATOM 3047 C CA . THR B 1 106 ? 0.785 10.469 11.625 1 98.06 106 THR B CA 1
ATOM 3048 C C . THR B 1 106 ? 1.365 9.711 12.82 1 98.06 106 THR B C 1
ATOM 3050 O O . THR B 1 106 ? 2.15 8.773 12.641 1 98.06 106 THR B O 1
ATOM 3053 N N . SER B 1 107 ? 0.995 10.156 13.953 1 97.88 107 SER B N 1
ATOM 3054 C CA . SER B 1 107 ? 1.391 9.469 15.18 1 97.88 107 SER B CA 1
ATOM 3055 C C . SER B 1 107 ? 0.506 8.258 15.445 1 97.88 107 SER B C 1
ATOM 3057 O O . SER B 1 107 ? 0.821 7.426 16.297 1 97.88 107 SER B O 1
ATOM 3059 N N . LEU B 1 108 ? -0.578 8.086 14.719 1 96.88 108 LEU B N 1
ATOM 3060 C CA . LEU B 1 108 ? -1.542 7.016 14.938 1 96.88 108 LEU B CA 1
ATOM 3061 C C . LEU B 1 108 ? -0.958 5.668 14.531 1 96.88 108 LEU B C 1
ATOM 3063 O O . LEU B 1 108 ? -0.319 5.551 13.484 1 96.88 108 LEU B O 1
ATOM 3067 N N . PRO B 1 109 ? -1.151 4.648 15.359 1 96.12 109 PRO B N 1
ATOM 3068 C CA . PRO B 1 109 ? -0.762 3.301 14.945 1 96.12 109 PRO B CA 1
ATOM 3069 C C . PRO B 1 109 ? -1.544 2.807 13.734 1 96.12 109 PRO B C 1
ATOM 3071 O O . PRO B 1 109 ? -2.693 3.207 13.531 1 96.12 109 PRO B O 1
ATOM 3074 N N . PRO B 1 110 ? -0.924 1.871 13.008 1 94.19 110 PRO B N 1
ATOM 3075 C CA . PRO B 1 110 ? -1.529 1.448 11.742 1 94.19 110 PRO B CA 1
ATOM 3076 C C . PRO B 1 110 ? -2.865 0.736 11.938 1 94.19 110 PRO B C 1
ATOM 3078 O O . PRO B 1 110 ? -3.688 0.694 11.016 1 94.19 110 PRO B O 1
ATOM 3081 N N . ASN B 1 111 ? -3.186 0.181 13.094 1 92.31 111 ASN B N 1
ATOM 3082 C CA . ASN B 1 111 ? -4.418 -0.574 13.305 1 92.31 111 ASN B CA 1
ATOM 3083 C C . ASN B 1 111 ? -5.574 0.34 13.688 1 92.31 111 ASN B C 1
ATOM 3085 O O . ASN B 1 111 ? -6.711 -0.117 13.828 1 92.31 111 ASN B O 1
ATOM 3089 N N . THR B 1 112 ? -5.328 1.663 13.797 1 93.56 112 THR B N 1
ATOM 3090 C CA . THR B 1 112 ? -6.348 2.609 14.234 1 93.56 112 THR B CA 1
ATOM 3091 C C . THR B 1 112 ? -7.375 2.848 13.133 1 93.56 112 THR B C 1
ATOM 3093 O O . THR B 1 112 ? -8.57 2.996 13.406 1 93.56 112 THR B O 1
ATOM 3096 N N . SER B 1 113 ? -6.934 2.949 11.914 1 93.81 113 SER B N 1
ATOM 3097 C CA . SER B 1 113 ? -7.781 3.236 10.758 1 93.81 113 SER B CA 1
ATOM 3098 C C . SER B 1 113 ? -7.055 2.936 9.453 1 93.81 113 SER B C 1
ATOM 3100 O O . SER B 1 113 ? -5.836 2.768 9.438 1 93.81 113 SER B O 1
ATOM 3102 N N . LEU B 1 114 ? -7.84 2.865 8.383 1 95.69 114 LEU B N 1
ATOM 3103 C CA . LEU B 1 114 ? -7.23 2.682 7.066 1 95.69 114 LEU B CA 1
ATOM 3104 C C . LEU B 1 114 ? -6.336 3.865 6.711 1 95.69 114 LEU B C 1
ATOM 3106 O O . LEU B 1 114 ? -5.301 3.693 6.066 1 95.69 114 LEU B O 1
ATOM 3110 N N . TYR B 1 115 ? -6.699 5.027 7.164 1 96.62 115 TYR B N 1
ATOM 3111 C CA . TYR B 1 115 ? -5.871 6.219 7.02 1 96.62 115 TYR B CA 1
ATOM 3112 C C . TYR B 1 115 ? -4.512 6.02 7.68 1 96.62 115 TYR B C 1
ATOM 3114 O O . TYR B 1 115 ? -3.473 6.156 7.027 1 96.62 115 TYR B O 1
ATOM 3122 N N . ALA B 1 116 ? -4.531 5.715 8.945 1 97.06 116 ALA B N 1
ATOM 3123 C CA . ALA B 1 116 ? -3.287 5.516 9.68 1 97.06 116 ALA B CA 1
ATOM 3124 C C . ALA B 1 116 ? -2.436 4.43 9.031 1 97.06 116 ALA B C 1
ATOM 3126 O O . ALA B 1 116 ? -1.218 4.578 8.906 1 97.06 116 ALA B O 1
ATOM 3127 N N . TYR B 1 117 ? -3.115 3.395 8.617 1 97.44 117 TYR B N 1
ATOM 3128 C CA . TYR B 1 117 ? -2.434 2.295 7.945 1 97.44 117 TYR B CA 1
ATOM 3129 C C . TYR B 1 117 ? -1.701 2.785 6.703 1 97.44 117 TYR B C 1
ATOM 3131 O O . TYR B 1 117 ? -0.5 2.555 6.551 1 97.44 117 TYR B O 1
ATOM 3139 N N . THR B 1 118 ? -2.387 3.48 5.824 1 98.31 118 THR B N 1
ATOM 3140 C CA . THR B 1 118 ? -1.808 3.898 4.555 1 98.31 118 THR B CA 1
ATOM 3141 C C . THR B 1 118 ? -0.686 4.91 4.777 1 98.31 118 THR B C 1
ATOM 3143 O O . THR B 1 118 ? 0.338 4.867 4.09 1 98.31 118 THR B O 1
ATOM 3146 N N . LYS B 1 119 ? -0.825 5.785 5.723 1 98.44 119 LYS B N 1
ATOM 3147 C CA . LYS B 1 119 ? 0.22 6.758 6.023 1 98.44 119 LYS B CA 1
ATOM 3148 C C . LYS B 1 119 ? 1.489 6.07 6.516 1 98.44 119 LYS B C 1
ATOM 3150 O O . LYS B 1 119 ? 2.598 6.461 6.145 1 98.44 119 LYS B O 1
ATOM 3155 N N . GLN B 1 120 ? 1.281 5.086 7.297 1 97.62 120 GLN B N 1
ATOM 3156 C CA . GLN B 1 120 ? 2.436 4.363 7.82 1 97.62 120 GLN B CA 1
ATOM 3157 C C . GLN B 1 120 ? 3.105 3.535 6.73 1 97.62 120 GLN B C 1
ATOM 3159 O O . GLN B 1 120 ? 4.332 3.418 6.695 1 97.62 120 GLN B O 1
ATOM 3164 N N . LYS B 1 121 ? 2.32 2.961 5.887 1 97.38 121 LYS B N 1
ATOM 3165 C CA . LYS B 1 121 ? 2.873 2.117 4.832 1 97.38 121 LYS B CA 1
ATOM 3166 C C . LYS B 1 121 ? 3.678 2.943 3.832 1 97.38 121 LYS B C 1
ATOM 3168 O O . LYS B 1 121 ? 4.672 2.465 3.279 1 97.38 121 LYS B O 1
ATOM 3173 N N . ALA B 1 122 ? 3.275 4.184 3.607 1 98.12 122 ALA B N 1
ATOM 3174 C CA . ALA B 1 122 ? 4.062 5.074 2.756 1 98.12 122 ALA B CA 1
ATOM 3175 C C . ALA B 1 122 ? 5.492 5.207 3.271 1 98.12 122 ALA B C 1
ATOM 3177 O O . ALA B 1 122 ? 6.445 5.156 2.492 1 98.12 122 ALA B O 1
ATOM 3178 N N . ASN B 1 123 ? 5.668 5.363 4.527 1 98.12 123 ASN B N 1
ATOM 3179 C CA . ASN B 1 123 ? 6.988 5.48 5.133 1 98.12 123 ASN B CA 1
ATOM 3180 C C . ASN B 1 123 ? 7.781 4.184 5.016 1 98.12 123 ASN B C 1
ATOM 3182 O O . ASN B 1 123 ? 8.984 4.203 4.762 1 98.12 123 ASN B O 1
ATOM 3186 N N . GLU B 1 124 ? 7.074 3.096 5.258 1 97.06 124 GLU B N 1
ATOM 3187 C CA . GLU B 1 124 ? 7.73 1.797 5.133 1 97.06 124 GLU B CA 1
ATOM 3188 C C . GLU B 1 124 ? 8.273 1.582 3.723 1 97.06 124 GLU B C 1
ATOM 3190 O O . GLU B 1 124 ? 9.391 1.096 3.549 1 97.06 124 GLU B O 1
ATOM 3195 N N . LEU B 1 125 ? 7.492 1.925 2.783 1 97.69 125 LEU B N 1
ATOM 3196 C CA . LEU B 1 125 ? 7.875 1.771 1.384 1 97.69 125 LEU B CA 1
ATOM 3197 C C . LEU B 1 125 ? 9.023 2.713 1.029 1 97.69 125 LEU B C 1
ATOM 3199 O O . LEU B 1 125 ? 9.945 2.33 0.305 1 97.69 125 LEU B O 1
ATOM 3203 N N . ALA B 1 126 ? 8.922 3.92 1.521 1 98.12 126 ALA B N 1
ATOM 3204 C CA . ALA B 1 126 ? 10.016 4.863 1.309 1 98.12 126 ALA B CA 1
ATOM 3205 C C . ALA B 1 126 ? 11.328 4.312 1.867 1 98.12 126 ALA B C 1
ATOM 3207 O O . ALA B 1 126 ? 12.367 4.406 1.219 1 98.12 126 ALA B O 1
ATOM 3208 N N . ALA B 1 127 ? 11.281 3.752 3.025 1 97.06 127 ALA B N 1
ATOM 3209 C CA . ALA B 1 127 ? 12.469 3.158 3.646 1 97.06 127 ALA B CA 1
ATOM 3210 C C . ALA B 1 127 ? 13.039 2.045 2.775 1 97.06 127 ALA B C 1
ATOM 3212 O O . ALA B 1 127 ? 14.266 1.909 2.656 1 97.06 127 ALA B O 1
ATOM 3213 N N . ALA B 1 128 ? 12.18 1.303 2.172 1 94.25 128 ALA B N 1
ATOM 3214 C CA . ALA B 1 128 ? 12.586 0.158 1.361 1 94.25 128 ALA B CA 1
ATOM 3215 C C . ALA B 1 128 ? 13.328 0.61 0.107 1 94.25 128 ALA B C 1
ATOM 3217 O O . ALA B 1 128 ? 14.125 -0.144 -0.456 1 94.25 128 ALA B O 1
ATOM 3218 N N . ILE B 1 129 ? 13.109 1.839 -0.353 1 95.56 129 ILE B N 1
ATOM 3219 C CA . ILE B 1 129 ? 13.711 2.25 -1.615 1 95.56 129 ILE B CA 1
ATOM 3220 C C . ILE B 1 129 ? 14.703 3.387 -1.368 1 95.56 129 ILE B C 1
ATOM 3222 O O . ILE B 1 129 ? 15.219 3.982 -2.314 1 95.56 129 ILE B O 1
ATOM 3226 N N . ILE B 1 130 ? 15 3.697 -0.133 1 96.19 130 ILE B N 1
ATOM 3227 C CA . ILE B 1 130 ? 15.727 4.898 0.252 1 96.19 130 ILE B CA 1
ATOM 3228 C C . ILE B 1 130 ? 17.141 4.859 -0.342 1 96.19 130 ILE B C 1
ATOM 3230 O O . ILE B 1 130 ? 17.688 5.902 -0.703 1 96.19 130 ILE B O 1
ATOM 3234 N N . ASP B 1 131 ? 17.703 3.688 -0.502 1 94.44 131 ASP B N 1
ATOM 3235 C CA . ASP B 1 131 ? 19.062 3.543 -1.016 1 94.44 131 ASP B CA 1
ATOM 3236 C C . ASP B 1 131 ? 19.125 3.918 -2.494 1 94.44 131 ASP B C 1
ATOM 3238 O O . ASP B 1 131 ? 20.219 4.18 -3.023 1 94.44 131 ASP B O 1
ATOM 3242 N N . LYS B 1 132 ? 17.984 3.941 -3.143 1 94 132 LYS B N 1
ATOM 3243 C CA . LYS B 1 132 ? 17.938 4.25 -4.57 1 94 132 LYS B CA 1
ATOM 3244 C C . LYS B 1 132 ? 17.75 5.746 -4.801 1 94 132 LYS B C 1
ATOM 3246 O O . LYS B 1 132 ? 17.734 6.207 -5.945 1 94 132 LYS B O 1
ATOM 3251 N N . VAL B 1 133 ? 17.609 6.473 -3.715 1 94.25 133 VAL B N 1
ATOM 3252 C CA . VAL B 1 133 ? 17.406 7.91 -3.824 1 94.25 133 VAL B CA 1
ATOM 3253 C C . VAL B 1 133 ? 18.656 8.656 -3.4 1 94.25 133 VAL B C 1
ATOM 3255 O O . VAL B 1 133 ? 19.359 8.234 -2.473 1 94.25 133 VAL B O 1
ATOM 3258 N N . CYS B 1 134 ? 18.953 9.75 -4 1 93.38 134 CYS B N 1
ATOM 3259 C CA . CYS B 1 134 ? 20.141 10.531 -3.686 1 93.38 134 CYS B CA 1
ATOM 3260 C C . CYS B 1 134 ? 19.953 11.336 -2.402 1 93.38 134 CYS B C 1
ATOM 3262 O O . CYS B 1 134 ? 20.844 11.391 -1.561 1 93.38 134 CYS B O 1
ATOM 3264 N N . GLY B 1 135 ? 18.828 11.836 -2.201 1 96.56 135 GLY B N 1
ATOM 3265 C CA . GLY B 1 135 ? 18.547 12.719 -1.081 1 96.56 135 GLY B CA 1
ATOM 3266 C C . GLY B 1 135 ? 18.141 11.969 0.177 1 96.56 135 GLY B C 1
ATOM 3267 O O . GLY B 1 135 ? 18.609 10.867 0.43 1 96.56 135 GLY B O 1
ATOM 3268 N N . LYS B 1 136 ? 17.406 12.688 1.092 1 98.06 136 LYS B N 1
ATOM 3269 C CA . LYS B 1 136 ? 16.969 12.172 2.387 1 98.06 136 LYS B CA 1
ATOM 3270 C C . LYS B 1 136 ? 15.445 12.094 2.473 1 98.06 136 LYS B C 1
ATOM 3272 O O . LYS B 1 136 ? 14.742 12.766 1.712 1 98.06 136 LYS B O 1
ATOM 3277 N N . TYR B 1 137 ? 15.023 11.211 3.291 1 98.75 137 TYR B N 1
ATOM 3278 C CA . TYR B 1 137 ? 13.609 11.07 3.619 1 98.75 137 TYR B CA 1
ATOM 3279 C C . TYR B 1 137 ? 13.383 11.219 5.117 1 98.75 137 TYR B C 1
ATOM 3281 O O . TYR B 1 137 ? 13.914 10.445 5.914 1 98.75 137 TYR B O 1
ATOM 3289 N N . ILE B 1 138 ? 12.617 12.242 5.504 1 98.75 138 ILE B N 1
ATOM 3290 C CA . ILE B 1 138 ? 12.297 12.492 6.906 1 98.75 138 ILE B CA 1
ATOM 3291 C C . ILE B 1 138 ? 10.797 12.32 7.133 1 98.75 138 ILE B C 1
ATOM 3293 O O . ILE B 1 138 ? 9.984 13.055 6.555 1 98.75 138 ILE B O 1
ATOM 3297 N N . GLU B 1 139 ? 10.383 11.367 7.906 1 98.69 139 GLU B N 1
ATOM 3298 C CA . GLU B 1 139 ? 9 11.172 8.32 1 98.69 139 GLU B CA 1
ATOM 3299 C C . GLU B 1 139 ? 8.68 12.008 9.562 1 98.69 139 GLU B C 1
ATOM 3301 O O . GLU B 1 139 ? 9.383 11.922 10.57 1 98.69 139 GLU B O 1
ATOM 3306 N N . LEU B 1 140 ? 7.695 12.781 9.492 1 98.88 140 LEU B N 1
ATOM 3307 C CA . LEU B 1 140 ? 7.18 13.469 10.672 1 98.88 140 LEU B CA 1
ATOM 3308 C C . LEU B 1 140 ? 5.977 12.727 11.242 1 98.88 140 LEU B C 1
ATOM 3310 O O . LEU B 1 140 ? 4.957 12.57 10.57 1 98.88 140 LEU B O 1
ATOM 3314 N N . LYS B 1 141 ? 6.105 12.227 12.438 1 98.75 141 LYS B N 1
ATOM 3315 C CA . LYS B 1 141 ? 4.965 11.672 13.164 1 98.75 141 LYS B CA 1
ATOM 3316 C C . LYS B 1 141 ? 4.176 12.773 13.867 1 98.75 141 LYS B C 1
ATOM 3318 O O . LYS B 1 141 ? 4.438 13.094 15.031 1 98.75 141 LYS B O 1
ATOM 3323 N N . LEU B 1 142 ? 3.225 13.266 13.133 1 98.81 142 LEU B N 1
ATOM 3324 C CA . LEU B 1 142 ? 2.516 14.461 13.57 1 98.81 142 LEU B CA 1
ATOM 3325 C C . LEU B 1 142 ? 1.422 14.102 14.578 1 98.81 142 LEU B C 1
ATOM 3327 O O . LEU B 1 142 ? 0.651 13.164 14.352 1 98.81 142 LEU B O 1
ATOM 3331 N N . GLU B 1 143 ? 1.394 14.797 15.625 1 98.56 143 GLU B N 1
ATOM 3332 C CA . GLU B 1 143 ? 0.274 14.75 16.562 1 98.56 143 GLU B CA 1
ATOM 3333 C C . GLU B 1 143 ? -0.878 15.633 16.094 1 98.56 143 GLU B C 1
ATOM 3335 O O . GLU B 1 143 ? -0.875 16.109 14.961 1 98.56 143 GLU B O 1
ATOM 3340 N N . HIS B 1 144 ? -1.88 15.82 16.891 1 97.88 144 HIS B N 1
ATOM 3341 C CA . HIS B 1 144 ? -3.121 16.5 16.531 1 97.88 144 HIS B CA 1
ATOM 3342 C C . HIS B 1 144 ? -2.916 18 16.422 1 97.88 144 HIS B C 1
ATOM 3344 O O . HIS B 1 144 ? -3.109 18.734 17.391 1 97.88 144 HIS B O 1
ATOM 3350 N N . PHE B 1 145 ? -2.588 18.453 15.203 1 98.44 145 PHE B N 1
ATOM 3351 C CA . PHE B 1 145 ? -2.396 19.891 15.047 1 98.44 145 PHE B CA 1
ATOM 3352 C C . PHE B 1 145 ? -3.709 20.578 14.688 1 98.44 145 PHE B C 1
ATOM 3354 O O . PHE B 1 145 ? -4.625 19.938 14.164 1 98.44 145 PHE B O 1
ATOM 3361 N N . TYR B 1 146 ? -3.783 21.891 15.016 1 98.06 146 TYR B N 1
ATOM 3362 C CA . TYR B 1 146 ? -5.023 22.641 14.836 1 98.06 146 TYR B CA 1
ATOM 3363 C C . TYR B 1 146 ? -4.738 24.125 14.641 1 98.06 146 TYR B C 1
ATOM 3365 O O . TYR B 1 146 ? -3.654 24.609 14.977 1 98.06 146 TYR B O 1
ATOM 3373 N N . GLY B 1 147 ? -5.637 24.797 14.102 1 97.88 147 GLY B N 1
ATOM 3374 C CA . GLY B 1 147 ? -5.527 26.219 13.836 1 97.88 147 GLY B CA 1
ATOM 3375 C C . GLY B 1 147 ? -6.801 26.828 13.273 1 97.88 147 GLY B C 1
ATOM 3376 O O . GLY B 1 147 ? -7.754 26.094 12.977 1 97.88 147 GLY B O 1
ATOM 3377 N N . ALA B 1 148 ? -6.766 28.109 13.07 1 96.81 148 ALA B N 1
ATOM 3378 C CA . ALA B 1 148 ? -7.934 28.844 12.586 1 96.81 148 ALA B CA 1
ATOM 3379 C C . ALA B 1 148 ? -8.242 28.469 11.141 1 96.81 148 ALA B C 1
ATOM 3381 O O . ALA B 1 148 ? -7.336 28.281 10.328 1 96.81 148 ALA B O 1
ATOM 3382 N N . PHE B 1 149 ? -9.5 28.297 10.828 1 94.31 149 PHE B N 1
ATOM 3383 C CA . PHE B 1 149 ? -10.055 28.141 9.484 1 94.31 149 PHE B CA 1
ATOM 3384 C C . PHE B 1 149 ? -9.734 26.766 8.914 1 94.31 149 PHE B C 1
ATOM 3386 O O . PHE B 1 149 ? -9.633 26.609 7.699 1 94.31 149 PHE B O 1
ATOM 3393 N N . ASP B 1 150 ? -9.391 25.859 9.852 1 95.06 150 ASP B N 1
ATOM 3394 C CA . ASP B 1 150 ? -9.352 24.469 9.414 1 95.06 150 ASP B CA 1
ATOM 3395 C C . ASP B 1 150 ? -10.75 23.969 9.055 1 95.06 150 ASP B C 1
ATOM 3397 O O . ASP B 1 150 ? -11.75 24.641 9.336 1 95.06 150 ASP B O 1
ATOM 3401 N N . GLY B 1 151 ? -10.867 22.891 8.352 1 90.62 151 GLY B N 1
ATOM 3402 C CA . GLY B 1 151 ? -12.125 22.391 7.836 1 90.62 151 GLY B CA 1
ATOM 3403 C C . GLY B 1 151 ? -13.125 22.047 8.922 1 90.62 151 GLY B C 1
ATOM 3404 O O . GLY B 1 151 ? -12.734 21.719 10.047 1 90.62 151 GLY B O 1
ATOM 3405 N N . ASP B 1 152 ? -14.344 22.016 8.617 1 85.94 152 ASP B N 1
ATOM 3406 C CA . ASP B 1 152 ? -15.438 21.781 9.547 1 85.94 152 ASP B CA 1
ATOM 3407 C C . ASP B 1 152 ? -15.469 20.328 10.016 1 85.94 152 ASP B C 1
ATOM 3409 O O . ASP B 1 152 ? -16.047 20.016 11.055 1 85.94 152 ASP B O 1
ATOM 3413 N N . ASP B 1 153 ? -14.875 19.547 9.312 1 89 153 ASP B N 1
ATOM 3414 C CA . ASP B 1 153 ? -14.906 18.109 9.641 1 89 153 ASP B CA 1
ATOM 3415 C C . ASP B 1 153 ? -13.82 17.766 10.648 1 89 153 ASP B C 1
ATOM 3417 O O . ASP B 1 153 ? -13.75 16.625 11.125 1 89 153 ASP B O 1
ATOM 3421 N N . LYS B 1 154 ? -13.07 18.781 11.039 1 93.88 154 LYS B N 1
ATOM 3422 C CA . LYS B 1 154 ? -12.031 18.578 12.047 1 93.88 154 LYS B CA 1
ATOM 3423 C C . LYS B 1 154 ? -12.586 18.734 13.453 1 93.88 154 LYS B C 1
ATOM 3425 O O . LYS B 1 154 ? -13.398 19.625 13.711 1 93.88 154 LYS B O 1
ATOM 3430 N N . PHE B 1 155 ? -12.148 17.891 14.281 1 95.44 155 PHE B N 1
ATOM 3431 C CA . PHE B 1 155 ? -12.648 17.844 15.648 1 95.44 155 PHE B CA 1
ATOM 3432 C C . PHE B 1 155 ? -12.531 19.203 16.328 1 95.44 155 PHE B C 1
ATOM 3434 O O . PHE B 1 155 ? -13.508 19.719 16.891 1 95.44 155 PHE B O 1
ATOM 3441 N N . THR B 1 156 ? -11.328 19.797 16.281 1 97.38 156 THR B N 1
ATOM 3442 C CA . THR B 1 156 ? -11.07 21.047 17 1 97.38 156 THR B CA 1
ATOM 3443 C C . THR B 1 156 ? -11.93 22.172 16.438 1 97.38 156 THR B C 1
ATOM 3445 O O . THR B 1 156 ? -12.539 22.938 17.188 1 97.38 156 THR B O 1
ATOM 3448 N N . SER B 1 157 ? -11.992 22.25 15.094 1 96.19 157 SER B N 1
ATOM 3449 C CA . SER B 1 157 ? -12.812 23.266 14.445 1 96.19 157 SER B CA 1
ATOM 3450 C C . SER B 1 157 ? -14.289 23.094 14.805 1 96.19 157 SER B C 1
ATOM 3452 O O . SER B 1 157 ? -14.977 24.078 15.094 1 96.19 157 SER B O 1
ATOM 3454 N N . MET B 1 158 ? -14.734 21.859 14.797 1 96.06 158 MET B N 1
ATOM 3455 C CA . MET B 1 158 ? -16.125 21.562 15.117 1 96.06 158 MET B CA 1
ATOM 3456 C C . MET B 1 158 ? -16.469 22 16.531 1 96.06 158 MET B C 1
ATOM 3458 O O . MET B 1 158 ? -17.484 22.672 16.734 1 96.06 158 MET B O 1
ATOM 3462 N N . VAL B 1 159 ? -15.664 21.703 17.484 1 97.25 159 VAL B N 1
ATOM 3463 C CA . VAL B 1 159 ? -15.914 22.047 18.875 1 97.25 159 VAL B CA 1
ATOM 3464 C C . VAL B 1 159 ? -15.938 23.578 19.031 1 97.25 159 VAL B C 1
ATOM 3466 O O . VAL B 1 159 ? -16.859 24.125 19.641 1 97.25 159 VAL B O 1
ATOM 3469 N N . ILE B 1 160 ? -14.945 24.281 18.5 1 97.25 160 ILE B N 1
ATOM 3470 C CA . ILE B 1 160 ? -14.812 25.734 18.625 1 97.25 160 ILE B CA 1
ATOM 3471 C C . ILE B 1 160 ? -16.047 26.406 18.031 1 97.25 160 ILE B C 1
ATOM 3473 O O . ILE B 1 160 ? -16.672 27.25 18.688 1 97.25 160 ILE B O 1
ATOM 3477 N N . ARG B 1 161 ? -16.422 25.984 16.875 1 97.19 161 ARG B N 1
ATOM 3478 C CA . ARG B 1 161 ? -17.5 26.656 16.156 1 97.19 161 ARG B CA 1
ATOM 3479 C C . ARG B 1 161 ? -18.859 26.359 16.812 1 97.19 161 ARG B C 1
ATOM 3481 O O . ARG B 1 161 ? -19.719 27.234 16.875 1 97.19 161 ARG B O 1
ATOM 3488 N N . ARG B 1 162 ? -19.016 25.172 17.281 1 96.88 162 ARG B N 1
ATOM 3489 C CA . ARG B 1 162 ? -20.266 24.859 17.984 1 96.88 162 ARG B CA 1
ATOM 3490 C C . ARG B 1 162 ? -20.375 25.641 19.281 1 96.88 162 ARG B C 1
ATOM 3492 O O . ARG B 1 162 ? -21.453 26.125 19.641 1 96.88 162 ARG B O 1
ATOM 3499 N N . CYS B 1 163 ? -19.344 25.781 20 1 96.88 163 CYS B N 1
ATOM 3500 C CA . CYS B 1 163 ? -19.359 26.562 21.219 1 96.88 163 CYS B CA 1
ATOM 3501 C C . CYS B 1 163 ? -19.625 28.031 20.938 1 96.88 163 CYS B C 1
ATOM 3503 O O . CYS B 1 163 ? -20.406 28.672 21.641 1 96.88 163 CYS B O 1
ATOM 3505 N N . LEU B 1 164 ? -18.969 28.547 19.906 1 96.31 164 LEU B N 1
ATOM 3506 C CA . LEU B 1 164 ? -19.156 29.953 19.531 1 96.31 164 LEU B CA 1
ATOM 3507 C C . LEU B 1 164 ? -20.609 30.234 19.172 1 96.31 164 LEU B C 1
ATOM 3509 O O . LEU B 1 164 ? -21.109 31.328 19.406 1 96.31 164 LEU B O 1
ATOM 3513 N N . SER B 1 165 ? -21.266 29.234 18.656 1 96.44 165 SER B N 1
ATOM 3514 C CA . SER B 1 165 ? -22.656 29.406 18.234 1 96.44 165 SER B CA 1
ATOM 3515 C C . SER B 1 165 ? -23.625 28.859 19.266 1 96.44 165 SER B C 1
ATOM 3517 O O . SER B 1 165 ? -24.828 28.75 19.016 1 96.44 165 SER B O 1
ATOM 3519 N N . ASN B 1 166 ? -23.141 28.438 20.344 1 97.5 166 ASN B N 1
ATOM 3520 C CA . ASN B 1 166 ? -23.922 27.891 21.453 1 97.5 166 ASN B CA 1
ATOM 3521 C C . ASN B 1 166 ? -24.734 26.688 21.016 1 97.5 166 ASN B C 1
ATOM 3523 O O . ASN B 1 166 ? -25.906 26.547 21.406 1 97.5 166 ASN B O 1
ATOM 3527 N N . GLN B 1 167 ? -24.219 25.906 20.109 1 97.56 167 GLN B N 1
ATOM 3528 C CA . GLN B 1 167 ? -24.828 24.656 19.688 1 97.56 167 GLN B CA 1
ATOM 3529 C C . GLN B 1 167 ? -24.328 23.5 20.547 1 97.56 167 GLN B C 1
ATOM 3531 O O . GLN B 1 167 ? -23.219 23.531 21.078 1 97.56 167 GLN B O 1
ATOM 3536 N N . PRO B 1 168 ? -25.156 22.484 20.672 1 97.81 168 PRO B N 1
ATOM 3537 C CA . PRO B 1 168 ? -24.719 21.328 21.438 1 97.81 168 PRO B CA 1
ATOM 3538 C C . PRO B 1 168 ? -23.5 20.625 20.828 1 97.81 168 PRO B C 1
ATOM 3540 O O . PRO B 1 168 ? -23.375 20.578 19.609 1 97.81 168 PRO B O 1
ATOM 3543 N N . VAL B 1 169 ? -22.672 20.125 21.656 1 97.44 169 VAL B N 1
ATOM 3544 C CA . VAL B 1 169 ? -21.5 19.359 21.25 1 97.44 169 VAL B CA 1
ATOM 3545 C C . VAL B 1 169 ? -21.641 17.906 21.703 1 97.44 169 VAL B C 1
ATOM 3547 O O . VAL B 1 169 ? -21.578 17.625 22.906 1 97.44 169 VAL B O 1
ATOM 3550 N N . LYS B 1 170 ? -21.891 17 20.781 1 97 170 LYS B N 1
ATOM 3551 C CA . LYS B 1 170 ? -22.047 15.586 21.078 1 97 170 LYS B CA 1
ATOM 3552 C C . LYS B 1 170 ? -20.719 14.844 20.938 1 97 170 LYS B C 1
ATOM 3554 O O . LYS B 1 170 ? -20.062 14.938 19.891 1 97 170 LYS B O 1
ATOM 3559 N N . LEU B 1 171 ? -20.344 14.102 21.984 1 97.06 171 LEU B N 1
ATOM 3560 C CA . LEU B 1 171 ? -19 13.531 21.984 1 97.06 171 LEU B CA 1
ATOM 3561 C C . LEU B 1 171 ? -19.031 12.102 22.5 1 97.06 171 LEU B C 1
ATOM 3563 O O . LEU B 1 171 ? -20.062 11.633 23 1 97.06 171 LEU B O 1
ATOM 3567 N N . THR B 1 172 ? -17.922 11.422 22.328 1 95.81 172 THR B N 1
ATOM 3568 C CA . THR B 1 172 ? -17.641 10.18 23.031 1 95.81 172 THR B CA 1
ATOM 3569 C C . THR B 1 172 ? -17.438 10.438 24.531 1 95.81 172 THR B C 1
ATOM 3571 O O . THR B 1 172 ? -17.859 11.469 25.047 1 95.81 172 THR B O 1
ATOM 3574 N N . SER B 1 173 ? -16.812 9.492 25.234 1 95.19 173 SER B N 1
ATOM 3575 C CA . SER B 1 173 ? -16.562 9.688 26.656 1 95.19 173 SER B CA 1
ATOM 3576 C C . SER B 1 173 ? -15.594 10.852 26.891 1 95.19 173 SER B C 1
ATOM 3578 O O . SER B 1 173 ? -15.617 11.477 27.953 1 95.19 173 SER B O 1
ATOM 3580 N N . GLY B 1 174 ? -14.75 11.016 25.938 1 96.31 174 GLY B N 1
ATOM 3581 C CA . GLY B 1 174 ? -13.805 12.117 26.016 1 96.31 174 GLY B CA 1
ATOM 3582 C C . GLY B 1 174 ? -12.617 11.828 26.922 1 96.31 174 GLY B C 1
ATOM 3583 O O . GLY B 1 174 ? -11.906 12.75 27.328 1 96.31 174 GLY B O 1
ATOM 3584 N N . LEU B 1 175 ? -12.414 10.625 27.156 1 96.5 175 LEU B N 1
ATOM 3585 C CA . LEU B 1 175 ? -11.352 10.242 28.078 1 96.5 175 LEU B CA 1
ATOM 3586 C C . LEU B 1 175 ? -10.023 10.078 27.359 1 96.5 175 LEU B C 1
ATOM 3588 O O . LEU B 1 175 ? -8.961 10.078 27.984 1 96.5 175 LEU B O 1
ATOM 3592 N N . GLN B 1 176 ? -10.039 9.844 26.078 1 96.69 176 GLN B N 1
ATOM 3593 C CA . GLN B 1 176 ? -8.82 9.703 25.297 1 96.69 176 GLN B CA 1
ATOM 3594 C C . GLN B 1 176 ? -7.973 10.977 25.359 1 96.69 176 GLN B C 1
ATOM 3596 O O . GLN B 1 176 ? -8.508 12.078 25.422 1 96.69 176 GLN B O 1
ATOM 3601 N N . GLN B 1 177 ? -6.727 10.797 25.453 1 98.38 177 GLN B N 1
ATOM 3602 C CA . GLN B 1 177 ? -5.781 11.906 25.547 1 98.38 177 GLN B CA 1
ATOM 3603 C C . GLN B 1 177 ? -5.02 12.102 24.25 1 98.38 177 GLN B C 1
ATOM 3605 O O . GLN B 1 177 ? -4.578 11.133 23.625 1 98.38 177 GLN B O 1
ATOM 3610 N N . ARG B 1 178 ? -4.934 13.32 23.844 1 98.19 178 ARG B N 1
ATOM 3611 C CA . ARG B 1 178 ? -4.254 13.688 22.609 1 98.19 178 ARG B CA 1
ATOM 3612 C C . ARG B 1 178 ? -3.254 14.812 22.844 1 98.19 178 ARG B C 1
ATOM 3614 O O . ARG B 1 178 ? -3.428 15.625 23.766 1 98.19 178 ARG B O 1
ATOM 3621 N N . ASP B 1 179 ? -2.215 14.766 22.156 1 98.75 179 ASP B N 1
ATOM 3622 C CA . ASP B 1 179 ? -1.247 15.859 22.078 1 98.75 179 ASP B CA 1
ATOM 3623 C C . ASP B 1 179 ? -1.637 16.859 20.984 1 98.75 179 ASP B C 1
ATOM 3625 O O . ASP B 1 179 ? -1.413 16.609 19.797 1 98.75 179 ASP B O 1
ATOM 3629 N N . PHE B 1 180 ? -2.24 18.016 21.406 1 98.56 180 PHE B N 1
ATOM 3630 C CA . PHE B 1 180 ? -2.666 19.062 20.484 1 98.56 180 PHE B CA 1
ATOM 3631 C C . PHE B 1 180 ? -1.526 20.031 20.219 1 98.56 180 PHE B C 1
ATOM 3633 O O . PHE B 1 180 ? -0.965 20.625 21.141 1 98.56 180 PHE B O 1
ATOM 3640 N N . LEU B 1 181 ? -1.198 20.188 19 1 98.69 181 LEU B N 1
ATOM 3641 C CA . LEU B 1 181 ? -0.115 21.078 18.594 1 98.69 181 LEU B CA 1
ATOM 3642 C C . LEU B 1 181 ? -0.647 22.234 17.766 1 98.69 181 LEU B C 1
ATOM 3644 O O . LEU B 1 181 ? -1.223 22.016 16.688 1 98.69 181 LEU B O 1
ATOM 3648 N N . TYR B 1 182 ? -0.45 23.438 18.25 1 98.75 182 TYR B N 1
ATOM 3649 C CA . TYR B 1 182 ? -0.917 24.609 17.516 1 98.75 182 TYR B CA 1
ATOM 3650 C C . TYR B 1 182 ? -0.183 24.766 16.188 1 98.75 182 TYR B C 1
ATOM 3652 O O . TYR B 1 182 ? 1.032 24.562 16.125 1 98.75 182 TYR B O 1
ATOM 3660 N N . ILE B 1 183 ? -0.867 25.188 15.094 1 98.69 183 ILE B N 1
ATOM 3661 C CA . ILE B 1 183 ? -0.366 25.234 13.727 1 98.69 183 ILE B CA 1
ATOM 3662 C C . ILE B 1 183 ? 0.868 26.141 13.664 1 98.69 183 ILE B C 1
ATOM 3664 O O . ILE B 1 183 ? 1.825 25.844 12.945 1 98.69 183 ILE B O 1
ATOM 3668 N N . LYS B 1 184 ? 0.928 27.203 14.398 1 98.62 184 LYS B N 1
ATOM 3669 C CA . LYS B 1 184 ? 2.068 28.125 14.359 1 98.62 184 LYS B CA 1
ATOM 3670 C C . LYS B 1 184 ? 3.316 27.469 14.945 1 98.62 184 LYS B C 1
ATOM 3672 O O . LYS B 1 184 ? 4.43 27.703 14.477 1 98.62 184 LYS B O 1
ATOM 3677 N N . ASP B 1 185 ? 3.119 26.672 16 1 98.81 185 ASP B N 1
ATOM 3678 C CA . ASP B 1 185 ? 4.238 25.906 16.547 1 98.81 185 ASP B CA 1
ATOM 3679 C C . ASP B 1 185 ? 4.707 24.844 15.555 1 98.81 185 ASP B C 1
ATOM 3681 O O . ASP B 1 185 ? 5.906 24.578 15.438 1 98.81 185 ASP B O 1
ATOM 3685 N N . LEU B 1 186 ? 3.768 24.219 14.867 1 98.88 186 LEU B N 1
ATOM 3686 C CA . LEU B 1 186 ? 4.117 23.219 13.867 1 98.88 186 LEU B CA 1
ATOM 3687 C C . LEU B 1 186 ? 4.957 23.844 12.75 1 98.88 186 LEU B C 1
ATOM 3689 O O . LEU B 1 186 ? 5.941 23.25 12.305 1 98.88 186 LEU B O 1
ATOM 3693 N N . LEU B 1 187 ? 4.59 25.062 12.289 1 98.75 187 LEU B N 1
ATOM 3694 C CA . LEU B 1 187 ? 5.316 25.734 11.219 1 98.75 187 LEU B CA 1
ATOM 3695 C C . LEU B 1 187 ? 6.758 26.016 11.633 1 98.75 187 LEU B C 1
ATOM 3697 O O . LEU B 1 187 ? 7.68 25.828 10.836 1 98.75 187 LEU B O 1
ATOM 3701 N N . THR B 1 188 ? 6.934 26.438 12.914 1 98.62 188 THR B N 1
ATOM 3702 C CA . THR B 1 188 ? 8.289 26.703 13.383 1 98.62 188 THR B CA 1
ATOM 3703 C C . THR B 1 188 ? 9.078 25.406 13.523 1 98.62 188 THR B C 1
ATOM 3705 O O . THR B 1 188 ? 10.297 25.391 13.375 1 98.62 188 THR B O 1
ATOM 3708 N N . ALA B 1 189 ? 8.383 24.281 13.812 1 98.81 189 ALA B N 1
ATOM 3709 C CA . ALA B 1 189 ? 9.047 22.969 13.859 1 98.81 189 ALA B CA 1
ATOM 3710 C C . ALA B 1 189 ? 9.602 22.594 12.484 1 98.81 189 ALA B C 1
ATOM 3712 O O . ALA B 1 189 ? 10.734 22.125 12.383 1 98.81 189 ALA B O 1
ATOM 3713 N N . PHE B 1 190 ? 8.812 22.812 11.398 1 98.81 190 PHE B N 1
ATOM 3714 C CA . PHE B 1 190 ? 9.297 22.578 10.047 1 98.81 190 PHE B CA 1
ATOM 3715 C C . PHE B 1 190 ? 10.555 23.375 9.766 1 98.81 190 PHE B C 1
ATOM 3717 O O . PHE B 1 190 ? 11.531 22.844 9.227 1 98.81 190 PHE B O 1
ATOM 3724 N N . ASP B 1 191 ? 10.469 24.656 10.133 1 97.88 191 ASP B N 1
ATOM 3725 C CA . ASP B 1 191 ? 11.594 25.562 9.906 1 97.88 191 ASP B CA 1
ATOM 3726 C C . ASP B 1 191 ? 12.859 25.047 10.594 1 97.88 191 ASP B C 1
ATOM 3728 O O . ASP B 1 191 ? 13.93 25.016 9.992 1 97.88 191 ASP B O 1
ATOM 3732 N N . CYS B 1 192 ? 12.703 24.625 11.828 1 98.38 192 CYS B N 1
ATOM 3733 C CA . CYS B 1 192 ? 13.812 24.109 12.609 1 98.38 192 CYS B CA 1
ATOM 3734 C C . CYS B 1 192 ? 14.367 22.828 12 1 98.38 192 CYS B C 1
ATOM 3736 O O . CYS B 1 192 ? 15.578 22.656 11.883 1 98.38 192 CYS B O 1
ATOM 3738 N N . ILE B 1 193 ? 13.539 21.875 11.586 1 98.69 193 ILE B N 1
ATOM 3739 C CA . ILE B 1 193 ? 13.93 20.609 10.984 1 98.69 193 ILE B CA 1
ATOM 3740 C C . ILE B 1 193 ? 14.672 20.859 9.68 1 98.69 193 ILE B C 1
ATOM 3742 O O . ILE B 1 193 ? 15.742 20.281 9.445 1 98.69 193 ILE B O 1
ATOM 3746 N N . ILE B 1 194 ? 14.148 21.766 8.828 1 98.56 194 ILE B N 1
ATOM 3747 C CA . ILE B 1 194 ? 14.734 22.078 7.527 1 98.56 194 ILE B CA 1
ATOM 3748 C C . ILE B 1 194 ? 16.125 22.672 7.723 1 98.56 194 ILE B C 1
ATOM 3750 O O . ILE B 1 194 ? 17.062 22.328 6.996 1 98.56 194 ILE B O 1
ATOM 3754 N N . SER B 1 195 ? 16.281 23.5 8.773 1 97.88 195 SER B N 1
ATOM 3755 C CA . SER B 1 195 ? 17.562 24.141 9.047 1 97.88 195 SER B CA 1
ATOM 3756 C C . SER B 1 195 ? 18.594 23.141 9.547 1 97.88 195 SER B C 1
ATOM 3758 O O . SER B 1 195 ? 19.797 23.422 9.547 1 97.88 195 SER B O 1
ATOM 3760 N N . ASN B 1 196 ? 18.125 21.984 9.984 1 98.12 196 ASN B N 1
ATOM 3761 C CA . ASN B 1 196 ? 19.031 21 10.586 1 98.12 196 ASN B CA 1
ATOM 3762 C C . ASN B 1 196 ? 19.031 19.688 9.812 1 98.12 196 ASN B C 1
ATOM 3764 O O . ASN B 1 196 ? 19.422 18.656 10.352 1 98.12 196 ASN B O 1
ATOM 3768 N N . VAL B 1 197 ? 18.609 19.641 8.609 1 96.62 197 VAL B N 1
ATOM 3769 C CA . VAL B 1 197 ? 18.391 18.406 7.859 1 96.62 197 VAL B CA 1
ATOM 3770 C C . VAL B 1 197 ? 19.719 17.641 7.719 1 96.62 197 VAL B C 1
ATOM 3772 O O . VAL B 1 197 ? 19.719 16.406 7.688 1 96.62 197 VAL B O 1
ATOM 3775 N N . ASN B 1 198 ? 20.812 18.344 7.605 1 95.44 198 ASN B N 1
ATOM 3776 C CA . ASN B 1 198 ? 22.125 17.734 7.414 1 95.44 198 ASN B CA 1
ATOM 3777 C C . ASN B 1 198 ? 22.5 16.859 8.602 1 95.44 198 ASN B C 1
ATOM 3779 O O . ASN B 1 198 ? 23.344 15.961 8.469 1 95.44 198 ASN B O 1
ATOM 3783 N N . ASN B 1 199 ? 21.859 17.094 9.758 1 95.94 199 ASN B N 1
ATOM 3784 C CA . ASN B 1 199 ? 22.188 16.359 10.977 1 95.94 199 ASN B CA 1
ATOM 3785 C C . ASN B 1 199 ? 21.438 15.031 11.039 1 95.94 199 ASN B C 1
ATOM 3787 O O . ASN B 1 199 ? 21.719 14.195 11.898 1 95.94 199 ASN B O 1
ATOM 3791 N N . PHE B 1 200 ? 20.531 14.773 10.172 1 97.31 200 PHE B N 1
ATOM 3792 C CA . PHE B 1 200 ? 19.719 13.562 10.203 1 97.31 200 PHE B CA 1
ATOM 3793 C C . PHE B 1 200 ? 20.266 12.523 9.234 1 97.31 200 PHE B C 1
ATOM 3795 O O . PHE B 1 200 ? 20.875 12.867 8.219 1 97.31 200 PHE B O 1
ATOM 3802 N N . PRO B 1 201 ? 20.125 11.305 9.578 1 97.44 201 PRO B N 1
ATOM 3803 C CA . PRO B 1 201 ? 20.484 10.266 8.617 1 97.44 201 PRO B CA 1
ATOM 3804 C C . PRO B 1 201 ? 19.625 10.289 7.363 1 97.44 201 PRO B C 1
ATOM 3806 O O . PRO B 1 201 ? 18.703 11.102 7.262 1 97.44 201 PRO B O 1
ATOM 3809 N N . LYS B 1 202 ? 20.016 9.477 6.395 1 97.5 202 LYS B N 1
ATOM 3810 C CA . LYS B 1 202 ? 19.359 9.43 5.09 1 97.5 202 LYS B CA 1
ATOM 3811 C C . LYS B 1 202 ? 17.859 9.18 5.234 1 97.5 202 LYS B C 1
ATOM 3813 O O . LYS B 1 202 ? 17.062 9.781 4.516 1 97.5 202 LYS B O 1
ATOM 3818 N N . PHE B 1 203 ? 17.453 8.266 6.137 1 98.44 203 PHE B N 1
ATOM 3819 C CA . PHE B 1 203 ? 16.078 8.008 6.531 1 98.44 203 PHE B CA 1
ATOM 3820 C C . PHE B 1 203 ? 15.891 8.234 8.023 1 98.44 203 PHE B C 1
ATOM 3822 O O . PHE B 1 203 ? 16.609 7.66 8.844 1 98.44 203 PHE B O 1
ATOM 3829 N N . HIS B 1 204 ? 14.891 9.062 8.391 1 98.31 204 HIS B N 1
ATOM 3830 C CA . HIS B 1 204 ? 14.719 9.391 9.797 1 98.31 204 HIS B CA 1
ATOM 3831 C C . HIS B 1 204 ? 13.258 9.727 10.117 1 98.31 204 HIS B C 1
ATOM 3833 O O . HIS B 1 204 ? 12.547 10.258 9.266 1 98.31 204 HIS B O 1
ATOM 3839 N N . SER B 1 205 ? 12.812 9.352 11.305 1 98.38 205 SER B N 1
ATOM 3840 C CA . SER B 1 205 ? 11.484 9.695 11.797 1 98.38 205 SER B CA 1
ATOM 3841 C C . SER B 1 205 ? 11.57 10.641 12.992 1 98.38 205 SER B C 1
ATOM 3843 O O . SER B 1 205 ? 12.398 10.445 13.883 1 98.38 205 SER B O 1
ATOM 3845 N N . ILE B 1 206 ? 10.789 11.625 13.008 1 98.62 206 ILE B N 1
ATOM 3846 C CA . ILE B 1 206 ? 10.75 12.609 14.086 1 98.62 206 ILE B CA 1
ATOM 3847 C C . ILE B 1 206 ? 9.32 12.727 14.617 1 98.62 206 ILE B C 1
ATOM 3849 O O . ILE B 1 206 ? 8.383 12.898 13.844 1 98.62 206 ILE B O 1
ATOM 3853 N N . GLU B 1 207 ? 9.117 12.578 15.891 1 98.81 207 GLU B N 1
ATOM 3854 C CA . GLU B 1 207 ? 7.828 12.875 16.5 1 98.81 207 GLU B CA 1
ATOM 3855 C C . GLU B 1 207 ? 7.629 14.375 16.672 1 98.81 207 GLU B C 1
ATOM 3857 O O . GLU B 1 207 ? 8.539 15.086 17.125 1 98.81 207 GLU B O 1
ATOM 3862 N N . VAL B 1 208 ? 6.492 14.875 16.266 1 98.88 208 VAL B N 1
ATOM 3863 C CA . VAL B 1 208 ? 6.215 16.312 16.328 1 98.88 208 VAL B CA 1
ATOM 3864 C C . VAL B 1 208 ? 4.898 16.547 17.062 1 98.88 208 VAL B C 1
ATOM 3866 O O . VAL B 1 208 ? 3.836 16.125 16.594 1 98.88 208 VAL B O 1
ATOM 3869 N N . GLY B 1 209 ? 4.902 17.188 18.141 1 98.75 209 GLY B N 1
ATOM 3870 C CA . GLY B 1 209 ? 3.775 17.531 18.984 1 98.75 209 GLY B CA 1
ATOM 3871 C C . GLY B 1 209 ? 4.109 18.594 20.016 1 98.75 209 GLY B C 1
ATOM 3872 O O . GLY B 1 209 ? 5.172 19.203 19.953 1 98.75 209 GLY B O 1
ATOM 3873 N N . SER B 1 210 ? 3.199 18.844 20.891 1 98.19 210 SER B N 1
ATOM 3874 C CA . SER B 1 210 ? 3.428 19.812 21.953 1 98.19 210 SER B CA 1
ATOM 3875 C C . SER B 1 210 ? 4.266 19.203 23.078 1 98.19 210 SER B C 1
ATOM 3877 O O . SER B 1 210 ? 4.875 19.922 23.875 1 98.19 210 SER B O 1
ATOM 3879 N N . GLY B 1 211 ? 4.234 17.906 23.156 1 98.12 211 GLY B N 1
ATOM 3880 C CA . GLY B 1 211 ? 4.922 17.203 24.234 1 98.12 211 GLY B CA 1
ATOM 3881 C C . GLY B 1 211 ? 4.059 17 25.469 1 98.12 211 GLY B C 1
ATOM 3882 O O . GLY B 1 211 ? 4.52 16.469 26.469 1 98.12 211 GLY B O 1
ATOM 3883 N N . GLU B 1 212 ? 2.83 17.453 25.328 1 97.75 212 GLU B N 1
ATOM 3884 C CA . GLU B 1 212 ? 1.859 17.297 26.406 1 97.75 212 GLU B CA 1
ATOM 3885 C C . GLU B 1 212 ? 0.528 16.781 25.891 1 97.75 212 GLU B C 1
ATOM 3887 O O . GLU B 1 212 ? 0.046 17.234 24.844 1 97.75 212 GLU B O 1
ATOM 3892 N N . ALA B 1 213 ? 0.008 15.789 26.578 1 98.44 213 ALA B N 1
ATOM 3893 C CA . ALA B 1 213 ? -1.294 15.242 26.203 1 98.44 213 ALA B CA 1
ATOM 3894 C C . ALA B 1 213 ? -2.371 15.656 27.188 1 98.44 213 ALA B C 1
ATOM 3896 O O . ALA B 1 213 ? -2.135 15.664 28.406 1 98.44 213 ALA B O 1
ATOM 3897 N N . ILE B 1 214 ? -3.473 16.031 26.656 1 98.31 214 ILE B N 1
ATOM 3898 C CA . ILE B 1 214 ? -4.633 16.328 27.5 1 98.31 214 ILE B CA 1
ATOM 3899 C C . ILE B 1 214 ? -5.836 15.523 27.016 1 98.31 214 ILE B C 1
ATOM 3901 O O . ILE B 1 214 ? -5.855 15.039 25.875 1 98.31 214 ILE B O 1
ATOM 3905 N N . SER B 1 215 ? -6.812 15.375 27.859 1 98.12 215 SER B N 1
ATOM 3906 C CA . SER B 1 215 ? -8.008 14.641 27.453 1 98.12 215 SER B CA 1
ATOM 3907 C C . SER B 1 215 ? -8.883 15.461 26.516 1 98.12 215 SER B C 1
ATOM 3909 O O . SER B 1 215 ? -8.805 16.688 26.516 1 98.12 215 SER B O 1
ATOM 3911 N N . ILE B 1 216 ? -9.656 14.766 25.75 1 97.88 216 ILE B N 1
ATOM 3912 C CA . ILE B 1 216 ? -10.648 15.422 24.906 1 97.88 216 ILE B CA 1
ATOM 3913 C C . ILE B 1 216 ? -11.57 16.281 25.766 1 97.88 216 ILE B C 1
ATOM 3915 O O . ILE B 1 216 ? -11.922 17.406 25.391 1 97.88 216 ILE B O 1
ATOM 3919 N N . ARG B 1 217 ? -11.914 15.828 26.953 1 97.94 217 ARG B N 1
ATOM 3920 C CA . ARG B 1 217 ? -12.75 16.578 27.891 1 97.94 217 ARG B CA 1
ATOM 3921 C C . ARG B 1 217 ? -12.102 17.906 28.25 1 97.94 217 ARG B C 1
ATOM 3923 O O . ARG B 1 217 ? -12.766 18.953 28.25 1 97.94 217 ARG B O 1
ATOM 3930 N N . GLU B 1 218 ? -10.859 17.781 28.609 1 98 218 GLU B N 1
ATOM 3931 C CA . GLU B 1 218 ? -10.125 18.984 28.969 1 98 218 GLU B CA 1
ATOM 3932 C C . GLU B 1 218 ? -10.109 20 27.828 1 98 218 GLU B C 1
ATOM 3934 O O . GLU B 1 218 ? -10.266 21.203 28.047 1 98 218 GLU B O 1
ATOM 3939 N N . TYR B 1 219 ? -9.852 19.516 26.578 1 98.38 219 TYR B N 1
ATOM 3940 C CA . TYR B 1 219 ? -9.867 20.391 25.406 1 98.38 219 TYR B CA 1
ATOM 3941 C C . TYR B 1 219 ? -11.211 21.094 25.266 1 98.38 219 TYR B C 1
ATOM 3943 O O . TYR B 1 219 ? -11.266 22.312 25.125 1 98.38 219 TYR B O 1
ATOM 3951 N N . VAL B 1 220 ? -12.273 20.297 25.359 1 98.25 220 VAL B N 1
ATOM 3952 C CA . VAL B 1 220 ? -13.617 20.812 25.141 1 98.25 220 VAL B CA 1
ATOM 3953 C C . VAL B 1 220 ? -13.977 21.812 26.234 1 98.25 220 VAL B C 1
ATOM 3955 O O . VAL B 1 220 ? -14.531 22.875 25.953 1 98.25 220 VAL B O 1
ATOM 3958 N N . ASP B 1 221 ? -13.648 21.469 27.422 1 97.81 221 ASP B N 1
ATOM 3959 C CA . ASP B 1 221 ? -13.914 22.359 28.531 1 97.81 221 ASP B CA 1
ATOM 3960 C C . ASP B 1 221 ? -13.172 23.688 28.375 1 97.81 221 ASP B C 1
ATOM 3962 O O . ASP B 1 221 ? -13.719 24.75 28.688 1 97.81 221 ASP B O 1
ATOM 3966 N N . THR B 1 222 ? -11.945 23.594 27.984 1 98.25 222 THR B N 1
ATOM 3967 C CA . THR B 1 222 ? -11.141 24.797 27.766 1 98.25 222 THR B CA 1
ATOM 3968 C C . THR B 1 222 ? -11.773 25.688 26.688 1 98.25 222 THR B C 1
ATOM 3970 O O . THR B 1 222 ? -11.875 26.891 26.875 1 98.25 222 THR B O 1
ATOM 3973 N N . VAL B 1 223 ? -12.203 25.094 25.594 1 98.06 223 VAL B N 1
ATOM 3974 C CA . VAL B 1 223 ? -12.852 25.828 24.5 1 98.06 223 VAL B CA 1
ATOM 3975 C C . VAL B 1 223 ? -14.109 26.516 25.031 1 98.06 223 VAL B C 1
ATOM 3977 O O . VAL B 1 223 ? -14.336 27.688 24.766 1 98.06 223 VAL B O 1
ATOM 3980 N N . LYS B 1 224 ? -14.914 25.766 25.766 1 98 224 LYS B N 1
ATOM 3981 C CA . LYS B 1 224 ? -16.172 26.312 26.297 1 98 224 LYS B CA 1
ATOM 3982 C C . LYS B 1 224 ? -15.906 27.5 27.219 1 98 224 LYS B C 1
ATOM 3984 O O . LYS B 1 224 ? -16.609 28.516 27.141 1 98 224 LYS B O 1
ATOM 3989 N N . ASN 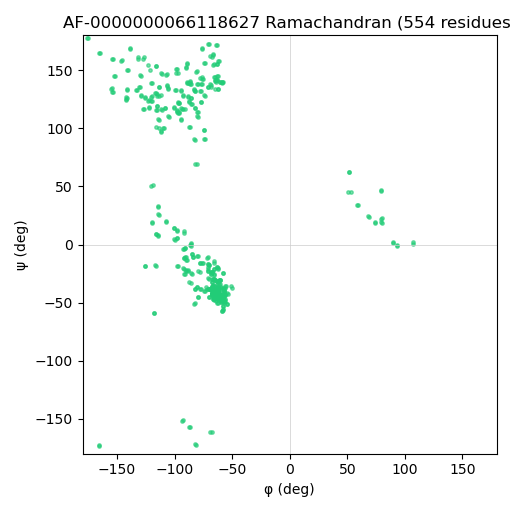B 1 225 ? -14.953 27.312 28.031 1 97.62 225 ASN B N 1
ATOM 3990 C CA . ASN B 1 225 ? -14.617 28.375 28.969 1 97.62 225 ASN B CA 1
ATOM 3991 C C . ASN B 1 225 ? -14.164 29.641 28.25 1 97.62 225 ASN B C 1
ATOM 3993 O O . ASN B 1 225 ? -14.617 30.75 28.578 1 97.62 225 ASN B O 1
ATOM 3997 N N . ILE B 1 226 ? -13.266 29.516 27.266 1 97.19 226 ILE B N 1
ATOM 3998 C CA . ILE B 1 226 ? -12.688 30.656 26.562 1 97.19 226 ILE B CA 1
ATOM 3999 C C . ILE B 1 226 ? -13.773 31.359 25.75 1 97.19 226 ILE B C 1
ATOM 4001 O O . ILE B 1 226 ? -13.789 32.594 25.656 1 97.19 226 ILE B O 1
ATOM 4005 N N . THR B 1 227 ? -14.703 30.609 25.203 1 96.75 227 THR B N 1
ATOM 4006 C CA . THR B 1 227 ? -15.758 31.172 24.359 1 96.75 227 THR B CA 1
ATOM 4007 C C . THR B 1 227 ? -16.906 31.688 25.203 1 96.75 227 THR B C 1
ATOM 4009 O O . THR B 1 227 ? -17.828 32.344 24.688 1 96.75 227 THR B O 1
ATOM 4012 N N . LYS B 1 228 ? -16.875 31.359 26.5 1 96.88 228 LYS B N 1
ATOM 4013 C CA . LYS B 1 228 ? -17.984 31.672 27.391 1 96.88 228 LYS B CA 1
ATOM 4014 C C . LYS B 1 228 ? -19.297 31.141 26.812 1 96.88 228 LYS B C 1
ATOM 4016 O O . LYS B 1 228 ? -20.297 31.859 26.766 1 96.88 228 LYS B O 1
ATOM 4021 N N . SER B 1 229 ? -19.25 29.953 26.344 1 96.44 229 SER B N 1
ATOM 4022 C CA . SER B 1 229 ? -20.359 29.344 25.609 1 96.44 229 SER B CA 1
ATOM 4023 C C . SER B 1 229 ? -21.422 28.812 26.562 1 96.44 229 SER B C 1
ATOM 4025 O O . SER B 1 229 ? -21.109 28.281 27.625 1 96.44 229 SER B O 1
ATOM 4027 N N . ASN B 1 230 ? -22.641 28.828 26.109 1 97.25 230 ASN B N 1
ATOM 4028 C CA . ASN B 1 230 ? -23.75 28.156 26.781 1 97.25 230 ASN B CA 1
ATOM 4029 C C . ASN B 1 230 ? -24.047 26.797 26.156 1 97.25 230 ASN B C 1
ATOM 4031 O O . ASN B 1 230 ? -25.094 26.203 26.438 1 97.25 230 ASN B O 1
ATOM 4035 N N . SER B 1 231 ? -23.188 26.328 25.328 1 97.06 231 SER B N 1
ATOM 4036 C CA . SER B 1 231 ? -23.375 25.047 24.641 1 97.06 231 SER B CA 1
ATOM 4037 C C . SER B 1 231 ? -23.531 23.906 25.641 1 97.06 231 SER B C 1
ATOM 4039 O O . SER B 1 231 ? -22.812 23.859 26.641 1 97.06 231 SER B O 1
ATOM 4041 N N . ILE B 1 232 ? -24.406 23.016 25.375 1 97.75 232 ILE B N 1
ATOM 4042 C CA . ILE B 1 232 ? -24.531 21.781 26.156 1 97.75 232 ILE B CA 1
ATOM 4043 C C . ILE B 1 232 ? -23.516 20.75 25.672 1 97.75 232 ILE B C 1
ATOM 4045 O O . ILE B 1 232 ? -23.531 20.375 24.5 1 97.75 232 ILE B O 1
ATOM 4049 N N . ILE B 1 233 ? -22.609 20.375 26.547 1 97.69 233 ILE B N 1
ATOM 4050 C CA . ILE B 1 233 ? -21.625 19.375 26.203 1 97.69 233 ILE B CA 1
ATOM 4051 C C . ILE B 1 233 ? -22.125 17.984 26.609 1 97.69 233 ILE B C 1
ATOM 4053 O O . ILE B 1 233 ? -22.391 17.734 27.781 1 97.69 233 ILE B O 1
ATOM 4057 N N . GLU B 1 234 ? -22.312 17.156 25.641 1 97.62 234 GLU B N 1
ATOM 4058 C CA . GLU B 1 234 ? -22.844 15.812 25.891 1 97.62 234 GLU B CA 1
ATOM 4059 C C . GLU B 1 234 ? -21.766 14.758 25.688 1 97.62 234 GLU B C 1
ATOM 4061 O O . GLU B 1 234 ? -21.594 14.25 24.562 1 97.62 234 GLU B O 1
ATOM 4066 N N . PHE B 1 235 ? -21.172 14.281 26.781 1 96.69 235 PHE B N 1
ATOM 4067 C CA . PHE B 1 235 ? -20.172 13.211 26.703 1 96.69 235 PHE B CA 1
ATOM 4068 C C . PHE B 1 235 ? -20.844 11.844 26.719 1 96.69 235 PHE B C 1
ATOM 4070 O O . PHE B 1 235 ? -21.812 11.633 27.438 1 96.69 235 PHE B O 1
ATOM 4077 N N . GLY B 1 236 ? -20.375 10.93 25.891 1 95.5 236 GLY B N 1
ATOM 4078 C CA . GLY B 1 236 ? -20.812 9.539 25.938 1 95.5 236 GLY B CA 1
ATOM 4079 C C . GLY B 1 236 ? -21.969 9.25 25 1 95.5 236 GLY B C 1
ATOM 4080 O O . GLY B 1 236 ? -22.453 8.109 24.922 1 95.5 236 GLY B O 1
ATOM 4081 N N . VAL B 1 237 ? -22.453 10.273 24.281 1 95.94 237 VAL B N 1
ATOM 4082 C CA . VAL B 1 237 ? -23.625 10.086 23.422 1 95.94 237 VAL B CA 1
ATOM 4083 C C . VAL B 1 237 ? -23.188 9.531 22.078 1 95.94 237 VAL B C 1
ATOM 4085 O O . VAL B 1 237 ? -24 8.938 21.344 1 95.94 237 VAL B O 1
ATOM 4088 N N . VAL B 1 238 ? -21.969 9.805 21.75 1 94.38 238 VAL B N 1
ATOM 4089 C CA . VAL B 1 238 ? -21.391 9.227 20.531 1 94.38 238 VAL B CA 1
ATOM 4090 C C . VAL B 1 238 ? -20.641 7.949 20.891 1 94.38 238 VAL B C 1
ATOM 4092 O O . VAL B 1 238 ? -19.906 7.902 21.875 1 94.38 238 VAL B O 1
ATOM 4095 N N . LYS B 1 239 ? -20.859 6.855 20.141 1 92.06 239 LYS B N 1
ATOM 4096 C CA . LYS B 1 239 ? -20.172 5.582 20.359 1 92.06 239 LYS B CA 1
ATOM 4097 C C . LYS B 1 239 ? -18.672 5.715 20.141 1 92.06 239 LYS B C 1
ATOM 4099 O O . LYS B 1 239 ? -18.234 6.395 19.203 1 92.06 239 LYS B O 1
ATOM 4104 N N . GLU B 1 240 ? -17.906 5.027 20.984 1 89.06 240 GLU B N 1
ATOM 4105 C CA . GLU B 1 240 ? -16.469 5 20.797 1 89.06 240 GLU B CA 1
ATOM 4106 C C . GLU B 1 240 ? -16.094 4.266 19.516 1 89.06 240 GLU B C 1
ATOM 4108 O O . GLU B 1 240 ? -16.812 3.359 19.078 1 89.06 240 GLU B O 1
ATOM 4113 N N . ARG B 1 241 ? -15.031 4.566 18.984 1 84.62 241 ARG B N 1
ATOM 4114 C CA . ARG B 1 241 ? -14.508 3.812 17.844 1 84.62 241 ARG B CA 1
ATOM 4115 C C . ARG B 1 241 ? -13.906 2.488 18.312 1 84.62 241 ARG B C 1
ATOM 4117 O O . ARG B 1 241 ? -13.305 2.412 19.375 1 84.62 241 ARG B O 1
ATOM 4124 N N . VAL B 1 242 ? -14.086 1.344 17.656 1 80.88 242 VAL B N 1
ATOM 4125 C CA . VAL B 1 242 ? -13.625 0.002 18 1 80.88 242 VAL B CA 1
ATOM 4126 C C . VAL B 1 242 ? -12.133 0.029 18.312 1 80.88 242 VAL B C 1
ATOM 4128 O O . VAL B 1 242 ? -11.688 -0.576 19.297 1 80.88 242 VAL B O 1
ATOM 4131 N N . ASN B 1 243 ? -11.227 0.851 17.609 1 86.94 243 ASN B N 1
ATOM 4132 C CA . ASN B 1 243 ? -9.781 0.923 17.797 1 86.94 243 ASN B CA 1
ATOM 4133 C C . ASN B 1 243 ? -9.336 2.318 18.219 1 86.94 243 ASN B C 1
ATOM 4135 O O . ASN B 1 243 ? -8.289 2.801 17.797 1 86.94 243 ASN B O 1
ATOM 4139 N N . GLU B 1 244 ? -10.062 2.73 19.266 1 90.5 244 GLU B N 1
ATOM 4140 C CA . GLU B 1 244 ? -9.758 4.086 19.703 1 90.5 244 GLU B CA 1
ATOM 4141 C C . GLU B 1 244 ? -8.43 4.141 20.453 1 90.5 244 GLU B C 1
ATOM 4143 O O . GLU B 1 244 ? -8.188 3.348 21.359 1 90.5 244 GLU B O 1
ATOM 4148 N N . LEU B 1 245 ? -7.613 5.039 20.016 1 94.06 245 LEU B N 1
ATOM 4149 C CA . LEU B 1 245 ? -6.359 5.309 20.719 1 94.06 245 LEU B CA 1
ATOM 4150 C C . LEU B 1 245 ? -6.605 6.137 21.969 1 94.06 245 LEU B C 1
ATOM 4152 O O . LEU B 1 245 ? -7.117 7.254 21.891 1 94.06 245 LEU B O 1
ATOM 4156 N N . MET B 1 246 ? -6.184 5.602 23.078 1 95.94 246 MET B N 1
ATOM 4157 C CA . MET B 1 246 ? -6.547 6.254 24.328 1 95.94 246 MET B CA 1
ATOM 4158 C C . MET B 1 246 ? -5.48 7.262 24.75 1 95.94 246 MET B C 1
ATOM 4160 O O . MET B 1 246 ? -5.742 8.141 25.562 1 95.94 246 MET B O 1
ATOM 4164 N N . TYR B 1 247 ? -4.281 7.039 24.312 1 97.94 247 TYR B N 1
ATOM 4165 C CA . TYR B 1 247 ? -3.203 7.953 24.672 1 97.94 247 TYR B CA 1
ATOM 4166 C C . TYR B 1 247 ? -2.248 8.164 23.5 1 97.94 247 TYR B C 1
ATOM 4168 O O . TYR B 1 247 ? -1.773 7.203 22.891 1 97.94 247 TYR B O 1
ATOM 4176 N N . SER B 1 248 ? -1.983 9.344 23.109 1 98.19 248 SER B N 1
ATOM 4177 C CA . SER B 1 248 ? -1.008 9.727 22.094 1 98.19 248 SER B CA 1
ATOM 4178 C C . SER B 1 248 ? -0.293 11.016 22.484 1 98.19 248 SER B C 1
ATOM 4180 O O . SER B 1 248 ? -0.938 12.031 22.766 1 98.19 248 SER B O 1
ATOM 4182 N N . CYS B 1 249 ? 1.028 10.969 22.516 1 98.75 249 CYS B N 1
ATOM 4183 C CA . CYS B 1 249 ? 1.852 12.117 22.891 1 98.75 249 CYS B CA 1
ATOM 4184 C C . CYS B 1 249 ? 3.244 12.008 22.281 1 98.75 249 CYS B C 1
ATOM 4186 O O . CYS B 1 249 ? 3.881 10.953 22.359 1 98.75 249 CYS B O 1
ATOM 4188 N N . ALA B 1 250 ? 3.719 13.07 21.719 1 98.69 250 ALA B N 1
ATOM 4189 C CA . ALA B 1 250 ? 5.023 13.062 21.062 1 98.69 250 ALA B CA 1
ATOM 4190 C C . ALA B 1 250 ? 6.152 13.172 22.078 1 98.69 250 ALA B C 1
ATOM 4192 O O . ALA B 1 250 ? 6.047 13.922 23.062 1 98.69 250 ALA B O 1
ATOM 4193 N N . ASP B 1 251 ? 7.18 12.414 21.875 1 98.62 251 ASP B N 1
ATOM 4194 C CA . ASP B 1 251 ? 8.461 12.719 22.5 1 98.62 251 ASP B CA 1
ATOM 4195 C C . ASP B 1 251 ? 9.203 13.805 21.734 1 98.62 251 ASP B C 1
ATOM 4197 O O . ASP B 1 251 ? 9.75 13.555 20.656 1 98.62 251 ASP B O 1
ATOM 4201 N N . ILE B 1 252 ? 9.312 15 22.344 1 98.38 252 ILE B N 1
ATOM 4202 C CA . ILE B 1 252 ? 9.797 16.141 21.578 1 98.38 252 ILE B CA 1
ATOM 4203 C C . ILE B 1 252 ? 11.273 16.391 21.891 1 98.38 252 ILE B C 1
ATOM 4205 O O . ILE B 1 252 ? 11.812 17.453 21.578 1 98.38 252 ILE B O 1
ATOM 4209 N N . ALA B 1 253 ? 11.938 15.477 22.5 1 98 253 ALA B N 1
ATOM 4210 C CA . ALA B 1 253 ? 13.336 15.625 22.891 1 98 253 ALA B CA 1
ATOM 4211 C C . ALA B 1 253 ? 14.211 15.938 21.672 1 98 253 ALA B C 1
ATOM 4213 O O . ALA B 1 253 ? 15.102 16.781 21.75 1 98 253 ALA B O 1
ATOM 4214 N N . GLU B 1 254 ? 14.016 15.281 20.609 1 97.56 254 GLU B N 1
ATOM 4215 C CA . GLU B 1 254 ? 14.812 15.484 19.406 1 97.56 254 GLU B CA 1
ATOM 4216 C C . GLU B 1 254 ? 14.625 16.891 18.844 1 97.56 254 GLU B C 1
ATOM 4218 O O . GLU B 1 254 ? 15.578 17.516 18.375 1 97.56 254 GLU B O 1
ATOM 4223 N N . LEU B 1 255 ? 13.422 17.359 18.812 1 98.31 255 LEU B N 1
ATOM 4224 C CA . LEU B 1 255 ? 13.148 18.719 18.359 1 98.31 255 LEU B CA 1
ATOM 4225 C C . LEU B 1 255 ? 13.844 19.734 19.266 1 98.31 255 LEU B C 1
ATOM 4227 O O . LEU B 1 255 ? 14.438 20.703 18.781 1 98.31 255 LEU B O 1
ATOM 4231 N N . GLU B 1 256 ? 13.773 19.469 20.547 1 98.12 256 GLU B N 1
ATOM 4232 C CA . GLU B 1 256 ? 14.422 20.344 21.516 1 98.12 256 GLU B CA 1
ATOM 4233 C C . GLU B 1 256 ? 15.938 20.375 21.297 1 98.12 256 GLU B C 1
ATOM 4235 O O . GLU B 1 256 ? 16.562 21.422 21.406 1 98.12 256 GLU B O 1
ATOM 4240 N N . LYS B 1 257 ? 16.484 19.266 21 1 97.5 257 LYS B N 1
ATOM 4241 C CA . LYS B 1 257 ? 17.922 19.141 20.781 1 97.5 257 LYS B CA 1
ATOM 4242 C C . LYS B 1 257 ? 18.375 20.016 19.625 1 97.5 257 LYS B C 1
ATOM 4244 O O . LYS B 1 257 ? 19.5 20.531 19.625 1 97.5 257 LYS B O 1
ATOM 4249 N N . ILE B 1 258 ? 17.531 20.219 18.672 1 97.56 258 ILE B N 1
ATOM 4250 C CA . ILE B 1 258 ? 17.953 21 17.5 1 97.56 258 ILE B CA 1
ATOM 4251 C C . ILE B 1 258 ? 17.484 22.438 17.656 1 97.56 258 ILE B C 1
ATOM 4253 O O . ILE B 1 258 ? 17.5 23.203 16.688 1 97.56 258 ILE B O 1
ATOM 4257 N N . GLY B 1 259 ? 16.906 22.766 18.828 1 97.94 259 GLY B N 1
ATOM 4258 C CA . GLY B 1 259 ? 16.672 24.172 19.141 1 97.94 259 GLY B CA 1
ATOM 4259 C C . GLY B 1 259 ? 15.211 24.562 19.062 1 97.94 259 GLY B C 1
ATOM 4260 O O . GLY B 1 259 ? 14.875 25.75 19.219 1 97.94 259 GLY B O 1
ATOM 4261 N N . TRP B 1 260 ? 14.289 23.641 18.734 1 98.44 260 TRP B N 1
ATOM 4262 C CA . TRP B 1 260 ? 12.875 23.969 18.641 1 98.44 260 TRP B CA 1
ATOM 4263 C C . TRP B 1 260 ? 12.258 24.094 20.031 1 98.44 260 TRP B C 1
ATOM 4265 O O . TRP B 1 260 ? 12.594 23.328 20.938 1 98.44 260 TRP B O 1
ATOM 4275 N N . LYS B 1 261 ? 11.328 25.016 20.203 1 96.88 261 LYS B N 1
ATOM 4276 C CA . LYS B 1 261 ? 10.555 25.188 21.422 1 96.88 261 LYS B CA 1
ATOM 4277 C C . LYS B 1 261 ? 9.109 25.547 21.125 1 96.88 261 LYS B C 1
ATOM 4279 O O . LYS B 1 261 ? 8.836 26.359 20.25 1 96.88 261 LYS B O 1
ATOM 4284 N N . ARG B 1 262 ? 8.289 24.891 21.797 1 96.38 262 ARG B N 1
ATOM 4285 C CA . ARG B 1 262 ? 6.883 25.266 21.719 1 96.38 262 ARG B CA 1
ATOM 4286 C C . ARG B 1 262 ? 6.664 26.672 22.281 1 96.38 262 ARG B C 1
ATOM 4288 O O . ARG B 1 262 ? 7.234 27.031 23.312 1 96.38 262 ARG B O 1
ATOM 4295 N N . GLU B 1 263 ? 5.82 27.438 21.641 1 97.75 263 GLU B N 1
ATOM 4296 C CA . GLU B 1 263 ? 5.637 28.828 22.078 1 97.75 263 GLU B CA 1
ATOM 4297 C C . GLU B 1 263 ? 4.211 29.062 22.562 1 97.75 263 GLU B C 1
ATOM 4299 O O . GLU B 1 263 ? 3.947 30.031 23.281 1 97.75 263 GLU B O 1
ATOM 4304 N N . PHE B 1 264 ? 3.297 28.219 22.203 1 98.06 264 PHE B N 1
ATOM 4305 C CA . PHE B 1 264 ? 1.895 28.469 22.516 1 98.06 264 PHE B CA 1
ATOM 4306 C C . PHE B 1 264 ? 1.352 27.422 23.484 1 98.06 264 PHE B C 1
ATOM 4308 O O . PHE B 1 264 ? 1.532 26.219 23.266 1 98.06 264 PHE B O 1
ATOM 4315 N N . SER B 1 265 ? 0.718 27.844 24.547 1 97.44 265 SER B N 1
ATOM 4316 C CA . SER B 1 265 ? -0.119 26.969 25.344 1 97.44 265 SER B CA 1
ATOM 4317 C C . SER B 1 265 ? -1.464 26.703 24.672 1 97.44 265 SER B C 1
ATOM 4319 O O . SER B 1 265 ? -1.812 27.375 23.703 1 97.44 265 SER B O 1
ATOM 4321 N N . LEU B 1 266 ? -2.166 25.734 25.234 1 97.88 266 LEU B N 1
ATOM 4322 C CA . LEU B 1 266 ? -3.494 25.453 24.703 1 97.88 266 LEU B CA 1
ATOM 4323 C C . LEU B 1 266 ? -4.375 26.703 24.766 1 97.88 266 LEU B C 1
ATOM 4325 O O . LEU B 1 266 ? -5.043 27.047 23.781 1 97.88 266 LEU B O 1
ATOM 4329 N N . VAL B 1 267 ? -4.363 27.391 25.859 1 97.75 267 VAL B N 1
ATOM 4330 C CA . VAL B 1 267 ? -5.215 28.562 26.094 1 97.75 267 VAL B CA 1
ATOM 4331 C C . VAL B 1 267 ? -4.828 29.688 25.125 1 97.75 267 VAL B C 1
ATOM 4333 O O . VAL B 1 267 ? -5.695 30.312 24.516 1 97.75 267 VAL B O 1
ATOM 4336 N N . ASP B 1 268 ? -3.469 29.969 24.984 1 97.94 268 ASP B N 1
ATOM 4337 C CA . ASP B 1 268 ? -2.998 31.016 24.078 1 97.94 268 ASP B CA 1
ATOM 4338 C C . ASP B 1 268 ? -3.43 30.734 22.641 1 97.94 268 ASP B C 1
ATOM 4340 O O . ASP B 1 268 ? -3.895 31.641 21.938 1 97.94 268 ASP B O 1
ATOM 4344 N N . ALA B 1 269 ? -3.248 29.5 22.219 1 98.31 269 ALA B N 1
ATOM 4345 C CA . ALA B 1 269 ? -3.584 29.094 20.859 1 98.31 269 ALA B CA 1
ATOM 4346 C C . ALA B 1 269 ? -5.078 29.25 20.594 1 98.31 269 ALA B C 1
ATOM 4348 O O . ALA B 1 269 ? -5.473 29.844 19.594 1 98.31 269 ALA B O 1
ATOM 4349 N N . LEU B 1 270 ? -5.895 28.781 21.531 1 98.12 270 LEU B N 1
ATOM 4350 C CA . LEU B 1 270 ? -7.344 28.828 21.359 1 98.12 270 LEU B CA 1
ATOM 4351 C C . LEU B 1 270 ? -7.852 30.266 21.391 1 98.12 270 LEU B C 1
ATOM 4353 O O . LEU B 1 270 ? -8.75 30.609 20.625 1 98.12 270 LEU B O 1
ATOM 4357 N N . THR B 1 271 ? -7.285 31.062 22.266 1 97.94 271 THR B N 1
ATOM 4358 C CA . THR B 1 271 ? -7.66 32.469 22.312 1 97.94 271 THR B CA 1
ATOM 4359 C C . THR B 1 271 ? -7.402 33.156 20.969 1 97.94 271 THR B C 1
ATOM 4361 O O . THR B 1 271 ? -8.266 33.875 20.453 1 97.94 271 THR B O 1
ATOM 4364 N N . GLU B 1 272 ? -6.246 32.875 20.453 1 97.75 272 GLU B N 1
ATOM 4365 C CA . GLU B 1 272 ? -5.895 33.469 19.156 1 97.75 272 GLU B CA 1
ATOM 4366 C C . GLU B 1 272 ? -6.84 32.969 18.062 1 97.75 272 GLU B C 1
ATOM 4368 O O . GLU B 1 272 ? -7.285 33.75 17.219 1 97.75 272 GLU B O 1
ATOM 4373 N N . ILE B 1 273 ? -7.133 31.672 18.016 1 97.81 273 ILE B N 1
ATOM 4374 C CA . ILE B 1 273 ? -7.992 31.062 17 1 97.81 273 ILE B CA 1
ATOM 4375 C C . ILE B 1 273 ? -9.383 31.688 17.062 1 97.81 273 ILE B C 1
ATOM 4377 O O . ILE B 1 273 ? -9.953 32.062 16.031 1 97.81 273 ILE B O 1
ATOM 4381 N N . ILE B 1 274 ? -9.906 31.812 18.297 1 96 274 ILE B N 1
ATOM 4382 C CA . ILE B 1 274 ? -11.258 32.312 18.5 1 96 274 ILE B CA 1
ATOM 4383 C C . ILE B 1 274 ? -11.32 33.781 18.109 1 96 274 ILE B C 1
ATOM 4385 O O . ILE B 1 274 ? -12.312 34.25 17.531 1 96 274 ILE B O 1
ATOM 4389 N N . GLU B 1 275 ? -10.234 34.531 18.375 1 96.06 275 GLU B N 1
ATOM 4390 C CA . GLU B 1 275 ? -10.156 35.906 17.953 1 96.06 275 GLU B CA 1
ATOM 4391 C C . GLU B 1 275 ? -10.133 36.031 16.438 1 96.06 275 GLU B C 1
ATOM 4393 O O . GLU B 1 275 ? -10.805 36.906 15.867 1 96.06 275 GLU B O 1
ATOM 4398 N N . GLU B 1 276 ? -9.383 35.156 15.797 1 94.38 276 GLU B N 1
ATOM 4399 C CA . GLU B 1 276 ? -9.266 35.156 14.336 1 94.38 276 GLU B CA 1
ATOM 4400 C C . GLU B 1 276 ? -10.586 34.781 13.68 1 94.38 276 GLU B C 1
ATOM 4402 O O . GLU B 1 276 ? -10.969 35.375 12.664 1 94.38 276 GLU B O 1
ATOM 4407 N N . GLU B 1 277 ? -11.211 33.781 14.219 1 91.19 277 GLU B N 1
ATOM 4408 C CA . GLU B 1 277 ? -12.422 33.25 13.594 1 91.19 277 GLU B CA 1
ATOM 4409 C C . GLU B 1 277 ? -13.641 34.094 13.977 1 91.19 277 GLU B C 1
ATOM 4411 O O . GLU B 1 277 ? -14.633 34.125 13.242 1 91.19 277 GLU B O 1
ATOM 4416 N N . GLY B 1 278 ? -13.68 34.562 15.289 1 79.38 278 GLY B N 1
ATOM 4417 C CA . GLY B 1 278 ? -14.758 35.438 15.734 1 79.38 278 GLY B CA 1
ATOM 4418 C C . GLY B 1 278 ? -14.75 36.781 15.055 1 79.38 278 GLY B C 1
ATOM 4419 O O . GLY B 1 278 ? -15.695 37.562 15.195 1 79.38 278 GLY B O 1
ATOM 4420 N N . LYS B 1 279 ? -13.625 37.281 14.344 1 63.69 279 LYS B N 1
ATOM 4421 C CA . LYS B 1 279 ? -13.578 38.5 13.57 1 63.69 279 LYS B CA 1
ATOM 4422 C C . LYS B 1 279 ? -14.219 38.344 12.195 1 63.69 279 LYS B C 1
ATOM 4424 O O . LYS B 1 279 ? -14.125 37.25 11.602 1 63.69 279 LYS B O 1
#

Solvent-accessible surface area (backbone atoms only — not comparable to full-atom values): 29731 Å² total; per-residue (Å²): 97,34,36,35,31,31,29,26,83,41,68,68,21,39,52,49,48,63,68,42,46,85,77,30,51,59,37,27,31,34,73,67,90,54,88,85,54,85,70,82,48,66,45,41,65,77,44,94,54,37,65,58,52,49,60,71,63,54,42,47,33,34,40,36,50,48,73,41,71,56,84,82,76,51,55,71,54,55,28,42,44,42,29,26,44,48,58,50,44,52,54,59,71,44,19,85,41,76,22,38,38,36,37,57,42,52,61,57,54,49,82,54,37,74,38,30,29,31,37,50,48,29,54,55,51,46,64,74,47,43,88,72,32,61,35,33,40,37,38,31,27,34,44,54,61,46,60,67,90,47,59,72,88,35,68,68,44,38,52,50,52,27,23,69,66,46,34,69,44,80,29,32,75,34,71,36,23,42,9,60,20,47,44,71,47,52,55,51,46,53,53,40,49,65,77,45,49,86,79,51,62,56,69,43,78,42,46,41,42,60,53,48,59,45,32,45,46,56,53,51,50,51,46,31,60,76,56,67,35,77,34,53,76,38,67,52,74,34,80,74,61,96,52,61,71,53,69,46,62,29,66,38,62,68,47,42,72,67,69,43,71,83,79,67,50,73,67,58,43,49,53,51,31,48,54,60,63,75,97,98,34,35,35,31,30,28,25,84,41,67,67,21,38,52,50,48,65,67,41,46,85,78,30,51,59,38,27,30,34,72,66,90,54,88,82,53,86,70,83,48,66,47,40,64,77,43,94,56,36,66,59,52,49,60,72,62,56,42,46,33,35,40,36,50,48,73,41,71,56,84,82,74,52,54,69,54,55,28,42,45,43,29,27,44,48,57,50,44,53,54,61,73,45,19,84,40,76,23,38,39,35,36,58,42,52,61,55,56,49,83,53,37,72,35,31,29,31,37,51,48,30,52,54,52,47,62,73,48,44,87,71,31,61,33,32,40,37,38,33,26,35,43,53,62,46,59,66,89,47,58,72,87,35,70,68,44,39,53,50,52,27,24,69,67,47,34,68,44,79,30,32,74,34,71,36,22,42,9,60,20,47,46,71,46,52,54,52,45,52,53,40,48,66,76,43,50,87,78,49,60,59,69,42,75,42,46,40,42,59,52,49,58,44,30,46,47,56,53,52,50,50,47,32,59,76,57,67,34,79,33,52,77,37,66,53,74,35,80,74,60,97,53,60,71,53,70,46,64,31,67,38,62,67,46,42,73,68,68,44,71,83,78,69,51,74,66,59,44,50,52,50,29,49,54,62,63,75,97

Nearest PDB structures (foldseek):
  6zld-assembly1_A  TM=8.473E-01  e=6.428E-19  Bacillus cereus HuA2-4
  8vr2-assembly1_D  TM=8.265E-01  e=3.928E-18  Psychrobacter cryohalolentis K5
  8vr2-assembly1_B  TM=8.367E-01  e=1.313E-17  Psychrobacter cryohalolentis K5
  8vr2-assembly1_A  TM=8.335E-01  e=5.932E-17  Psychrobacter cryohalolentis K5
  8vr2-assembly1_C  TM=8.249E-01  e=4.388E-17  Psychrobacter cryohalolentis K5

Secondary structure (DSSP, 8-state):
-EEEEESTTSHHHHHHHHHHHTTSEEEEEESS--TT-----EEETTSTTHHHHHHHH--SEEEE------TT---HHHHHIIIIIHHHHHHHHTTTS--EEEEE--SS-TTS-HHHHHHHHHHHHHHHHGGG-SSEEEEEEE-EEE-TT--TTSHHHHHHHHHHTT--EE-S----EE-EEEHHHHHHHHHHHHHTGGGS-SEEEEEES-S--EEHHHHHHHHHHHHT--PPEETTSSPPPTT---B-----HHHHHTT------HHHHHHHHHHHHH-/-EEEEESTTSHHHHHHHHHHHTTSEEEEEESS--TT-----EEETTSTTHHHHHHHH--SEEEE------TT---HHHHHIIIIIHHHHHHHHTTTS--EEEEE--SS-TTS-HHHHHHHHHHHHHHHHGGG-SSEEEEEEE-EEE-TT--TTSHHHHHHHHHHTT--EE-S----EE-EEEHHHHHHHHHHHHHTGGGS-SEEEEEES-S--EEHHHHHHHHHHHHT--PPEETTSSPPPTT---B-----HHHHHTT------HHHHHHHHHHHHH-

InterPro domains:
  IPR001509 NAD-dependent epimerase/dehydratase [PF01370] (3-209)
  IPR036291 NAD(P)-binding domain superfamily [SSF51735] (1-275)
  IPR050177 Bifunctional lipid A modification and metabolic enzymes [PTHR43245] (1-277)

pLDDT: mean 95.77, std 5.73, range [63.69, 98.94]

Foldseek 3Di:
DEEEEEPCVAPLNVVLCVLCVVPYHYAYEDADDDPPRPHDHYQHPPDPCSLVVVVVSLGQEYEYPFFDPCPVVDDLVVRLVGQAVVLVVSQVSQQVGAHEYEYEAALDDLVQDSRNVSNVVNLVVCVVCLVSGNYAYEYEHEWAEDFAPHDCVRPLNVLLVCQLVLEAAEEEQQQAKTFYAYSVLVSVLVVLCSVCVVVDPRYYYFYDGQQDIDTRVVLSVLSNVLSVGNYHYHYRPDDDDPRDHRYDGGDCVVSVVSPRHGDDDSNRRSNVNSVVRVD/DEEEEEPCVAPLNVVLCVLCVVPYHYAYEDADDDPPRPHDHYQHPPDPCSLVVVVVSLGQEYEYPFFDPCPVVDDLVVRLVGQAVVLVVSQVSQQVGAHEYEYEAALDDLVQDSRNVSNVVNLVVCVVCLVSGNYAYEYEHEWAEDFAPHDCVDPLNVLLVCQLVLEAAAEEQQQAKTFYAYSVLVSVLVVLCSVCVVVDPRYYYFYDGQQDIDTRVVLSVLSNVLSVGNYHYHYRRDDDDPRDHRYTGGDCVVSVVSPRHGDDDSNRRSNVNSVVNVD

Sequence (558 aa):
MKILIMGAFGFLGSRLTSYFESRHTVIGLARKRNNEATINNIIYTTENNWIEKILEFEPNIIINTIACYGRHNEPATALIESNILMPIRVLESISSLDAVFINCGTSLPPNTSLYAYTKQKANELAAAIIDKVCGKYIELKLEHFYGAFDGDDKFTSMVIRRCLSNQPVKLTSGLQQRDFLYIKDLLTAFDCIISNVNNFPKFHSIEVGSGEAISIREYVDTVKNITKSNSIIEFGVVKERVNELMYSCADIAELEKIGWKREFSLVDALTEIIEEEGKMKILIMGAFGFLGSRLTSYFESRHTVIGLARKRNNEATINNIIYTTENNWIEKILEFEPNIIINTIACYGRHNEPATALIESNILMPIRVLESISSLDAVFINCGTSLPPNTSLYAYTKQKANELAAAIIDKVCGKYIELKLEHFYGAFDGDDKFTSMVIRRCLSNQPVKLTSGLQQRDFLYIKDLLTAFDCIISNVNNFPKFHSIEVGSGEAISIREYVDTVKNITKSNSIIEFGVVKERVNELMYSCADIAELEKIGWKREFSLVDALTEIIEEEGK